Protein AF-J4IAQ5-F1 (afdb_monomer)

Structure (mmCIF, N/CA/C/O backbone):
data_AF-J4IAQ5-F1
#
_entry.id   AF-J4IAQ5-F1
#
loop_
_atom_site.group_PDB
_atom_site.id
_atom_site.type_symbol
_atom_site.label_atom_id
_atom_site.label_alt_id
_atom_site.label_comp_id
_atom_site.label_asym_id
_atom_site.label_entity_id
_atom_site.label_seq_id
_atom_site.pdbx_PDB_ins_code
_atom_site.Cartn_x
_atom_site.Cartn_y
_atom_site.Cartn_z
_atom_site.occupancy
_atom_site.B_iso_or_equiv
_atom_site.auth_seq_id
_atom_site.auth_comp_id
_atom_site.auth_asym_id
_atom_site.auth_atom_id
_atom_site.pdbx_PDB_model_num
ATOM 1 N N . MET A 1 1 ? 0.663 2.701 -11.125 1.00 73.19 1 MET A N 1
ATOM 2 C CA . MET A 1 1 ? -0.626 3.398 -11.286 1.00 73.19 1 MET A CA 1
ATOM 3 C C . MET A 1 1 ? -0.712 4.268 -10.051 1.00 73.19 1 MET A C 1
ATOM 5 O O . MET A 1 1 ? -0.703 3.686 -8.983 1.00 73.19 1 MET A O 1
ATOM 9 N N . ASP A 1 2 ? -0.659 5.598 -10.200 1.00 82.81 2 ASP A N 1
ATOM 10 C CA . ASP A 1 2 ? -0.418 6.531 -9.083 1.00 82.81 2 ASP A CA 1
ATOM 11 C C . ASP A 1 2 ? -1.433 7.689 -8.932 1.00 82.81 2 ASP A C 1
ATOM 13 O O . ASP A 1 2 ? -1.245 8.591 -8.118 1.00 82.81 2 ASP A O 1
ATOM 17 N N . GLY A 1 3 ? -2.467 7.718 -9.778 1.00 85.81 3 GLY A N 1
ATOM 18 C CA . GLY A 1 3 ? -3.284 8.907 -10.040 1.00 85.81 3 GLY A CA 1
ATOM 19 C C . GLY A 1 3 ? -4.760 8.793 -9.668 1.00 85.81 3 GLY A C 1
ATOM 20 O O . GLY A 1 3 ? -5.540 9.601 -10.162 1.00 85.81 3 GLY A O 1
ATOM 21 N N . GLY A 1 4 ? -5.165 7.816 -8.849 1.00 91.44 4 GLY A N 1
ATOM 22 C CA . GLY A 1 4 ? -6.577 7.627 -8.482 1.00 91.44 4 GLY A CA 1
ATOM 23 C C . GLY A 1 4 ? -7.179 8.868 -7.816 1.00 91.44 4 GLY A C 1
ATOM 24 O O . GLY A 1 4 ? -8.271 9.304 -8.178 1.00 91.44 4 GLY A O 1
ATOM 25 N N . ARG A 1 5 ? -6.389 9.512 -6.953 1.00 91.44 5 ARG A N 1
ATOM 26 C CA . ARG A 1 5 ? -6.748 10.749 -6.245 1.00 91.44 5 ARG A CA 1
ATOM 27 C C . ARG A 1 5 ? -6.710 12.016 -7.093 1.00 91.44 5 ARG A C 1
ATOM 29 O O . ARG A 1 5 ? -7.110 13.072 -6.619 1.00 91.44 5 ARG A O 1
ATOM 36 N N . ALA A 1 6 ? -6.125 11.969 -8.289 1.00 91.00 6 ALA A N 1
ATOM 37 C CA . ALA A 1 6 ? -5.757 13.177 -9.018 1.00 91.00 6 ALA A CA 1
ATOM 38 C C . ALA A 1 6 ? -6.990 13.974 -9.471 1.00 91.00 6 ALA A C 1
ATOM 40 O O . ALA A 1 6 ? -8.026 13.408 -9.828 1.00 91.00 6 ALA A O 1
ATOM 41 N N . ASN A 1 7 ? -6.858 15.301 -9.514 1.00 90.25 7 ASN A N 1
ATOM 42 C CA . ASN A 1 7 ? -7.865 16.191 -10.088 1.00 90.25 7 ASN A CA 1
ATOM 43 C C . ASN A 1 7 ? -7.869 16.117 -11.629 1.00 90.25 7 ASN A C 1
ATOM 45 O O . ASN A 1 7 ? -7.373 16.999 -12.329 1.00 90.25 7 ASN A O 1
ATOM 49 N N . ILE A 1 8 ? -8.391 15.005 -12.141 1.00 91.44 8 ILE A N 1
ATOM 50 C CA . ILE A 1 8 ? -8.530 14.686 -13.565 1.00 91.44 8 ILE A CA 1
ATOM 51 C C . ILE A 1 8 ? -10.003 14.526 -13.945 1.00 91.44 8 ILE A C 1
ATOM 53 O O . ILE A 1 8 ? -10.876 14.362 -13.089 1.00 91.44 8 ILE A O 1
ATOM 57 N N . SER A 1 9 ? -10.291 14.545 -15.248 1.00 94.25 9 SER A N 1
ATOM 58 C CA . SER A 1 9 ? -11.648 14.296 -15.752 1.00 94.25 9 SER A CA 1
ATOM 59 C C . SER A 1 9 ? -12.106 12.856 -15.479 1.00 94.25 9 SER A C 1
ATOM 61 O O . SER A 1 9 ? -11.291 11.934 -15.488 1.00 94.25 9 SER A O 1
ATOM 63 N N . ASP A 1 10 ? -13.417 12.631 -15.334 1.00 95.00 10 ASP A N 1
ATOM 64 C CA . ASP A 1 10 ? -13.975 11.276 -15.151 1.00 95.00 10 ASP A CA 1
ATOM 65 C C . ASP A 1 10 ? -13.585 10.324 -16.288 1.00 95.00 10 ASP A C 1
ATOM 67 O O . ASP A 1 10 ? -13.324 9.147 -16.066 1.00 95.00 10 ASP A O 1
ATOM 71 N N . LYS A 1 11 ? -13.494 10.839 -17.520 1.00 96.75 11 LYS A N 1
ATOM 72 C CA . LYS A 1 11 ? -13.068 10.058 -18.687 1.00 96.75 11 LYS A CA 1
ATOM 73 C C . LYS A 1 11 ? -11.626 9.563 -18.550 1.00 96.75 11 LYS A C 1
ATOM 75 O O . LYS A 1 11 ? -11.302 8.450 -18.970 1.00 96.75 11 LYS A O 1
ATOM 80 N N . GLU A 1 12 ? -10.750 10.404 -18.012 1.00 95.38 12 GLU A N 1
ATOM 81 C CA . GLU A 1 12 ? -9.352 10.053 -17.779 1.00 95.38 12 GLU A CA 1
ATOM 82 C C . GLU A 1 12 ? -9.223 9.054 -16.626 1.00 95.38 12 GLU A C 1
ATOM 84 O O . GLU A 1 12 ? -8.525 8.051 -16.776 1.00 95.38 12 GLU A O 1
ATOM 89 N N . TYR A 1 13 ? -9.975 9.261 -15.540 1.00 95.81 13 TYR A N 1
ATOM 90 C CA . TYR A 1 13 ? -10.070 8.295 -14.445 1.00 95.81 13 TYR A CA 1
ATOM 91 C C . TYR A 1 13 ? -10.553 6.927 -14.943 1.00 95.81 13 TYR A C 1
ATOM 93 O O . TYR A 1 13 ? -9.937 5.908 -14.646 1.00 95.81 13 TYR A O 1
ATOM 101 N N . GLU A 1 14 ? -11.592 6.889 -15.777 1.00 96.94 14 GLU A N 1
ATOM 102 C CA . GLU A 1 14 ? -12.115 5.632 -16.313 1.00 96.94 14 GLU A CA 1
ATOM 103 C C . GLU A 1 14 ? -11.102 4.932 -17.232 1.00 96.94 14 GLU A C 1
ATOM 105 O O . GLU A 1 14 ? -10.940 3.715 -17.183 1.00 96.94 14 GLU A O 1
ATOM 110 N N . THR A 1 15 ? -10.324 5.687 -18.013 1.00 95.81 15 THR A N 1
ATOM 111 C CA . THR A 1 15 ? -9.214 5.116 -18.801 1.00 95.81 15 THR A CA 1
ATOM 112 C C . THR A 1 15 ? -8.158 4.479 -17.891 1.00 95.81 15 THR A C 1
ATOM 114 O O . THR A 1 15 ? -7.623 3.405 -18.183 1.00 95.81 15 THR A O 1
ATOM 117 N N . TYR A 1 16 ? -7.861 5.133 -16.771 1.00 94.50 16 TYR A N 1
ATOM 118 C CA . TYR A 1 16 ? -6.921 4.650 -15.772 1.00 94.50 16 TYR A CA 1
ATOM 119 C C . TYR A 1 16 ? -7.439 3.392 -15.047 1.00 94.50 16 TYR A C 1
ATOM 121 O O . TYR A 1 16 ? -6.709 2.404 -14.937 1.00 94.50 16 TYR A O 1
ATOM 129 N N . HIS A 1 17 ? -8.714 3.367 -14.656 1.00 95.31 17 HIS A N 1
ATOM 130 C CA . HIS A 1 17 ? -9.378 2.195 -14.084 1.00 95.31 17 HIS A CA 1
ATOM 131 C C . HIS A 1 17 ? -9.429 1.017 -15.077 1.00 95.31 17 HIS A C 1
ATOM 133 O O . HIS A 1 17 ? -9.081 -0.114 -14.729 1.00 95.31 17 HIS A O 1
ATOM 139 N N . GLN A 1 18 ? -9.751 1.256 -16.350 1.00 95.31 18 GLN A N 1
ATOM 140 C CA . GLN A 1 18 ? -9.720 0.213 -17.383 1.00 95.31 18 GLN A CA 1
ATOM 141 C C . GLN A 1 18 ? -8.324 -0.386 -17.565 1.00 95.31 18 GLN A C 1
ATOM 143 O O . GLN A 1 18 ? -8.184 -1.595 -17.777 1.00 95.31 18 GLN A O 1
ATOM 148 N N . ARG A 1 19 ? -7.273 0.436 -17.454 1.00 94.12 19 ARG A N 1
ATOM 149 C CA . ARG A 1 19 ? -5.891 -0.052 -17.457 1.00 94.12 19 ARG A CA 1
ATOM 150 C C . ARG A 1 19 ? -5.624 -0.959 -16.256 1.00 94.12 19 ARG A C 1
ATOM 152 O O . ARG A 1 19 ? -5.050 -2.029 -16.449 1.00 94.12 19 ARG A O 1
ATOM 159 N N . PHE A 1 20 ? -6.077 -0.581 -15.059 1.00 93.81 20 PHE A N 1
ATOM 160 C CA . PHE A 1 20 ? -5.983 -1.427 -13.865 1.00 93.81 20 PHE A CA 1
ATOM 161 C C . PHE A 1 20 ? -6.636 -2.795 -14.096 1.00 93.81 20 PHE A C 1
ATOM 163 O O . PHE A 1 20 ? -5.988 -3.831 -13.937 1.00 93.81 20 PHE A O 1
ATOM 170 N N . ARG A 1 21 ? -7.886 -2.807 -14.572 1.00 92.44 21 ARG A N 1
ATOM 171 C CA . ARG A 1 21 ? -8.637 -4.041 -14.852 1.00 92.44 21 ARG A CA 1
ATOM 172 C C . ARG A 1 21 ? -7.987 -4.910 -15.927 1.00 92.44 21 ARG A C 1
ATOM 174 O O . ARG A 1 21 ? -8.096 -6.130 -15.871 1.00 92.44 21 ARG A O 1
ATOM 181 N N . ARG A 1 22 ? -7.294 -4.307 -16.898 1.00 92.12 22 ARG A N 1
ATOM 182 C CA . ARG A 1 22 ? -6.544 -5.044 -17.925 1.00 92.12 22 ARG A CA 1
ATOM 183 C C . ARG A 1 22 ? -5.302 -5.729 -17.357 1.00 92.12 22 ARG A C 1
ATOM 185 O O . ARG A 1 22 ? -5.024 -6.860 -17.749 1.00 92.12 22 ARG A O 1
ATOM 192 N N . ILE A 1 23 ? -4.567 -5.048 -16.475 1.00 89.94 23 ILE A N 1
ATOM 193 C CA . ILE A 1 23 ? -3.355 -5.581 -15.834 1.00 89.94 23 ILE A CA 1
ATOM 194 C C . ILE A 1 23 ? -3.723 -6.760 -14.931 1.00 89.94 23 ILE A C 1
ATOM 196 O O . ILE A 1 23 ? -3.149 -7.837 -15.066 1.00 89.94 23 ILE A O 1
ATOM 200 N N . PHE A 1 24 ? -4.731 -6.582 -14.078 1.00 89.44 24 PHE A N 1
ATOM 201 C CA . PHE A 1 24 ? -5.198 -7.596 -13.129 1.00 89.44 24 PHE A CA 1
ATOM 202 C C . PHE A 1 24 ? -6.374 -8.414 -13.676 1.00 89.44 24 PHE A C 1
ATOM 204 O O . PHE A 1 24 ? -7.301 -8.766 -12.950 1.00 89.44 24 PHE A O 1
ATOM 211 N N . ARG A 1 25 ? -6.359 -8.699 -14.983 1.00 88.38 25 ARG A N 1
ATOM 212 C CA . ARG A 1 25 ? -7.393 -9.521 -15.613 1.00 88.38 25 ARG A CA 1
ATOM 213 C C . ARG A 1 25 ? -7.301 -10.961 -15.117 1.00 88.38 25 ARG A C 1
ATOM 215 O O . ARG A 1 25 ? -6.223 -11.556 -15.088 1.00 88.38 25 ARG A O 1
ATOM 222 N N . TYR A 1 26 ? -8.449 -11.542 -14.817 1.00 83.06 26 TYR A N 1
ATOM 223 C CA . TYR A 1 26 ? -8.551 -12.968 -14.545 1.00 83.06 26 TYR A CA 1
ATOM 224 C C . TYR A 1 26 ? -8.526 -13.757 -15.862 1.00 83.06 26 TYR A C 1
ATOM 226 O O . TYR A 1 26 ? -8.788 -13.214 -16.940 1.00 83.06 26 TYR A O 1
ATOM 234 N N . GLY A 1 27 ? -8.144 -15.034 -15.786 1.00 80.12 27 GLY A N 1
ATOM 235 C CA . GLY A 1 27 ? -8.176 -15.947 -16.931 1.00 80.12 27 GLY A CA 1
ATOM 236 C C . GLY A 1 27 ? -9.603 -16.249 -17.405 1.00 80.12 27 GLY A C 1
ATOM 237 O O . GLY A 1 27 ? -10.558 -15.576 -17.039 1.00 80.12 27 GLY A O 1
ATOM 238 N N . SER A 1 28 ? -9.779 -17.301 -18.206 1.00 74.75 28 SER A N 1
ATOM 239 C CA . SER A 1 28 ? -11.084 -17.700 -18.764 1.00 74.75 28 SER A CA 1
ATOM 240 C C . SER A 1 28 ? -12.060 -18.334 -17.752 1.00 74.75 28 SER A C 1
ATOM 242 O O . SER A 1 28 ? -12.928 -19.103 -18.154 1.00 74.75 28 SER A O 1
ATOM 244 N N . GLY A 1 29 ? -11.896 -18.066 -16.456 1.00 79.50 29 GLY A N 1
ATOM 245 C CA . GLY A 1 29 ? -12.747 -18.562 -15.373 1.00 79.50 29 GLY A CA 1
ATOM 246 C C . GLY A 1 29 ? -13.465 -17.424 -14.652 1.00 79.50 29 GLY A C 1
ATOM 247 O O . GLY A 1 29 ? -13.232 -16.250 -14.942 1.00 79.50 29 GLY A O 1
ATOM 248 N N . GLU A 1 30 ? -14.332 -17.774 -13.704 1.00 82.56 30 GLU A N 1
ATOM 249 C CA . GLU A 1 30 ? -14.927 -16.777 -12.817 1.00 82.56 30 GLU A CA 1
ATOM 250 C C . GLU A 1 30 ? -13.832 -16.106 -11.971 1.00 82.56 30 GLU A C 1
ATOM 252 O O . GLU A 1 30 ? -12.930 -16.790 -11.474 1.00 82.56 30 GLU A O 1
ATOM 257 N N . PRO A 1 31 ? -13.864 -14.770 -11.837 1.00 84.38 31 PRO A N 1
ATOM 258 C CA . PRO A 1 31 ? -12.907 -14.062 -11.006 1.00 84.38 31 PRO A CA 1
ATOM 259 C C . PRO A 1 31 ? -13.098 -14.472 -9.537 1.00 84.38 31 PRO A C 1
ATOM 261 O O . PRO A 1 31 ? -14.235 -14.475 -9.060 1.00 84.38 31 PRO A O 1
ATOM 264 N N . PRO A 1 32 ? -12.024 -14.804 -8.796 1.00 88.62 32 PRO A N 1
ATOM 265 C CA . PRO A 1 32 ? -12.132 -15.031 -7.364 1.00 88.62 32 PRO A CA 1
ATOM 266 C C . PRO A 1 32 ? -12.642 -13.763 -6.660 1.00 88.62 32 PRO A C 1
ATOM 268 O O . PRO A 1 32 ? -12.371 -12.648 -7.133 1.00 88.62 32 PRO A O 1
ATOM 271 N N . PRO A 1 33 ? -13.329 -13.908 -5.510 1.00 91.19 33 PRO A N 1
ATOM 272 C CA . PRO A 1 33 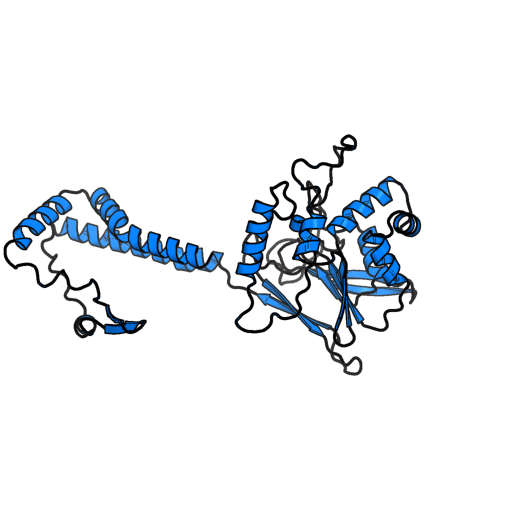? -13.658 -12.779 -4.650 1.00 91.19 33 PRO A CA 1
ATOM 273 C C . PRO A 1 33 ? -12.415 -11.925 -4.411 1.00 91.19 33 PRO A C 1
ATOM 275 O O . PRO A 1 33 ? -11.359 -12.433 -4.038 1.00 91.19 33 PRO A O 1
ATOM 278 N N . THR A 1 34 ? -12.522 -10.636 -4.709 1.00 93.44 34 THR A N 1
ATOM 279 C CA . THR A 1 34 ? -11.402 -9.703 -4.621 1.00 93.44 34 THR A CA 1
ATOM 280 C C . THR A 1 34 ? -11.866 -8.475 -3.870 1.00 93.44 34 THR A C 1
ATOM 282 O O . THR A 1 34 ? -12.838 -7.831 -4.264 1.00 93.44 34 THR A O 1
ATOM 285 N N . HIS A 1 35 ? -11.149 -8.171 -2.798 1.00 95.69 35 HIS A N 1
ATOM 286 C CA . HIS A 1 35 ? -11.402 -7.034 -1.932 1.00 95.69 35 HIS A CA 1
ATOM 287 C C . HIS A 1 35 ? -10.266 -6.037 -2.101 1.00 95.69 35 HIS A C 1
ATOM 289 O O . HIS A 1 35 ? -9.097 -6.420 -2.176 1.00 95.69 35 HIS A O 1
ATOM 295 N N . TYR A 1 36 ? -10.625 -4.766 -2.200 1.00 96.75 36 TYR A N 1
ATOM 296 C CA . TYR A 1 36 ? -9.685 -3.672 -2.368 1.00 96.75 36 TYR A CA 1
ATOM 297 C C . TYR A 1 36 ? -9.693 -2.813 -1.111 1.00 96.75 36 TYR A C 1
ATOM 299 O O . TYR A 1 36 ? -10.740 -2.614 -0.502 1.00 96.75 36 TYR A O 1
ATOM 307 N N . LEU A 1 37 ? -8.518 -2.310 -0.751 1.00 96.94 37 LEU A N 1
ATOM 308 C CA . LEU A 1 37 ? -8.332 -1.348 0.323 1.00 96.94 37 LEU A CA 1
ATOM 309 C C . LEU A 1 37 ? -7.691 -0.089 -0.272 1.00 96.94 37 LEU A C 1
ATOM 311 O O . LEU A 1 37 ? -6.737 -0.241 -1.042 1.00 96.94 37 LEU A O 1
ATOM 315 N N . PRO A 1 38 ? -8.218 1.122 -0.015 1.00 96.31 38 PRO A N 1
ATOM 316 C CA . PRO A 1 38 ? -7.676 2.326 -0.622 1.00 96.31 38 PRO A CA 1
ATOM 317 C C . PRO A 1 38 ? -6.322 2.672 -0.013 1.00 96.31 38 PRO A C 1
ATOM 319 O O . PRO A 1 38 ? -6.132 2.630 1.205 1.00 96.31 38 PRO A O 1
ATOM 322 N N . GLY A 1 39 ? -5.390 3.065 -0.876 1.00 95.25 39 GLY A N 1
ATOM 323 C CA . GLY A 1 39 ? -4.164 3.721 -0.465 1.00 95.25 39 GLY A CA 1
ATOM 324 C C . GLY A 1 39 ? -4.229 5.232 -0.607 1.00 95.25 39 GLY A C 1
ATOM 325 O O . GLY A 1 39 ? -5.158 5.820 -1.170 1.00 95.25 39 GLY A O 1
ATOM 326 N N . ASN A 1 40 ? -3.163 5.883 -0.156 1.00 93.12 40 ASN A N 1
ATOM 327 C CA . ASN A 1 40 ? -3.001 7.323 -0.297 1.00 93.12 40 ASN A CA 1
ATOM 328 C C . ASN A 1 40 ? -3.069 7.769 -1.766 1.00 93.12 40 ASN A C 1
ATOM 330 O O . ASN A 1 40 ? -3.527 8.874 -2.016 1.00 93.12 40 ASN A O 1
ATOM 334 N N . HIS A 1 41 ? -2.657 6.950 -2.737 1.00 93.38 41 HIS A N 1
ATOM 335 C CA . HIS A 1 41 ? -2.721 7.263 -4.174 1.00 93.38 41 HIS A CA 1
ATOM 336 C C . HIS A 1 41 ? -4.106 7.087 -4.816 1.00 93.38 41 HIS A C 1
ATOM 338 O O . HIS A 1 41 ? -4.319 7.554 -5.942 1.00 93.38 41 HIS A O 1
ATOM 344 N N . ASP A 1 42 ? -5.048 6.467 -4.106 1.00 94.88 42 ASP A N 1
ATOM 345 C CA . ASP A 1 42 ? -6.401 6.213 -4.596 1.00 94.88 42 ASP A CA 1
ATOM 346 C C . ASP A 1 42 ? -7.367 7.327 -4.209 1.00 94.88 42 ASP A C 1
ATOM 348 O O . ASP A 1 42 ? -8.044 7.870 -5.079 1.00 94.88 42 ASP A O 1
ATOM 352 N N . ILE A 1 43 ? -7.384 7.691 -2.925 1.00 91.75 43 ILE A N 1
ATOM 353 C CA . ILE A 1 43 ? -8.326 8.678 -2.372 1.00 91.75 43 ILE A CA 1
ATOM 354 C C . ILE A 1 43 ? -7.649 9.962 -1.883 1.00 91.75 43 ILE A C 1
ATOM 356 O O . ILE A 1 43 ? -8.285 11.005 -1.794 1.00 91.75 43 ILE A O 1
ATOM 360 N N . GLY A 1 44 ? -6.322 9.946 -1.723 1.00 84.75 44 GLY A N 1
ATOM 361 C CA . GLY A 1 44 ? -5.568 11.108 -1.258 1.00 84.75 44 GLY A CA 1
ATOM 362 C C . GLY A 1 44 ? -5.548 11.239 0.260 1.00 84.75 44 GLY A C 1
ATOM 363 O O . GLY A 1 44 ? -6.159 10.461 0.976 1.00 84.75 44 GLY A O 1
ATOM 364 N N . MET A 1 45 ? -4.767 12.215 0.721 1.00 81.88 45 MET A N 1
ATOM 365 C CA . MET A 1 45 ? -4.841 12.765 2.075 1.00 81.88 45 MET A CA 1
ATOM 366 C C . MET A 1 45 ? -4.618 14.271 1.963 1.00 81.88 45 MET A C 1
ATOM 368 O O . MET A 1 45 ? -3.575 14.716 1.472 1.00 81.88 45 MET A O 1
ATOM 372 N N . ILE A 1 46 ? -5.576 15.078 2.383 1.00 67.38 46 ILE A N 1
ATOM 373 C CA . ILE A 1 46 ? -5.500 16.534 2.382 1.00 67.38 46 ILE A CA 1
ATOM 374 C C . ILE A 1 46 ? -4.775 16.975 3.657 1.00 67.38 46 ILE A C 1
ATOM 376 O O . ILE A 1 46 ? -5.339 17.613 4.537 1.00 67.38 46 ILE A O 1
ATOM 380 N N . TYR A 1 47 ? -3.479 16.668 3.742 1.00 59.78 47 TYR A N 1
ATOM 381 C CA . TYR A 1 47 ? -2.619 17.276 4.752 1.00 59.78 47 TYR A CA 1
ATOM 382 C C . TYR A 1 47 ? -2.069 18.601 4.230 1.00 59.78 47 TYR A C 1
ATOM 384 O O . TYR A 1 47 ? -1.385 18.641 3.199 1.00 59.78 47 TYR A O 1
ATOM 392 N N . ASN A 1 48 ? -2.308 19.694 4.955 1.00 49.03 48 ASN A N 1
ATOM 393 C CA . ASN A 1 48 ? -1.500 20.891 4.776 1.00 49.03 48 ASN A CA 1
ATOM 394 C C . ASN A 1 48 ? -1.403 21.719 6.063 1.00 49.03 48 ASN A C 1
ATOM 396 O O . ASN A 1 48 ? -2.271 22.537 6.370 1.00 49.03 48 ASN A O 1
ATOM 400 N N . GLU A 1 49 ? -0.258 21.592 6.736 1.00 44.59 49 GLU A N 1
ATOM 401 C CA . GLU A 1 49 ? 0.195 22.446 7.848 1.00 44.59 49 GLU A CA 1
ATOM 402 C C . GLU A 1 49 ? 0.251 23.945 7.466 1.00 44.59 49 GLU A C 1
ATOM 404 O O . GLU A 1 49 ? 0.393 24.807 8.330 1.00 44.59 49 GLU A O 1
ATOM 409 N N . PHE A 1 50 ? 0.099 24.283 6.176 1.00 44.59 50 PHE A N 1
ATOM 410 C CA . PHE A 1 50 ? 0.103 25.653 5.658 1.00 44.59 50 PHE A CA 1
ATOM 411 C C . PHE A 1 50 ? -1.268 26.177 5.174 1.00 44.59 50 PHE A C 1
ATOM 413 O O . PHE A 1 50 ? -1.354 27.327 4.747 1.00 44.59 50 PHE A O 1
ATOM 420 N N . PHE A 1 51 ? -2.360 25.399 5.246 1.00 45.09 51 PHE A N 1
ATOM 421 C CA . PHE A 1 51 ? -3.683 25.822 4.741 1.00 45.09 51 PHE A CA 1
ATOM 422 C C . PHE A 1 51 ? -4.833 25.628 5.739 1.00 45.09 51 PHE A C 1
ATOM 424 O O . PHE A 1 51 ? -5.915 25.155 5.406 1.00 45.09 51 PHE A O 1
ATOM 431 N N . VAL A 1 52 ? -4.679 26.217 6.926 1.00 43.12 52 VAL A N 1
ATOM 432 C CA . VAL A 1 52 ? -5.824 26.640 7.764 1.00 43.12 52 VAL A CA 1
ATOM 433 C C . VAL A 1 52 ? -6.718 27.685 7.035 1.00 43.12 52 VAL A C 1
ATOM 435 O O . VAL A 1 52 ? -7.772 28.083 7.529 1.00 43.12 52 VAL A O 1
ATOM 438 N N . THR A 1 53 ? -6.369 28.111 5.813 1.00 36.12 53 THR A N 1
ATOM 439 C CA . THR A 1 53 ? -7.083 29.123 5.014 1.00 36.12 53 THR A CA 1
ATOM 440 C C . THR A 1 53 ? -7.508 28.668 3.608 1.00 36.12 53 THR A C 1
ATOM 442 O O . THR A 1 53 ? -7.513 29.470 2.678 1.00 36.12 53 THR A O 1
ATOM 445 N N . GLN A 1 54 ? -7.976 27.428 3.429 1.00 40.06 54 GLN A N 1
ATOM 446 C CA . GLN A 1 54 ? -8.931 27.120 2.346 1.00 40.06 54 GLN A CA 1
ATOM 447 C C . GLN A 1 54 ? -10.140 26.333 2.866 1.00 40.06 54 GLN A C 1
ATOM 449 O O . GLN A 1 54 ? -10.333 25.154 2.594 1.00 40.06 54 GLN A O 1
ATOM 454 N N . ARG A 1 55 ? -11.031 27.054 3.562 1.00 42.22 55 ARG A N 1
ATOM 455 C CA . ARG A 1 55 ? -12.435 26.674 3.818 1.00 42.22 55 ARG A CA 1
ATOM 456 C C . ARG A 1 55 ? -13.279 26.643 2.528 1.00 42.22 55 ARG A C 1
ATOM 458 O O . ARG A 1 55 ? -14.342 27.256 2.469 1.00 42.22 55 ARG A O 1
ATOM 465 N N . LEU A 1 56 ? -12.786 25.994 1.478 1.00 43.69 56 LEU A N 1
ATOM 466 C CA . LEU A 1 56 ? -13.516 25.794 0.222 1.00 43.69 56 LEU A CA 1
ATOM 467 C C . LEU A 1 56 ? -13.495 24.340 -0.264 1.00 43.69 56 LEU A C 1
ATOM 469 O O . LEU A 1 56 ? -14.118 24.060 -1.277 1.00 43.69 56 LEU A O 1
ATOM 473 N N . GLY A 1 57 ? -12.856 23.412 0.459 1.00 48.03 57 GLY A N 1
ATOM 474 C CA . GLY A 1 57 ? -13.025 21.973 0.214 1.00 48.03 57 GLY A CA 1
ATOM 475 C C . GLY A 1 57 ? -12.510 21.474 -1.140 1.00 48.03 57 GLY A C 1
ATOM 476 O O . GLY A 1 57 ? -12.853 20.372 -1.545 1.00 48.03 57 GLY A O 1
ATOM 477 N N . THR A 1 58 ? -11.699 22.260 -1.851 1.00 52.66 58 THR A N 1
ATOM 478 C CA . THR A 1 58 ? -11.179 21.895 -3.173 1.00 52.66 58 THR A CA 1
ATOM 479 C C . THR A 1 58 ? -9.658 21.908 -3.157 1.00 52.66 58 THR A C 1
ATOM 481 O O . THR A 1 58 ? -9.041 22.975 -3.131 1.00 52.66 58 THR A O 1
ATOM 484 N N . SER A 1 59 ? -9.038 20.730 -3.202 1.00 65.06 59 SER A N 1
ATOM 485 C CA . SER A 1 59 ? -7.622 20.619 -3.550 1.00 65.06 59 SER A CA 1
ATOM 486 C C . SER A 1 59 ? -7.468 20.843 -5.056 1.00 65.06 59 SER A C 1
ATOM 488 O O . SER A 1 59 ? -8.223 20.306 -5.859 1.00 65.06 59 SER A O 1
ATOM 490 N N . VAL A 1 60 ? -6.476 21.634 -5.476 1.00 69.50 60 VAL A N 1
ATOM 491 C CA . VAL A 1 60 ? -6.159 21.767 -6.914 1.00 69.50 60 VAL A CA 1
ATOM 492 C C . VAL A 1 60 ? -5.601 20.450 -7.464 1.00 69.50 60 VAL A C 1
ATOM 494 O O . VAL A 1 60 ? -5.761 20.156 -8.646 1.00 69.50 60 VAL A O 1
ATOM 497 N N . TRP A 1 61 ? -4.973 19.651 -6.600 1.00 72.94 61 TRP A N 1
ATOM 498 C CA . TRP A 1 61 ? -4.249 18.435 -6.963 1.00 72.94 61 TRP A CA 1
ATOM 499 C C . TRP A 1 61 ? -5.060 17.163 -6.736 1.00 72.94 61 TRP A C 1
ATOM 501 O O . TRP A 1 61 ? -4.887 16.199 -7.484 1.00 72.94 61 TRP A O 1
ATOM 511 N N . PHE A 1 62 ? -5.932 17.160 -5.727 1.00 85.94 62 PHE A N 1
ATOM 512 C CA . PHE A 1 62 ? -6.769 16.016 -5.377 1.00 85.94 62 PHE A CA 1
ATOM 513 C C . PHE A 1 62 ? -8.223 16.285 -5.746 1.00 85.94 62 PHE A C 1
ATOM 515 O O . PHE A 1 62 ? -8.735 17.374 -5.507 1.00 85.94 62 PHE A O 1
ATOM 522 N N . SER A 1 63 ? -8.869 15.304 -6.367 1.00 88.19 63 SER A N 1
ATOM 523 C CA . SER A 1 63 ? -10.270 15.409 -6.758 1.00 88.19 63 SER A CA 1
ATOM 524 C C . SER A 1 63 ? -11.172 15.297 -5.534 1.00 88.19 63 SER A C 1
ATOM 526 O O . SER A 1 63 ? -11.045 14.362 -4.753 1.00 88.19 63 SER A O 1
ATOM 528 N N . ASP A 1 64 ? -12.156 16.184 -5.445 1.00 86.56 64 ASP A N 1
ATOM 529 C CA . ASP A 1 64 ? -13.312 16.090 -4.542 1.00 86.56 64 ASP A CA 1
ATOM 530 C C . ASP A 1 64 ? -14.186 14.843 -4.785 1.00 86.56 64 ASP A C 1
ATOM 532 O O . ASP A 1 64 ? -15.045 14.510 -3.974 1.00 86.56 64 ASP A O 1
ATOM 536 N N . ARG A 1 65 ? -13.965 14.137 -5.900 1.00 90.81 65 ARG A N 1
ATOM 537 C CA . ARG A 1 65 ? -14.663 12.903 -6.275 1.00 90.81 65 ARG A CA 1
ATOM 538 C C . ARG A 1 65 ? -13.821 11.646 -6.083 1.00 90.81 65 ARG A C 1
ATOM 540 O O . ARG A 1 65 ? -14.231 10.588 -6.555 1.00 90.81 65 ARG A O 1
ATOM 547 N N . ALA A 1 66 ? -12.645 11.731 -5.458 1.00 92.19 66 ALA A N 1
ATOM 548 C CA . ALA A 1 66 ? -11.761 10.576 -5.303 1.00 92.19 66 ALA A CA 1
ATOM 549 C C . ALA A 1 66 ? -12.443 9.425 -4.537 1.00 92.19 66 ALA A C 1
ATOM 551 O O . ALA A 1 66 ? -12.434 8.296 -5.026 1.00 92.19 66 ALA A O 1
ATOM 552 N N . ASP A 1 67 ? -13.140 9.718 -3.434 1.00 92.12 67 ASP A N 1
ATOM 553 C CA . ASP A 1 67 ? -13.885 8.720 -2.647 1.00 92.12 67 ASP A CA 1
ATOM 554 C C . ASP A 1 67 ? -15.041 8.083 -3.429 1.00 92.12 67 ASP A C 1
ATOM 556 O O . ASP A 1 67 ? -15.213 6.861 -3.435 1.00 92.12 67 ASP A O 1
ATOM 560 N N . GLU A 1 68 ? -15.832 8.902 -4.133 1.00 94.88 68 GLU A N 1
ATOM 561 C CA . GLU A 1 68 ? -16.955 8.441 -4.962 1.00 94.88 68 GLU A CA 1
ATOM 562 C C . GLU A 1 68 ? -16.455 7.530 -6.090 1.00 94.88 68 GLU A C 1
ATOM 564 O O . GLU A 1 68 ? -17.006 6.453 -6.346 1.00 94.88 68 GLU A O 1
ATOM 569 N N . ARG A 1 69 ? -15.376 7.945 -6.758 1.00 95.88 69 ARG A N 1
ATOM 570 C CA . ARG A 1 69 ? -14.734 7.185 -7.828 1.00 95.88 69 ARG A CA 1
ATOM 571 C C . ARG A 1 69 ? -14.148 5.883 -7.301 1.00 95.88 69 ARG A C 1
ATOM 573 O O . ARG A 1 69 ? -14.389 4.844 -7.905 1.00 95.88 69 ARG A O 1
ATOM 580 N N . TYR A 1 70 ? -13.449 5.905 -6.169 1.00 96.50 70 TYR A N 1
ATOM 581 C CA . TYR A 1 70 ? -12.940 4.685 -5.556 1.00 96.50 70 TYR A CA 1
ATOM 582 C C . TYR A 1 70 ? -14.087 3.723 -5.230 1.00 96.50 70 TYR A C 1
ATOM 584 O O . TYR A 1 70 ? -14.124 2.596 -5.725 1.00 96.50 70 TYR A O 1
ATOM 592 N N . THR A 1 71 ? -15.082 4.203 -4.484 1.00 96.56 71 THR A N 1
ATOM 593 C CA . THR A 1 71 ? -16.179 3.372 -3.979 1.00 96.56 71 THR A CA 1
ATOM 594 C C . THR A 1 71 ? -17.002 2.749 -5.105 1.00 96.56 71 THR A C 1
ATOM 596 O O . THR A 1 71 ? -17.375 1.578 -5.031 1.00 96.56 71 THR A O 1
ATOM 599 N N . SER A 1 72 ? -17.246 3.498 -6.185 1.00 96.75 72 SER A N 1
ATOM 600 C CA . SER A 1 72 ? -18.001 3.010 -7.349 1.00 96.75 72 SER A CA 1
ATOM 601 C C . SER A 1 72 ? -17.285 1.919 -8.157 1.00 96.75 72 SER A C 1
ATOM 603 O O . SER A 1 72 ? -17.959 1.155 -8.847 1.00 96.75 72 SER A O 1
ATOM 605 N N . HIS A 1 73 ? -15.955 1.802 -8.062 1.00 96.25 73 HIS A N 1
ATOM 606 C CA . HIS A 1 73 ? -15.168 0.849 -8.860 1.00 96.25 73 HIS A CA 1
ATOM 607 C C . HIS A 1 73 ? -14.543 -0.286 -8.041 1.00 96.25 73 HIS A C 1
ATOM 609 O O . HIS A 1 73 ? -14.358 -1.388 -8.569 1.00 96.25 73 HIS A O 1
ATOM 615 N N . PHE A 1 74 ? -14.211 -0.021 -6.778 1.00 96.38 74 PHE A N 1
ATOM 616 C CA . PHE A 1 74 ? -13.448 -0.914 -5.903 1.00 96.38 74 PHE A CA 1
ATOM 617 C C . PHE A 1 74 ? -14.238 -1.372 -4.669 1.00 96.38 74 PHE A C 1
ATOM 619 O O . PHE A 1 74 ? -13.849 -2.353 -4.037 1.00 96.38 74 PHE A O 1
ATOM 626 N N . GLY A 1 75 ? -15.384 -0.747 -4.383 1.00 96.19 75 GLY A N 1
ATOM 627 C CA . GLY A 1 75 ? -16.243 -1.096 -3.254 1.00 96.19 75 GLY A CA 1
ATOM 628 C C . GLY A 1 75 ? -15.971 -0.254 -2.001 1.00 96.19 75 GLY A C 1
ATOM 629 O O . GLY A 1 75 ? -15.298 0.771 -2.076 1.00 96.19 75 GLY A O 1
ATOM 630 N N . PRO A 1 76 ? -16.544 -0.638 -0.848 1.00 96.81 76 PRO A N 1
ATOM 631 C CA . PRO A 1 76 ? -16.441 0.147 0.380 1.00 96.81 76 PRO A CA 1
ATOM 632 C C . PRO A 1 76 ? -14.991 0.288 0.862 1.00 96.81 76 PRO A C 1
ATOM 634 O O . PRO A 1 76 ? -14.202 -0.647 0.771 1.00 96.81 76 PRO A O 1
ATOM 637 N N . GLN A 1 77 ? -14.652 1.454 1.410 1.00 96.25 77 GLN A N 1
ATOM 638 C CA . GLN A 1 77 ? -13.296 1.754 1.882 1.00 96.25 77 GLN A CA 1
ATOM 639 C C . GLN A 1 77 ? -12.931 0.989 3.166 1.00 96.25 77 GLN A C 1
ATOM 641 O O . GLN A 1 77 ? -11.819 0.485 3.296 1.00 96.25 77 GLN A O 1
ATOM 646 N N . ASN A 1 78 ? -13.898 0.852 4.079 1.00 97.56 78 ASN A N 1
ATOM 647 C CA . ASN A 1 78 ? -13.803 0.033 5.286 1.00 97.56 78 ASN A CA 1
ATOM 648 C C . ASN A 1 78 ? -14.631 -1.248 5.113 1.00 97.56 78 ASN A C 1
ATOM 650 O O . ASN A 1 78 ? -15.790 -1.172 4.692 1.00 97.56 78 ASN A O 1
ATOM 654 N N . GLN A 1 79 ? -14.070 -2.419 5.431 1.00 97.12 79 GLN A N 1
ATOM 655 C CA . GLN A 1 79 ? -14.736 -3.713 5.216 1.00 97.12 79 GLN A CA 1
ATOM 656 C C . GLN A 1 79 ? -14.509 -4.690 6.373 1.00 97.12 79 GLN A C 1
ATOM 658 O O . GLN A 1 79 ? -13.461 -4.684 7.016 1.00 97.12 79 GLN A O 1
ATOM 663 N N . ILE A 1 80 ? -15.493 -5.567 6.585 1.00 95.44 80 ILE A N 1
ATOM 664 C CA . ILE A 1 80 ? -15.410 -6.743 7.458 1.00 95.44 80 ILE A CA 1
ATOM 665 C C . ILE A 1 80 ? -15.754 -7.950 6.596 1.00 95.44 80 ILE A C 1
ATOM 667 O O . ILE A 1 80 ? -16.798 -7.955 5.940 1.00 95.44 80 ILE A O 1
ATOM 671 N N . ILE A 1 81 ? -14.877 -8.947 6.569 1.00 94.12 81 ILE A N 1
ATOM 672 C CA . ILE A 1 81 ? -15.048 -10.135 5.736 1.00 94.12 81 ILE A CA 1
ATOM 673 C C . ILE A 1 81 ? -14.771 -11.363 6.593 1.00 94.12 81 ILE A C 1
ATOM 675 O O . ILE A 1 81 ? -13.659 -11.526 7.087 1.00 94.12 81 ILE A O 1
ATOM 679 N N . ASP A 1 82 ? -15.753 -12.246 6.736 1.00 92.19 82 ASP A N 1
ATOM 680 C CA . ASP A 1 82 ? -15.567 -13.504 7.457 1.00 92.19 82 ASP A CA 1
ATOM 681 C C . ASP A 1 82 ? -15.147 -14.622 6.495 1.00 92.19 82 ASP A C 1
ATOM 683 O O . ASP A 1 82 ? -15.808 -14.877 5.485 1.00 92.19 82 ASP A O 1
ATOM 687 N N . VAL A 1 83 ? -14.039 -15.294 6.812 1.00 89.62 83 VAL A N 1
ATOM 688 C CA . VAL A 1 83 ? -13.466 -16.394 6.023 1.00 89.62 83 VAL A CA 1
ATOM 689 C C . VAL A 1 83 ? -12.959 -17.479 6.970 1.00 89.62 83 VAL A C 1
ATOM 691 O O . VAL A 1 83 ? -12.072 -17.220 7.773 1.00 89.62 83 VAL A O 1
ATOM 694 N N . GLU A 1 84 ? -13.493 -18.701 6.870 1.00 83.38 84 GLU A N 1
ATOM 695 C CA . GLU A 1 84 ? -12.977 -19.898 7.570 1.00 83.38 84 GLU A CA 1
ATOM 696 C C . GLU A 1 84 ? -12.639 -19.667 9.063 1.00 83.38 84 GLU A C 1
ATOM 698 O O . GLU A 1 84 ? -11.506 -19.879 9.491 1.00 83.38 84 GLU A O 1
ATOM 703 N N . ASN A 1 85 ? -13.608 -19.210 9.869 1.00 86.19 85 ASN A N 1
ATOM 704 C CA . ASN A 1 85 ? -13.438 -18.860 11.295 1.00 86.19 85 ASN A CA 1
ATOM 705 C C . ASN A 1 85 ? -12.448 -17.714 11.595 1.00 86.19 85 ASN A C 1
ATOM 707 O O . ASN A 1 85 ? -11.982 -17.571 12.729 1.00 86.19 85 ASN A O 1
ATOM 711 N N . HIS A 1 86 ? -12.165 -16.870 10.609 1.00 90.81 86 HIS A N 1
ATOM 712 C CA . HIS A 1 86 ? -11.403 -15.638 10.769 1.00 90.81 86 HIS A CA 1
ATOM 713 C C . HIS A 1 86 ? -12.233 -14.447 10.316 1.00 90.81 86 HIS A C 1
ATOM 715 O O . HIS A 1 86 ? -13.070 -14.572 9.422 1.00 90.81 86 HIS A O 1
ATOM 721 N N . THR A 1 87 ? -11.946 -13.288 10.895 1.00 93.06 87 THR A N 1
ATOM 722 C CA . THR A 1 87 ? -12.503 -12.012 10.449 1.00 93.06 87 THR A CA 1
ATOM 723 C C . THR A 1 87 ? -11.374 -11.159 9.885 1.00 93.06 87 THR A C 1
ATOM 725 O O . THR A 1 87 ? -10.407 -10.839 10.573 1.00 93.06 87 THR A O 1
ATOM 728 N N . LEU A 1 88 ? -11.482 -10.785 8.616 1.00 95.75 88 LEU A N 1
ATOM 729 C CA . LEU A 1 88 ? -10.579 -9.851 7.958 1.00 95.75 88 LEU A CA 1
ATOM 730 C C . LEU A 1 88 ? -11.163 -8.447 8.100 1.00 95.75 88 LEU A C 1
ATOM 732 O O . LEU A 1 88 ? -12.284 -8.188 7.657 1.00 95.75 88 LEU A O 1
ATOM 736 N N . VAL A 1 89 ? -10.408 -7.547 8.719 1.00 97.06 89 VAL A N 1
ATOM 737 C CA . VAL A 1 89 ? -10.806 -6.152 8.930 1.00 97.06 89 VAL A CA 1
ATOM 738 C C . VAL A 1 89 ? -9.934 -5.271 8.049 1.00 97.06 89 VAL A C 1
ATOM 740 O O . VAL A 1 89 ? -8.733 -5.172 8.275 1.00 97.06 89 VAL A O 1
ATOM 743 N N . LEU A 1 90 ? -10.531 -4.646 7.036 1.00 98.25 90 LEU A N 1
ATOM 744 C CA . LEU A 1 90 ? -9.847 -3.754 6.098 1.00 98.25 90 LEU A CA 1
ATOM 745 C C . LEU A 1 90 ? -10.188 -2.312 6.468 1.00 98.25 90 LEU A C 1
ATOM 747 O O . LEU A 1 90 ? -11.365 -1.949 6.468 1.00 98.25 90 LEU A O 1
ATOM 751 N N . ILE A 1 91 ? -9.167 -1.512 6.785 1.00 97.88 91 ILE A N 1
ATOM 752 C CA . ILE A 1 91 ? -9.317 -0.136 7.270 1.00 97.88 91 ILE A CA 1
ATOM 753 C C . ILE A 1 91 ? -8.782 0.888 6.279 1.00 97.88 91 ILE A C 1
ATOM 755 O O . ILE A 1 91 ? -7.620 0.832 5.869 1.00 97.88 91 ILE A O 1
ATOM 759 N N . ASP A 1 92 ? -9.623 1.877 5.984 1.00 97.50 92 ASP A N 1
ATOM 760 C CA . ASP A 1 92 ? -9.262 3.093 5.266 1.00 97.50 92 ASP A CA 1
ATOM 761 C C . ASP A 1 92 ? -8.312 3.950 6.112 1.00 97.50 92 ASP A C 1
ATOM 763 O O . ASP A 1 92 ? -8.716 4.797 6.918 1.00 97.50 92 ASP A O 1
ATOM 767 N N . ALA A 1 93 ? -7.021 3.680 5.948 1.00 96.81 93 ALA A N 1
ATOM 768 C CA . ALA A 1 93 ? -5.966 4.376 6.658 1.00 96.81 93 ALA A CA 1
ATOM 769 C C . ALA A 1 93 ? -5.816 5.853 6.238 1.00 96.81 93 ALA A C 1
ATOM 771 O O . ALA A 1 93 ? -5.646 6.676 7.138 1.00 96.81 93 ALA A O 1
ATOM 772 N N . PRO A 1 94 ? -5.896 6.230 4.941 1.00 94.62 94 PRO A N 1
ATOM 773 C CA . PRO A 1 94 ? -5.886 7.638 4.544 1.00 94.62 94 PRO A CA 1
ATOM 774 C C . PRO A 1 94 ? -6.955 8.486 5.247 1.00 94.62 94 PRO A C 1
ATOM 776 O O . PRO A 1 94 ? -6.612 9.493 5.867 1.00 94.62 94 PRO A O 1
ATOM 779 N N . SER A 1 95 ? -8.223 8.060 5.240 1.00 93.88 95 SER A N 1
ATOM 780 C CA . SER A 1 95 ? -9.283 8.806 5.931 1.00 93.88 95 SER A CA 1
ATOM 781 C C . SER A 1 95 ? -9.128 8.764 7.452 1.00 93.88 95 SER A C 1
ATOM 783 O O . SER A 1 95 ? -9.427 9.748 8.125 1.00 93.88 95 SER A O 1
ATOM 785 N N . LEU A 1 96 ? -8.603 7.669 8.021 1.00 95.62 96 LEU A N 1
ATOM 786 C CA . LEU A 1 96 ? -8.296 7.605 9.455 1.00 95.62 96 LEU A CA 1
ATOM 787 C C . LEU A 1 96 ? -7.247 8.646 9.875 1.00 95.62 96 LEU A C 1
ATOM 789 O O . LEU A 1 96 ? -7.365 9.214 10.959 1.00 95.62 96 LEU A O 1
ATOM 793 N N . VAL A 1 97 ? -6.236 8.903 9.039 1.00 94.00 97 VAL A N 1
ATOM 794 C CA . VAL A 1 97 ? -5.222 9.938 9.299 1.00 94.00 97 VAL A CA 1
ATOM 795 C C . VAL A 1 97 ? -5.859 11.329 9.345 1.00 94.00 97 VAL A C 1
ATOM 797 O O . VAL A 1 97 ? -5.594 12.081 10.283 1.00 94.00 97 VAL A O 1
ATOM 800 N N . GLU A 1 98 ? -6.722 11.659 8.381 1.00 90.88 98 GLU A N 1
ATOM 801 C CA . GLU A 1 98 ? -7.422 12.952 8.346 1.00 90.88 98 GLU A CA 1
ATOM 802 C C . GLU A 1 98 ? -8.364 13.131 9.543 1.00 90.88 98 GLU A C 1
ATOM 804 O O . GLU A 1 98 ? -8.339 14.162 10.222 1.00 90.88 98 GLU A O 1
ATOM 809 N N . GLU A 1 99 ? -9.165 12.105 9.846 1.00 93.19 99 GLU A N 1
ATOM 810 C CA . GLU A 1 99 ? -10.063 12.120 10.999 1.00 93.19 99 GLU A CA 1
ATOM 811 C C . GLU A 1 99 ? -9.299 12.296 12.310 1.00 93.19 99 GLU A C 1
ATOM 813 O O . GLU A 1 99 ? -9.728 13.057 13.178 1.00 93.19 99 GLU A O 1
ATOM 818 N N . GLU A 1 100 ? -8.161 11.616 12.465 1.00 92.81 100 GLU A N 1
ATOM 819 C CA . GLU A 1 100 ? -7.347 11.717 13.670 1.00 92.81 100 GLU A CA 1
ATOM 820 C C . GLU A 1 100 ? -6.774 13.121 13.867 1.00 92.81 100 GLU A C 1
ATOM 822 O O . GLU A 1 100 ? -6.750 13.635 14.993 1.00 92.81 100 GLU A O 1
ATOM 827 N N . GLU A 1 101 ? -6.312 13.747 12.789 1.00 89.38 101 GLU A N 1
ATOM 828 C CA . GLU A 1 101 ? -5.789 15.104 12.837 1.00 89.38 101 GLU A CA 1
ATOM 829 C C . GLU A 1 101 ? -6.877 16.092 13.261 1.00 89.38 101 GLU A C 1
ATOM 831 O O . GLU A 1 101 ? -6.687 16.849 14.219 1.00 89.38 101 GLU A O 1
ATOM 836 N N . GLU A 1 102 ? -8.043 16.053 12.612 1.00 90.50 102 GLU A N 1
ATOM 837 C CA . GLU A 1 102 ? -9.157 16.930 12.961 1.00 90.50 102 GLU A CA 1
ATOM 838 C C . GLU A 1 102 ? -9.660 16.689 14.386 1.00 90.50 102 GLU A C 1
ATOM 840 O O . GLU A 1 102 ? -9.911 17.641 15.139 1.00 90.50 102 GLU A O 1
ATOM 845 N N . ARG A 1 103 ? -9.796 15.420 14.779 1.00 93.81 103 ARG A N 1
ATOM 846 C CA . ARG A 1 103 ? -10.213 15.030 16.125 1.00 93.81 103 ARG A CA 1
ATOM 847 C C . ARG A 1 103 ? -9.257 15.593 17.170 1.00 93.81 103 ARG A C 1
ATOM 849 O O . ARG A 1 103 ? -9.707 16.186 18.156 1.00 93.81 103 ARG A O 1
ATOM 856 N N . THR A 1 104 ? -7.954 15.429 16.949 1.00 91.56 104 THR A N 1
ATOM 857 C CA . THR A 1 104 ? -6.899 15.903 17.853 1.00 91.56 104 THR A CA 1
ATOM 858 C C . THR A 1 104 ? -6.858 17.426 17.901 1.00 91.56 104 THR A C 1
ATOM 860 O O . THR A 1 104 ? -6.819 17.997 18.990 1.00 91.56 104 THR A O 1
ATOM 863 N N . TYR A 1 105 ? -6.961 18.098 16.751 1.00 90.38 105 TYR A N 1
ATOM 864 C CA . TYR A 1 105 ? -7.026 19.558 16.663 1.00 90.38 105 TYR A CA 1
ATOM 865 C C . TYR A 1 105 ? -8.201 20.135 17.465 1.00 90.38 105 TY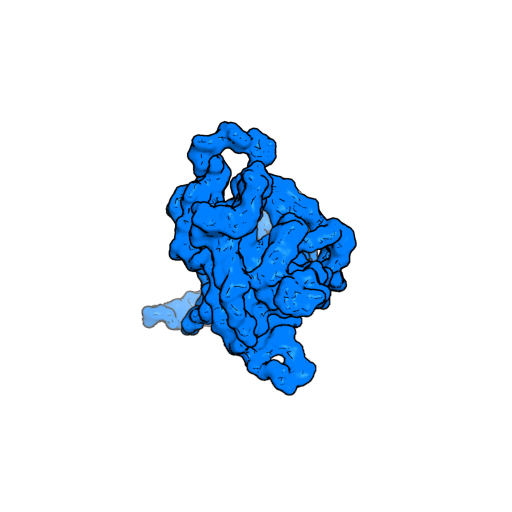R A C 1
ATOM 867 O O . TYR A 1 105 ? -8.067 21.159 18.137 1.00 90.38 105 TYR A O 1
ATOM 875 N N . ARG A 1 106 ? -9.354 19.459 17.441 1.00 92.50 106 ARG A N 1
ATOM 876 C CA . ARG A 1 106 ? -10.550 19.854 18.201 1.00 92.50 106 ARG A CA 1
ATOM 877 C C . ARG A 1 106 ? -10.547 19.372 19.654 1.00 92.50 106 ARG A C 1
ATOM 879 O O . ARG A 1 106 ? -11.493 19.682 20.378 1.00 92.50 106 ARG A O 1
ATOM 886 N N . GLY A 1 107 ? -9.541 18.606 20.079 1.00 94.44 107 GLY A N 1
ATOM 887 C CA . GLY A 1 107 ? -9.463 18.028 21.422 1.00 94.44 107 GLY A CA 1
ATOM 888 C C . GLY A 1 107 ? -10.622 17.080 21.752 1.00 94.44 107 GLY A C 1
ATOM 889 O O . GLY A 1 107 ? -11.040 17.008 22.906 1.00 94.44 107 GLY A O 1
ATOM 890 N N . GLN A 1 108 ? -11.187 16.394 20.753 1.00 95.44 108 GLN A N 1
ATOM 891 C CA . GLN A 1 108 ? -12.326 15.490 20.946 1.00 95.44 108 GLN A CA 1
ATOM 892 C C . GLN A 1 108 ? -11.870 14.068 21.280 1.00 95.44 108 GLN A C 1
ATOM 894 O O . GLN A 1 108 ? -10.840 13.605 20.793 1.00 95.44 108 GLN A O 1
ATOM 899 N N . THR A 1 109 ? -12.654 13.340 22.078 1.00 95.50 109 THR A N 1
ATOM 900 C CA . THR A 1 109 ? -12.440 11.896 22.267 1.00 95.50 109 THR A CA 1
ATOM 901 C C . THR A 1 109 ? -12.917 11.115 21.039 1.00 95.50 109 THR A C 1
ATOM 903 O O . THR A 1 109 ? -13.690 11.636 20.230 1.00 95.50 109 THR A O 1
ATOM 906 N N . TYR A 1 110 ? -12.481 9.859 20.895 1.00 94.75 110 TYR A N 1
ATOM 907 C CA . TYR A 1 110 ? -12.945 8.989 19.808 1.00 94.75 110 TYR A CA 1
ATOM 908 C C . TYR A 1 110 ? -14.466 8.774 19.847 1.00 94.75 110 TYR A C 1
ATOM 910 O O . TYR A 1 110 ? -15.103 8.728 18.799 1.00 94.75 110 TYR A O 1
ATOM 918 N N . GLU A 1 111 ? -15.072 8.702 21.034 1.00 94.06 111 GLU A N 1
ATOM 919 C CA . GLU A 1 111 ? -16.521 8.538 21.204 1.00 94.06 111 GLU A CA 1
ATOM 920 C C . GLU A 1 111 ? -17.288 9.750 20.681 1.00 94.06 111 GLU A C 1
ATOM 922 O O . GLU A 1 111 ? -18.255 9.601 19.934 1.00 94.06 111 GLU A O 1
ATOM 927 N N . LEU A 1 112 ? -16.845 10.952 21.058 1.00 96.06 112 LEU A N 1
ATOM 928 C CA . LEU A 1 112 ? -17.486 12.186 20.625 1.00 96.06 112 LEU A CA 1
ATOM 929 C C . LEU A 1 112 ? -17.313 12.397 19.117 1.00 96.06 112 LEU A C 1
ATOM 931 O O . LEU A 1 112 ? -18.253 12.812 18.442 1.00 96.06 112 LEU A O 1
ATOM 935 N N . TRP A 1 113 ? -16.131 12.083 18.585 1.00 96.50 113 TRP A N 1
ATOM 936 C CA . TRP A 1 113 ? -15.860 12.169 17.154 1.00 96.50 113 TRP A CA 1
ATOM 937 C C . TRP A 1 113 ? -16.724 11.196 16.347 1.00 96.50 113 TRP A C 1
ATOM 939 O O . TRP A 1 113 ? -17.369 11.612 15.388 1.00 96.50 113 TRP A O 1
ATOM 949 N N . ALA A 1 114 ? -16.807 9.931 16.771 1.00 95.88 114 ALA A N 1
ATOM 950 C CA . ALA A 1 114 ? -17.644 8.917 16.131 1.00 95.88 114 ALA A CA 1
ATOM 951 C C . ALA A 1 114 ? -19.132 9.300 16.126 1.00 95.88 114 ALA A C 1
ATOM 953 O O . ALA A 1 114 ? -19.827 9.069 15.139 1.00 95.88 114 ALA A O 1
ATOM 954 N N . ALA A 1 115 ? -19.624 9.911 17.210 1.00 95.69 115 ALA A N 1
ATOM 955 C CA . ALA A 1 115 ? -21.007 10.372 17.297 1.00 95.69 115 ALA A CA 1
ATOM 956 C C . ALA A 1 115 ? -21.316 11.504 16.299 1.00 95.69 115 ALA A C 1
ATOM 958 O O . ALA A 1 115 ? -22.410 11.546 15.737 1.00 95.69 115 ALA A O 1
ATOM 959 N N . HIS A 1 116 ? -20.360 12.408 16.061 1.00 96.19 116 HIS A N 1
ATOM 960 C CA . HIS A 1 116 ? -20.508 13.486 15.079 1.00 96.19 116 HIS A CA 1
ATOM 961 C C . HIS A 1 116 ? -20.260 13.032 13.635 1.00 96.19 116 HIS A C 1
ATOM 963 O O . HIS A 1 116 ? -20.851 13.598 12.717 1.00 96.19 116 HIS A O 1
ATOM 969 N N . ASN A 1 117 ? -19.436 12.000 13.437 1.00 95.88 117 ASN A N 1
ATOM 970 C CA . ASN A 1 117 ? -19.038 11.482 12.130 1.00 95.88 117 ASN A CA 1
ATOM 971 C C . ASN A 1 117 ? -19.425 9.998 11.978 1.00 95.88 117 ASN A C 1
ATOM 973 O O . ASN A 1 117 ? -18.554 9.144 11.819 1.00 95.88 117 ASN A O 1
ATOM 977 N N . PRO A 1 118 ? -20.727 9.650 11.983 1.00 95.62 118 PRO A N 1
ATOM 978 C CA . PRO A 1 118 ? -21.187 8.257 12.049 1.00 95.62 118 PRO A CA 1
ATOM 979 C C . PRO A 1 118 ? -20.854 7.411 10.810 1.00 95.62 118 PRO A C 1
ATOM 981 O O . PRO A 1 118 ? -21.059 6.201 10.827 1.00 95.62 118 PRO A O 1
ATOM 984 N N . LYS A 1 119 ? -20.383 8.035 9.724 1.00 93.75 119 LYS A N 1
ATOM 985 C CA . LYS A 1 119 ? -19.947 7.362 8.490 1.00 93.75 119 LYS A CA 1
ATOM 986 C C . LYS A 1 119 ? -18.423 7.263 8.360 1.00 93.75 119 LYS A C 1
ATOM 988 O O . LYS A 1 119 ? -17.957 6.699 7.379 1.00 93.75 119 LYS A O 1
ATOM 993 N N . GLY A 1 120 ? -17.684 7.846 9.302 1.00 94.62 120 GLY A N 1
ATOM 994 C CA . GLY A 1 120 ? -16.228 7.898 9.278 1.00 94.62 120 GLY A CA 1
ATOM 995 C C . GLY A 1 120 ? -15.565 6.592 9.709 1.00 94.62 120 GLY A C 1
ATOM 996 O O . GLY A 1 120 ? -16.194 5.717 10.317 1.00 94.62 120 GLY A O 1
ATOM 997 N N . THR A 1 121 ? -14.267 6.485 9.445 1.00 96.12 121 THR A N 1
ATOM 998 C CA . THR A 1 121 ? -13.439 5.331 9.804 1.00 96.12 121 THR A CA 1
ATOM 999 C C . THR A 1 121 ? -13.352 5.154 11.319 1.00 96.12 121 THR A C 1
ATOM 1001 O O . THR A 1 121 ? -13.423 4.025 11.808 1.00 96.12 121 THR A O 1
ATOM 1004 N N . VAL A 1 122 ? -13.295 6.237 12.104 1.00 96.56 122 VAL A N 1
ATOM 1005 C CA . VAL A 1 122 ? -13.320 6.128 13.574 1.00 96.56 122 VAL A CA 1
ATOM 1006 C C . VAL A 1 122 ? -14.643 5.533 14.066 1.00 96.56 122 VAL A C 1
ATOM 1008 O O . VAL A 1 122 ? -14.642 4.680 14.957 1.00 96.56 122 VAL A O 1
ATOM 1011 N N . ALA A 1 123 ? -15.779 5.941 13.490 1.00 96.25 123 ALA A N 1
ATOM 1012 C CA . ALA A 1 123 ? -17.084 5.388 13.855 1.00 96.25 123 ALA A CA 1
ATOM 1013 C C . ALA A 1 123 ? -17.205 3.909 13.461 1.00 96.25 123 ALA A C 1
ATOM 1015 O O . ALA A 1 123 ? -17.694 3.102 14.256 1.00 96.25 123 ALA A O 1
ATOM 1016 N N . PHE A 1 124 ? -16.695 3.542 12.281 1.00 96.25 124 PHE A N 1
ATOM 1017 C CA . PHE A 1 124 ? -16.587 2.152 11.847 1.00 96.25 124 PHE A CA 1
ATOM 1018 C C . PHE A 1 124 ? -15.780 1.312 12.848 1.00 96.25 124 PHE A C 1
ATOM 1020 O O . PHE A 1 124 ? -16.292 0.314 13.354 1.00 96.25 124 PHE A O 1
ATOM 1027 N N . LEU A 1 125 ? -14.577 1.752 13.227 1.00 95.06 125 LEU A N 1
ATOM 1028 C CA . LEU A 1 125 ? -13.734 1.061 14.209 1.00 95.06 125 LEU A CA 1
ATOM 1029 C C . LEU A 1 125 ? -14.443 0.892 15.557 1.00 95.06 125 LEU A C 1
ATOM 1031 O O . LEU A 1 125 ? -14.455 -0.194 16.132 1.00 95.06 125 LEU A O 1
ATOM 1035 N N . ARG A 1 126 ? -15.116 1.938 16.045 1.00 91.81 126 ARG A N 1
ATOM 1036 C CA . ARG A 1 126 ? -15.893 1.867 17.293 1.00 91.81 126 ARG A CA 1
ATOM 1037 C C . ARG A 1 126 ? -17.022 0.839 17.237 1.00 91.81 126 ARG A C 1
ATOM 1039 O O . ARG A 1 126 ? -17.331 0.240 18.267 1.00 91.81 126 ARG A O 1
ATOM 1046 N N . SER A 1 127 ? -17.615 0.623 16.064 1.00 91.06 127 SER A N 1
ATOM 1047 C CA . SER A 1 127 ? -18.633 -0.413 15.871 1.00 91.06 127 SER A CA 1
ATOM 1048 C C . SER A 1 127 ? -18.072 -1.839 15.950 1.00 91.06 127 SER A C 1
ATOM 1050 O O . SER A 1 127 ? -18.819 -2.744 16.303 1.00 91.06 127 SER A O 1
ATOM 1052 N N . LEU A 1 128 ? -16.769 -2.031 15.704 1.00 88.06 128 LEU A N 1
ATOM 1053 C CA . LEU A 1 128 ? -16.080 -3.315 15.895 1.00 88.06 128 LEU A CA 1
ATOM 1054 C C . LEU A 1 128 ? -15.819 -3.589 17.373 1.00 88.06 128 LEU A C 1
ATOM 1056 O O . LEU A 1 128 ? -16.089 -4.676 17.864 1.00 88.06 128 LEU A O 1
ATOM 1060 N N . GLY A 1 129 ? -15.343 -2.580 18.111 1.00 74.19 129 GLY A N 1
ATOM 1061 C CA . GLY A 1 129 ? -15.032 -2.733 19.536 1.00 74.19 129 GLY A CA 1
ATOM 1062 C C . GLY A 1 129 ? -16.252 -3.061 20.408 1.00 74.19 129 GLY A C 1
ATOM 1063 O O . GLY A 1 129 ? -16.097 -3.600 21.500 1.00 74.19 129 GLY A O 1
ATOM 1064 N N . SER A 1 130 ? -17.467 -2.749 19.944 1.00 66.19 130 SER A N 1
ATOM 1065 C CA . SER A 1 130 ? -18.714 -3.138 20.615 1.00 66.19 130 SER A CA 1
ATOM 1066 C C . SER A 1 130 ? -19.204 -4.539 20.234 1.00 66.19 130 SER A C 1
ATOM 1068 O O . SER A 1 130 ? -20.063 -5.087 20.927 1.00 66.19 130 SER A O 1
ATOM 1070 N N . GLN A 1 131 ? -18.664 -5.132 19.167 1.00 65.88 131 GLN A N 1
ATOM 1071 C CA . GLN A 1 131 ? -18.966 -6.494 18.755 1.00 65.88 131 GLN A CA 1
ATOM 1072 C C . GLN A 1 131 ? -17.934 -7.455 19.341 1.00 65.88 131 GLN A C 1
ATOM 1074 O O . GLN A 1 131 ? -16.725 -7.331 19.149 1.00 65.88 131 GLN A O 1
ATOM 1079 N N . GLN A 1 132 ? -18.410 -8.459 20.076 1.00 57.06 132 GLN A N 1
ATOM 1080 C CA . GLN A 1 132 ? -17.540 -9.525 20.549 1.00 57.06 132 GLN A CA 1
ATOM 1081 C C . GLN A 1 132 ? -17.221 -10.454 19.375 1.00 57.06 132 GLN A C 1
ATOM 1083 O O . GLN A 1 132 ? -17.948 -11.409 19.112 1.00 57.06 132 GLN A O 1
ATOM 1088 N N . HIS A 1 133 ? -16.141 -10.157 18.651 1.00 63.44 133 HIS A N 1
ATOM 1089 C CA . HIS A 1 133 ? -15.624 -11.047 17.617 1.00 63.44 133 HIS A CA 1
ATOM 1090 C C . HIS A 1 133 ? -15.144 -12.343 18.285 1.00 63.44 133 HIS A C 1
ATOM 1092 O O . HIS A 1 133 ? -14.173 -12.343 19.042 1.00 63.44 133 HIS A O 1
ATOM 1098 N N . SER A 1 134 ? -15.870 -13.441 18.054 1.00 63.59 134 SER A N 1
ATOM 1099 C CA . SER A 1 134 ? -15.500 -14.788 18.513 1.00 63.59 134 SER A CA 1
ATOM 1100 C C . SER A 1 134 ? -14.410 -15.430 17.648 1.00 63.59 134 SER A C 1
ATOM 1102 O O . SER A 1 134 ? -13.917 -16.502 17.988 1.00 63.59 134 SER A O 1
ATOM 1104 N N . LEU A 1 135 ? -14.092 -14.804 16.512 1.00 75.19 135 LEU A N 1
ATOM 1105 C CA . LEU A 1 135 ? -13.161 -15.277 15.491 1.00 75.19 135 LEU A CA 1
ATOM 1106 C C . LEU A 1 135 ? -11.805 -14.568 15.604 1.00 75.19 135 LEU A C 1
ATOM 1108 O O . LEU A 1 135 ? -11.724 -13.455 16.124 1.00 75.19 135 LEU A O 1
ATOM 1112 N N . SER A 1 136 ? -10.744 -15.208 15.105 1.00 88.06 136 SER A N 1
ATOM 1113 C CA . SER A 1 136 ? -9.407 -14.601 15.058 1.00 88.06 136 SER A CA 1
ATOM 1114 C C . SER A 1 136 ? -9.377 -13.499 13.998 1.00 88.06 136 SER A C 1
ATOM 1116 O O . SER A 1 136 ? -9.719 -13.744 12.839 1.00 88.06 136 SER A O 1
ATOM 1118 N N . THR A 1 137 ? -8.978 -12.288 14.386 1.00 92.31 137 THR A N 1
ATOM 1119 C CA . THR A 1 137 ? -8.988 -11.116 13.501 1.00 92.31 137 THR A CA 1
ATOM 1120 C C . THR A 1 137 ? -7.648 -10.935 12.787 1.00 92.31 137 THR A C 1
ATOM 1122 O O . THR A 1 137 ? -6.604 -10.907 13.434 1.00 92.31 137 THR A O 1
ATOM 1125 N N . VAL A 1 138 ? -7.671 -10.720 11.470 1.00 96.31 138 VAL A N 1
ATOM 1126 C CA . VAL A 1 138 ? -6.517 -10.236 10.692 1.00 96.31 138 VAL A CA 1
ATOM 1127 C C . VAL A 1 138 ? -6.809 -8.813 10.230 1.00 96.31 138 VAL A C 1
ATOM 1129 O O . VAL A 1 138 ? -7.814 -8.562 9.562 1.00 96.31 138 VAL A O 1
ATOM 1132 N N . LEU A 1 139 ? -5.942 -7.875 10.599 1.00 97.81 139 LEU A N 1
ATOM 1133 C CA . LEU A 1 139 ? -6.092 -6.460 10.275 1.00 97.81 139 LEU A CA 1
ATOM 1134 C C . LEU A 1 139 ? -5.318 -6.117 9.001 1.00 97.81 139 LEU A C 1
ATOM 1136 O O . LEU A 1 139 ? -4.140 -6.439 8.883 1.00 97.81 139 LEU A O 1
ATOM 1140 N N . PHE A 1 140 ? -5.961 -5.397 8.090 1.00 98.69 140 PHE A N 1
ATOM 1141 C CA . PHE A 1 140 ? -5.368 -4.860 6.873 1.00 98.69 140 PHE A CA 1
ATOM 1142 C C . PHE A 1 140 ? -5.447 -3.334 6.896 1.00 98.69 140 PHE A C 1
ATOM 1144 O O . PHE A 1 140 ? -6.520 -2.760 7.093 1.00 98.69 140 PHE A O 1
ATOM 1151 N N . THR A 1 141 ? -4.317 -2.675 6.662 1.00 98.56 141 THR A N 1
ATOM 1152 C CA . THR A 1 141 ? -4.205 -1.210 6.601 1.00 98.56 141 THR A CA 1
ATOM 1153 C C . THR A 1 141 ? -3.259 -0.825 5.472 1.00 98.56 141 THR A C 1
ATOM 1155 O O . THR A 1 141 ? -2.227 -1.457 5.305 1.00 98.56 141 THR A O 1
ATOM 1158 N N . HIS A 1 142 ? -3.550 0.205 4.675 1.00 97.94 142 HIS A N 1
ATOM 1159 C CA . HIS A 1 142 ? -2.562 0.638 3.675 1.00 97.94 142 HIS A CA 1
ATOM 1160 C C . HIS A 1 142 ? -1.331 1.256 4.351 1.00 97.94 142 HIS A C 1
ATOM 1162 O O . HIS A 1 142 ? -0.213 0.886 4.017 1.00 97.94 142 HIS A O 1
ATOM 1168 N N . ILE A 1 143 ? -1.530 2.133 5.342 1.00 98.31 143 ILE A N 1
ATOM 1169 C CA . ILE A 1 143 ? -0.442 2.818 6.056 1.00 98.31 143 ILE A CA 1
ATOM 1170 C C . ILE A 1 143 ? 0.045 1.941 7.226 1.00 98.31 143 ILE A C 1
ATOM 1172 O O . ILE A 1 143 ? -0.788 1.531 8.046 1.00 98.31 143 ILE A O 1
ATOM 1176 N N . PRO A 1 144 ? 1.359 1.676 7.345 1.00 98.56 144 PRO A N 1
ATOM 1177 C CA . PRO A 1 144 ? 1.933 0.916 8.449 1.00 98.56 144 PRO A CA 1
ATOM 1178 C C . PRO A 1 144 ? 1.651 1.500 9.837 1.00 98.56 144 PRO A C 1
ATOM 1180 O O . PRO A 1 144 ? 1.512 2.715 10.007 1.00 98.56 144 PRO A O 1
ATOM 1183 N N . LEU A 1 145 ? 1.624 0.646 10.862 1.00 98.69 145 LEU A N 1
ATOM 1184 C CA . LEU A 1 145 ? 1.479 1.103 12.246 1.00 98.69 145 LEU A CA 1
ATOM 1185 C C . LEU A 1 145 ? 2.747 1.814 12.747 1.00 98.69 145 LEU A C 1
ATOM 1187 O O . LEU A 1 145 ? 3.866 1.596 12.266 1.00 98.69 145 LEU A O 1
ATOM 1191 N N . ALA A 1 146 ? 2.559 2.668 13.752 1.00 98.38 146 ALA A N 1
ATOM 1192 C CA . ALA A 1 146 ? 3.624 3.420 14.399 1.00 98.38 146 ALA A CA 1
ATOM 1193 C C . ALA A 1 146 ? 4.692 2.496 14.990 1.00 98.38 146 ALA A C 1
ATOM 1195 O O . ALA A 1 146 ? 4.384 1.564 15.728 1.00 98.38 146 ALA A O 1
ATOM 1196 N N . ARG A 1 147 ? 5.957 2.820 14.736 1.00 97.88 147 ARG A N 1
ATOM 1197 C CA . ARG A 1 147 ? 7.124 2.108 15.263 1.00 97.88 147 ARG A CA 1
ATOM 1198 C C . ARG A 1 147 ? 8.307 3.070 15.428 1.00 97.88 147 ARG A C 1
ATOM 1200 O O . ARG A 1 147 ? 8.276 4.149 14.829 1.00 97.88 147 ARG A O 1
ATOM 1207 N N . PRO A 1 148 ? 9.333 2.723 16.226 1.00 97.88 148 PRO A N 1
ATOM 1208 C CA . PRO A 1 148 ? 10.581 3.479 16.265 1.00 97.88 148 PRO A CA 1
ATOM 1209 C C . PRO A 1 148 ? 11.219 3.592 14.874 1.00 97.88 148 PRO A C 1
ATOM 1211 O O . PRO A 1 148 ? 11.224 2.630 14.111 1.00 97.88 148 PRO A O 1
ATOM 1214 N N . ASP A 1 149 ? 11.787 4.756 14.561 1.00 96.88 149 ASP A N 1
ATOM 1215 C CA . ASP A 1 149 ? 12.398 5.057 13.256 1.00 96.88 149 ASP A CA 1
ATOM 1216 C C . ASP A 1 149 ? 13.534 4.087 12.866 1.00 96.88 149 ASP A C 1
ATOM 1218 O O . ASP A 1 149 ? 13.810 3.878 11.684 1.00 96.88 149 ASP A O 1
ATOM 1222 N N . ASP A 1 150 ? 14.229 3.527 13.851 1.00 96.31 150 ASP A N 1
ATOM 1223 C CA . ASP A 1 150 ? 15.353 2.602 13.703 1.00 96.31 150 ASP A CA 1
ATOM 1224 C C . ASP A 1 150 ? 14.958 1.132 13.913 1.00 96.31 150 ASP A C 1
ATOM 1226 O O . ASP A 1 150 ? 15.825 0.255 13.927 1.00 96.31 150 ASP A O 1
ATOM 1230 N N . ALA A 1 151 ? 13.658 0.849 14.046 1.00 97.31 151 ALA A N 1
ATOM 1231 C CA . ALA A 1 151 ? 13.158 -0.503 14.224 1.00 97.31 151 ALA A CA 1
ATOM 1232 C C . ALA A 1 151 ? 13.562 -1.404 13.039 1.00 97.31 151 ALA A C 1
ATOM 1234 O O . ALA A 1 151 ? 13.334 -1.042 11.878 1.00 97.31 151 ALA A O 1
ATOM 1235 N N . PRO A 1 152 ? 14.153 -2.585 13.301 1.00 96.75 152 PRO A N 1
ATOM 1236 C CA . PRO A 1 152 ? 14.558 -3.495 12.241 1.00 96.75 152 PRO A CA 1
ATOM 1237 C C . PRO A 1 152 ? 13.333 -4.102 11.547 1.00 96.75 152 PRO A C 1
ATOM 1239 O O . PRO A 1 152 ? 12.358 -4.454 12.198 1.00 96.75 152 PRO A O 1
ATOM 1242 N N . CYS A 1 153 ? 13.429 -4.277 10.228 1.00 96.44 153 CYS A N 1
ATOM 1243 C CA . CYS A 1 153 ? 12.374 -4.827 9.366 1.00 96.44 153 CYS A CA 1
ATOM 1244 C C . CYS A 1 153 ? 12.503 -6.336 9.084 1.00 96.44 153 CYS A C 1
ATOM 1246 O O . CYS A 1 153 ? 11.863 -6.864 8.174 1.00 96.44 153 CYS A O 1
ATOM 1248 N N . GLY A 1 154 ? 13.380 -7.026 9.812 1.00 94.81 154 GLY A N 1
ATOM 1249 C CA . GLY A 1 154 ? 13.741 -8.410 9.522 1.00 94.81 154 GLY A CA 1
ATOM 1250 C C . GLY A 1 154 ? 14.667 -8.571 8.301 1.00 94.81 154 GLY A C 1
ATOM 1251 O O . GLY A 1 154 ? 15.042 -7.596 7.644 1.00 94.81 154 GLY A O 1
ATOM 1252 N N . PRO A 1 155 ? 15.086 -9.812 7.997 1.00 95.50 155 PRO A N 1
ATOM 1253 C CA . PRO A 1 155 ? 16.128 -10.100 7.006 1.00 95.50 155 PRO A CA 1
ATOM 1254 C C . PRO A 1 155 ? 15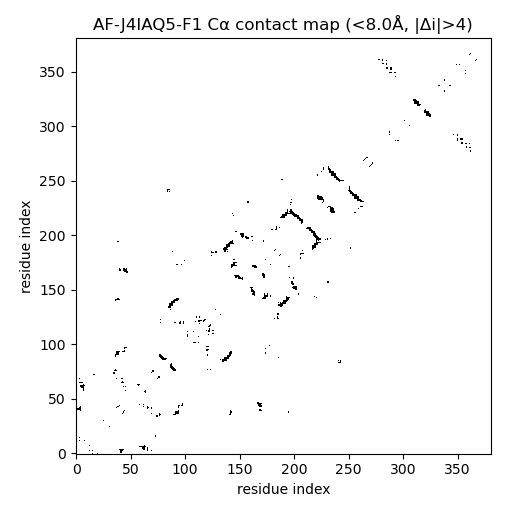.668 -9.992 5.544 1.00 95.50 155 PRO A C 1
ATOM 1256 O O . PRO A 1 155 ? 16.503 -10.047 4.644 1.00 95.50 155 PRO A O 1
ATOM 1259 N N . LEU A 1 156 ? 14.360 -9.883 5.298 1.00 95.75 156 LEU A N 1
ATOM 1260 C CA . LEU A 1 156 ? 13.783 -9.852 3.950 1.00 95.75 156 LEU A CA 1
ATOM 1261 C C . LEU A 1 156 ? 13.595 -8.429 3.396 1.00 95.75 156 LEU A C 1
ATOM 1263 O O . LEU A 1 156 ? 13.306 -8.279 2.206 1.00 95.75 156 LEU A O 1
ATOM 1267 N N . ARG A 1 157 ? 13.804 -7.391 4.221 1.00 95.56 157 ARG A N 1
ATOM 1268 C CA . ARG A 1 157 ? 13.899 -5.995 3.767 1.00 95.56 157 ARG A CA 1
ATOM 1269 C C . ARG A 1 157 ? 15.145 -5.833 2.910 1.00 95.56 157 ARG A C 1
ATOM 1271 O O . ARG A 1 157 ? 16.236 -6.249 3.296 1.00 95.56 157 ARG A O 1
ATOM 1278 N N . GLU A 1 158 ? 15.025 -5.161 1.772 1.00 93.50 158 GLU A N 1
ATOM 1279 C CA . GLU A 1 158 ? 16.184 -4.918 0.918 1.00 93.50 158 GLU A CA 1
ATOM 1280 C C . GLU A 1 158 ? 17.086 -3.820 1.483 1.00 93.50 158 GLU A C 1
ATOM 1282 O O . GLU A 1 158 ? 18.311 -3.907 1.346 1.00 93.50 158 GLU A O 1
ATOM 1287 N N . ARG A 1 159 ? 16.506 -2.751 2.057 1.00 89.56 159 ARG A N 1
ATOM 1288 C CA . ARG A 1 159 ? 17.247 -1.562 2.519 1.00 89.56 159 ARG A CA 1
ATOM 1289 C C . ARG A 1 159 ? 16.536 -0.789 3.630 1.00 89.56 159 ARG A C 1
ATOM 1291 O O . ARG A 1 159 ? 15.382 -0.427 3.480 1.00 89.56 159 ARG A O 1
ATOM 1298 N N . GLY A 1 160 ? 17.286 -0.367 4.644 1.00 92.88 160 GLY A N 1
ATOM 1299 C CA . GLY A 1 160 ? 16.825 0.639 5.607 1.00 92.88 160 GLY A CA 1
ATOM 1300 C C . GLY A 1 160 ? 15.696 0.167 6.528 1.00 92.88 160 GLY A C 1
ATOM 1301 O O . GLY A 1 160 ? 15.534 -1.028 6.765 1.00 92.88 160 GLY A O 1
ATOM 1302 N N . THR A 1 161 ? 14.965 1.137 7.070 1.00 95.94 161 THR A N 1
ATOM 1303 C CA . THR A 1 161 ? 13.862 0.979 8.028 1.00 95.94 161 THR A CA 1
ATOM 1304 C C . THR A 1 161 ? 12.684 1.860 7.602 1.00 95.94 161 THR A C 1
ATOM 1306 O O . THR A 1 161 ? 12.859 2.774 6.789 1.00 95.94 161 THR A O 1
ATOM 1309 N N . ILE A 1 162 ? 11.494 1.613 8.159 1.00 96.06 162 ILE A N 1
ATOM 1310 C CA . ILE A 1 162 ? 10.336 2.494 7.961 1.00 96.06 162 ILE A CA 1
ATOM 1311 C C . ILE A 1 162 ? 10.423 3.626 8.976 1.00 96.06 162 ILE A C 1
ATOM 1313 O O . ILE A 1 162 ? 10.329 3.404 10.182 1.00 96.06 162 ILE A O 1
ATOM 1317 N N . ARG A 1 163 ? 10.606 4.847 8.480 1.00 95.75 163 ARG A N 1
ATOM 1318 C CA . ARG A 1 163 ? 10.710 6.042 9.316 1.00 95.75 163 ARG A CA 1
ATOM 1319 C C . ARG A 1 163 ? 9.415 6.821 9.295 1.00 95.75 163 ARG A C 1
ATOM 1321 O O . ARG A 1 163 ? 8.828 7.028 8.226 1.00 95.75 163 ARG A O 1
ATOM 1328 N N . SER A 1 164 ? 9.027 7.311 10.465 1.00 94.62 164 SER A N 1
ATOM 1329 C CA . SER A 1 164 ? 7.925 8.252 10.586 1.00 94.62 164 SER A CA 1
ATOM 1330 C C . SER A 1 164 ? 8.189 9.482 9.713 1.00 94.62 164 SER A C 1
ATOM 1332 O O . SER A 1 164 ? 9.305 9.996 9.602 1.00 94.62 164 SER A O 1
ATOM 1334 N N . GLY A 1 165 ? 7.155 9.926 9.012 1.00 91.19 165 GLY A N 1
ATOM 1335 C CA . GLY A 1 165 ? 7.277 10.999 8.041 1.00 91.19 165 GLY A CA 1
ATOM 1336 C C . GLY A 1 165 ? 5.937 11.286 7.400 1.00 91.19 165 GLY A C 1
ATOM 1337 O O . GLY A 1 165 ? 5.124 10.385 7.215 1.00 91.19 165 GLY A O 1
ATOM 1338 N N . ARG A 1 166 ? 5.704 12.554 7.078 1.00 89.44 166 ARG A N 1
ATOM 1339 C CA . ARG A 1 166 ? 4.489 13.014 6.410 1.00 89.44 166 ARG A CA 1
ATOM 1340 C C . ARG A 1 166 ? 4.812 14.142 5.449 1.00 89.44 166 ARG A C 1
ATOM 1342 O O . ARG A 1 166 ? 5.825 14.827 5.603 1.00 89.44 166 ARG A O 1
ATOM 1349 N N . GLY A 1 167 ? 3.935 14.344 4.483 1.00 84.94 167 GLY A N 1
ATOM 1350 C CA . GLY A 1 167 ? 4.030 15.432 3.528 1.00 84.94 167 GLY A CA 1
ATOM 1351 C C . GLY A 1 167 ? 2.751 15.560 2.719 1.00 84.94 167 GLY A C 1
ATOM 1352 O O . GLY A 1 167 ? 1.684 15.107 3.125 1.00 84.94 167 GLY A O 1
ATOM 1353 N N . PHE A 1 168 ? 2.854 16.199 1.559 1.00 82.56 168 PHE A N 1
ATOM 1354 C CA . PHE A 1 168 ? 1.695 16.442 0.710 1.00 82.56 168 PHE A CA 1
ATOM 1355 C C . PHE A 1 168 ? 1.109 15.123 0.175 1.00 82.56 168 PHE A C 1
ATOM 1357 O O . PHE A 1 168 ? 1.681 14.504 -0.723 1.00 82.56 168 PHE A O 1
ATOM 1364 N N . GLY A 1 169 ? -0.032 14.694 0.723 1.00 83.19 1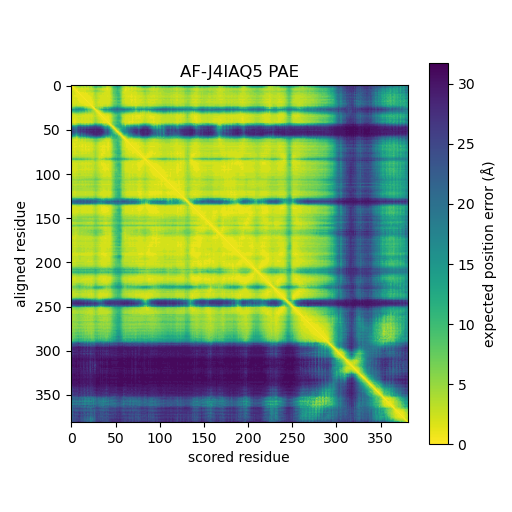69 GLY A N 1
ATOM 1365 C CA . GLY A 1 169 ? -0.731 13.479 0.296 1.00 83.19 169 GLY A CA 1
ATOM 1366 C C . GLY A 1 169 ? -0.101 12.161 0.744 1.00 83.19 169 GLY A C 1
ATOM 1367 O O . GLY A 1 169 ? -0.371 11.131 0.122 1.00 83.19 169 GLY A O 1
ATOM 1368 N N . TYR A 1 170 ? 0.763 12.155 1.761 1.00 89.00 170 TYR A N 1
ATOM 1369 C CA . TYR A 1 170 ? 1.332 10.912 2.286 1.00 89.00 170 TYR A CA 1
ATOM 1370 C C . TYR A 1 170 ? 1.692 11.008 3.773 1.00 89.00 170 TYR A C 1
ATOM 1372 O O . TYR A 1 170 ? 2.048 12.076 4.278 1.00 89.00 170 TYR A O 1
ATOM 1380 N N . GLN A 1 171 ? 1.650 9.854 4.436 1.00 93.38 171 GLN A N 1
ATOM 1381 C CA . GLN A 1 171 ? 2.130 9.629 5.790 1.00 93.38 171 GLN A CA 1
ATOM 1382 C C . GLN A 1 171 ? 2.645 8.188 5.870 1.00 93.38 171 GLN A C 1
ATOM 1384 O O . GLN A 1 171 ? 1.889 7.263 5.607 1.00 93.38 171 GLN A O 1
ATOM 1389 N N . ASN A 1 172 ? 3.921 8.019 6.221 1.00 95.25 172 ASN A N 1
ATOM 1390 C CA . ASN A 1 172 ? 4.628 6.735 6.141 1.00 95.25 172 ASN A CA 1
ATOM 1391 C C . ASN A 1 172 ? 4.216 5.742 7.239 1.00 95.25 172 ASN A C 1
ATOM 1393 O O . ASN A 1 172 ? 4.384 4.538 7.082 1.00 95.25 172 ASN A O 1
ATOM 1397 N N . THR A 1 173 ? 3.754 6.244 8.386 1.00 97.94 173 THR A N 1
ATOM 1398 C CA . THR A 1 173 ? 3.271 5.435 9.513 1.00 97.94 173 THR A CA 1
ATOM 1399 C C . THR A 1 173 ? 2.126 6.154 10.214 1.00 97.94 173 THR A C 1
ATOM 1401 O O . THR A 1 173 ? 2.128 7.383 10.308 1.00 9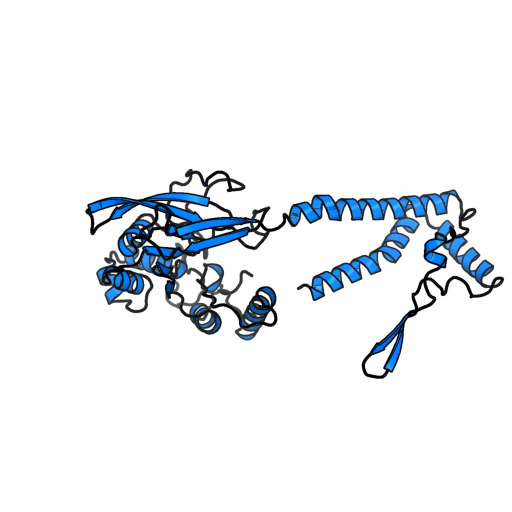7.94 173 THR A O 1
ATOM 1404 N N . LEU A 1 174 ? 1.147 5.418 10.740 1.00 97.62 174 LEU A N 1
ATOM 1405 C CA . LEU A 1 174 ? 0.099 5.984 11.592 1.00 97.62 174 LEU A CA 1
ATOM 1406 C C . LEU A 1 174 ? 0.702 6.623 12.853 1.00 97.62 174 LEU A C 1
ATOM 1408 O O . LEU A 1 174 ? 1.812 6.291 13.271 1.00 97.62 174 LEU A O 1
ATOM 1412 N N . ALA A 1 175 ? -0.033 7.539 13.491 1.00 95.88 175 ALA A N 1
ATOM 1413 C CA . ALA A 1 175 ? 0.409 8.102 14.765 1.00 95.88 175 ALA A CA 1
ATOM 1414 C C . ALA A 1 175 ? 0.411 7.018 15.869 1.00 95.88 175 ALA A C 1
ATOM 1416 O O . ALA A 1 175 ? -0.400 6.082 15.815 1.00 95.88 175 ALA A O 1
ATOM 1417 N N . PRO A 1 176 ? 1.283 7.121 16.894 1.00 96.88 176 PRO A N 1
ATOM 1418 C CA . PRO A 1 176 ? 1.354 6.132 17.973 1.00 96.88 176 PRO A CA 1
ATOM 1419 C C . PRO A 1 176 ? 0.012 5.880 18.666 1.00 96.88 176 PRO A C 1
ATOM 1421 O O . PRO A 1 176 ? -0.369 4.734 18.892 1.00 96.88 176 PRO A O 1
ATOM 1424 N N . GLN A 1 177 ? -0.739 6.942 18.951 1.00 95.56 177 GLN A N 1
ATOM 1425 C CA . GLN A 1 177 ? -2.039 6.869 19.614 1.00 95.56 177 GLN A CA 1
ATOM 1426 C C . GLN A 1 177 ? -3.092 6.205 18.722 1.00 95.56 177 GLN A C 1
ATOM 1428 O O . GLN A 1 177 ? -3.884 5.402 19.209 1.00 95.56 177 GLN A O 1
ATOM 1433 N N . THR A 1 178 ? -3.076 6.492 17.420 1.00 96.75 178 THR A N 1
ATOM 1434 C CA . THR A 1 178 ? -3.958 5.859 16.427 1.00 96.75 178 THR A CA 1
ATOM 1435 C C . THR A 1 178 ? -3.652 4.377 16.276 1.00 96.75 178 THR A C 1
ATOM 1437 O O . THR A 1 178 ? -4.568 3.566 16.217 1.00 96.75 178 THR A O 1
ATOM 1440 N N . SER A 1 179 ? -2.369 4.009 16.271 1.00 98.12 179 SER A N 1
ATOM 1441 C CA . SER A 1 179 ? -1.942 2.609 16.186 1.00 98.12 179 SER A CA 1
ATOM 1442 C C . SER A 1 179 ? -2.399 1.825 17.415 1.00 98.12 179 SER A C 1
ATOM 1444 O O . SER A 1 179 ? -2.982 0.756 17.278 1.00 98.12 179 SER A O 1
ATOM 1446 N N . GLN A 1 180 ? -2.225 2.388 18.615 1.00 96.75 180 GLN A N 1
ATOM 1447 C CA . GLN A 1 180 ? -2.721 1.783 19.855 1.00 96.75 180 GLN A CA 1
ATOM 1448 C C . GLN A 1 180 ? -4.249 1.672 19.867 1.00 96.75 180 GLN A C 1
ATOM 1450 O O . GLN A 1 180 ? -4.772 0.606 20.178 1.00 96.75 180 GLN A O 1
ATOM 1455 N N . PHE A 1 181 ? -4.967 2.723 19.456 1.00 95.12 181 PHE A N 1
ATOM 1456 C CA . PHE A 1 181 ? -6.424 2.682 19.306 1.00 95.12 181 PHE A CA 1
ATOM 1457 C C . PHE A 1 181 ? -6.865 1.561 18.356 1.00 95.12 181 PHE A C 1
ATOM 1459 O O . PHE A 1 181 ? -7.790 0.813 18.674 1.00 95.12 181 PHE A O 1
ATOM 1466 N N . LEU A 1 182 ? -6.181 1.408 17.221 1.00 96.06 182 LEU A N 1
ATOM 1467 C CA . LEU A 1 182 ? -6.495 0.394 16.224 1.00 96.06 182 LEU A CA 1
ATOM 1468 C C . LEU A 1 182 ? -6.266 -1.023 16.764 1.00 96.06 182 LEU A C 1
ATOM 1470 O O . LEU A 1 182 ? -7.160 -1.865 16.664 1.00 96.06 182 LEU A O 1
ATOM 1474 N N . LEU A 1 183 ? -5.115 -1.268 17.396 1.00 96.06 183 LEU A N 1
ATOM 1475 C CA . LEU A 1 183 ? -4.770 -2.557 18.003 1.00 96.06 183 LEU A CA 1
ATOM 1476 C C . LEU A 1 183 ? -5.725 -2.931 19.142 1.00 96.06 183 LEU A C 1
ATOM 1478 O O . LEU A 1 183 ? -6.257 -4.036 19.160 1.00 96.06 183 LEU A O 1
ATOM 1482 N N . GLN A 1 184 ? -6.017 -1.994 20.044 1.00 93.50 184 GLN A N 1
ATOM 1483 C CA . GLN A 1 184 ? -6.931 -2.213 21.169 1.00 93.50 184 GLN A CA 1
ATOM 1484 C C . GLN A 1 184 ? -8.373 -2.460 20.724 1.00 93.50 184 GLN A C 1
ATOM 1486 O O . GLN A 1 184 ? -9.098 -3.218 21.363 1.00 93.50 184 GLN A O 1
ATOM 1491 N N . THR A 1 185 ? -8.796 -1.821 19.633 1.00 92.56 185 THR A N 1
ATOM 1492 C CA . THR A 1 185 ? -10.162 -1.952 19.118 1.00 92.56 185 THR A CA 1
ATOM 1493 C C . THR A 1 185 ? -10.350 -3.248 18.337 1.00 92.56 185 THR A C 1
ATOM 1495 O O . THR A 1 185 ? -11.365 -3.921 18.500 1.00 92.56 185 THR A O 1
ATOM 1498 N N . THR A 1 186 ? -9.383 -3.605 17.490 1.00 92.81 186 THR A N 1
ATOM 1499 C CA . THR A 1 186 ? -9.504 -4.749 16.569 1.00 92.81 186 THR A CA 1
ATOM 1500 C C . THR A 1 186 ? -8.970 -6.057 17.150 1.00 92.81 186 THR A C 1
ATOM 1502 O O . THR A 1 186 ? -9.379 -7.123 16.692 1.00 92.81 186 THR A O 1
ATOM 1505 N N . ARG A 1 187 ? -8.099 -5.977 18.167 1.00 92.81 187 ARG A N 1
ATOM 1506 C CA . ARG A 1 187 ? -7.421 -7.100 18.838 1.00 92.81 187 ARG A CA 1
ATOM 1507 C C . ARG A 1 187 ? -6.925 -8.169 17.847 1.00 92.81 187 ARG A C 1
ATOM 1509 O O . ARG A 1 187 ? -7.360 -9.320 17.920 1.00 92.81 187 ARG A O 1
ATOM 1516 N N . PRO A 1 188 ? -6.077 -7.795 16.869 1.00 94.19 188 PRO A N 1
ATOM 1517 C CA . PRO A 1 188 ? -5.723 -8.678 15.767 1.00 94.19 188 PRO A CA 1
ATOM 1518 C C . PRO A 1 188 ? -4.694 -9.734 16.186 1.00 94.19 188 PRO A C 1
ATOM 1520 O O . PRO A 1 188 ? -3.850 -9.483 17.045 1.00 94.19 188 PRO A O 1
ATOM 1523 N N . SER A 1 189 ? -4.726 -10.895 15.529 1.00 93.50 189 SER A N 1
ATOM 1524 C CA . SER A 1 189 ? -3.671 -11.915 15.609 1.00 93.50 189 SER A CA 1
ATOM 1525 C C . SER A 1 189 ? -2.536 -11.673 14.607 1.00 93.50 189 SER A C 1
ATOM 1527 O O . SER A 1 189 ? -1.454 -12.226 14.764 1.00 93.50 189 SER A O 1
ATOM 1529 N N . LEU A 1 190 ? -2.785 -10.867 13.570 1.00 96.81 190 LEU A N 1
ATOM 1530 C CA . LEU A 1 190 ? -1.827 -10.481 12.533 1.00 96.81 190 LEU A CA 1
ATOM 1531 C C . LEU A 1 190 ? -2.237 -9.130 11.935 1.00 96.81 190 LEU A C 1
ATOM 1533 O O . LEU A 1 190 ? -3.428 -8.887 11.718 1.00 96.81 190 LEU A O 1
ATOM 1537 N N . VAL A 1 191 ? -1.256 -8.286 11.616 1.00 98.56 191 VAL A N 1
ATOM 1538 C CA . VAL A 1 191 ? -1.453 -7.054 10.843 1.00 98.56 191 VAL A CA 1
ATOM 1539 C C . VAL A 1 191 ? -0.723 -7.165 9.505 1.00 98.56 191 VAL A C 1
ATOM 1541 O O . VAL A 1 191 ? 0.458 -7.497 9.465 1.00 98.56 191 VAL A O 1
ATOM 1544 N N . LEU A 1 192 ? -1.411 -6.866 8.406 1.00 98.69 192 LEU A N 1
ATOM 1545 C CA . LEU A 1 192 ? -0.833 -6.748 7.071 1.00 98.69 192 LEU A CA 1
ATOM 1546 C C . LEU A 1 192 ? -0.932 -5.294 6.611 1.00 98.69 192 LEU A C 1
ATOM 1548 O O . LEU A 1 192 ? -2.031 -4.734 6.555 1.00 98.69 192 LEU A O 1
ATOM 1552 N N . SER A 1 193 ? 0.210 -4.685 6.289 1.00 98.62 193 SER A N 1
ATOM 1553 C CA . SER A 1 193 ? 0.270 -3.292 5.838 1.00 98.62 193 SER A CA 1
ATOM 1554 C C . SER A 1 193 ? 0.934 -3.092 4.483 1.00 98.62 193 SER A C 1
ATOM 1556 O O . SER A 1 193 ? 1.553 -4.011 3.961 1.00 98.62 193 SER A O 1
ATOM 1558 N N . GLY A 1 194 ? 0.769 -1.913 3.878 1.00 96.75 194 GLY A N 1
ATOM 1559 C CA . GLY A 1 194 ? 1.345 -1.551 2.581 1.00 96.75 194 GLY A CA 1
ATOM 1560 C C . GLY A 1 194 ? 2.231 -0.301 2.648 1.00 96.75 194 GLY A C 1
ATOM 1561 O O . GLY A 1 194 ? 3.053 -0.159 3.546 1.00 96.75 194 GLY A O 1
ATOM 1562 N N . ASP A 1 195 ? 2.060 0.596 1.675 1.00 95.38 195 ASP A N 1
ATOM 1563 C CA . ASP A 1 195 ? 2.701 1.923 1.541 1.00 95.38 195 ASP A CA 1
ATOM 1564 C C . ASP A 1 195 ? 4.242 1.968 1.396 1.00 95.38 195 ASP A C 1
ATOM 1566 O O . ASP A 1 195 ? 4.730 2.544 0.428 1.00 95.38 195 ASP A O 1
ATOM 1570 N N . ASP A 1 196 ? 5.030 1.317 2.266 1.00 95.19 196 ASP A N 1
ATOM 1571 C CA . ASP A 1 196 ? 6.514 1.382 2.258 1.00 95.19 196 ASP A CA 1
ATOM 1572 C C . ASP A 1 196 ? 7.156 0.733 1.015 1.00 95.19 196 ASP A C 1
ATOM 1574 O O . ASP A 1 196 ? 8.331 0.945 0.711 1.00 95.19 196 ASP A O 1
ATOM 1578 N N . HIS A 1 197 ? 6.368 -0.048 0.272 1.00 94.75 197 HIS A N 1
ATOM 1579 C CA . HIS A 1 197 ? 6.729 -0.801 -0.930 1.00 94.75 197 HIS A CA 1
ATOM 1580 C C . HIS A 1 197 ? 7.669 -1.997 -0.719 1.00 94.75 197 HIS A C 1
ATOM 1582 O O . HIS A 1 197 ? 7.735 -2.851 -1.606 1.00 94.75 197 HIS A O 1
ATOM 1588 N N . ASP A 1 198 ? 8.367 -2.112 0.408 1.00 95.25 198 ASP A N 1
ATOM 1589 C CA . ASP A 1 198 ? 9.252 -3.240 0.703 1.00 95.25 198 ASP A CA 1
ATOM 1590 C C . ASP A 1 198 ? 8.785 -4.051 1.924 1.00 95.25 198 ASP A C 1
ATOM 1592 O O . ASP A 1 198 ? 7.952 -3.603 2.705 1.00 95.25 198 ASP A O 1
ATOM 1596 N N . TYR A 1 199 ? 9.331 -5.258 2.086 1.00 97.06 199 TYR A N 1
ATOM 1597 C CA . TYR A 1 199 ? 8.989 -6.159 3.177 1.00 97.06 199 TYR A CA 1
ATOM 1598 C C . TYR A 1 199 ? 9.501 -5.606 4.498 1.00 97.06 199 TYR A C 1
ATOM 1600 O O . TYR A 1 199 ? 10.704 -5.381 4.630 1.00 97.06 199 TYR A O 1
ATOM 1608 N N . CYS A 1 200 ? 8.631 -5.470 5.491 1.00 97.75 200 CYS A N 1
ATOM 1609 C CA . CYS A 1 200 ? 9.051 -5.149 6.847 1.00 97.75 200 CYS A CA 1
ATOM 1610 C C . CYS A 1 200 ? 8.238 -5.932 7.867 1.00 97.75 200 CYS A C 1
ATOM 1612 O O . CYS A 1 200 ? 7.023 -5.790 7.929 1.00 97.75 200 CYS A O 1
ATOM 1614 N N . GLU A 1 201 ? 8.920 -6.709 8.697 1.00 97.88 201 GLU A N 1
ATOM 1615 C CA . GLU A 1 201 ? 8.309 -7.420 9.814 1.00 97.88 201 GLU A CA 1
ATOM 1616 C C . GLU A 1 201 ? 8.653 -6.719 11.125 1.00 97.88 201 GLU A C 1
ATOM 1618 O O . GLU A 1 201 ? 9.823 -6.424 11.386 1.00 97.88 201 GLU A O 1
ATOM 1623 N N . TYR A 1 202 ? 7.635 -6.416 11.926 1.00 98.25 202 TYR A N 1
ATOM 1624 C CA . TYR A 1 202 ? 7.797 -5.741 13.208 1.00 98.25 202 TYR A CA 1
ATOM 1625 C C . TYR A 1 202 ? 6.759 -6.220 14.225 1.00 98.25 202 TYR A C 1
ATOM 1627 O O . TYR A 1 202 ? 5.598 -6.431 13.888 1.00 98.25 202 TYR A O 1
ATOM 1635 N N . GLU A 1 203 ? 7.175 -6.368 15.480 1.00 98.25 203 GLU A N 1
ATOM 1636 C CA . GLU A 1 203 ? 6.315 -6.820 16.573 1.00 98.25 203 GLU A CA 1
ATOM 1637 C C . GLU A 1 203 ? 5.831 -5.620 17.393 1.00 98.25 203 GLU A C 1
ATOM 1639 O O . GLU A 1 203 ? 6.622 -4.880 17.983 1.00 98.25 203 GLU A O 1
ATOM 1644 N N . HIS A 1 204 ? 4.515 -5.431 17.434 1.00 98.06 204 HIS A N 1
ATOM 1645 C CA . HIS A 1 204 ? 3.865 -4.407 18.246 1.00 98.06 204 HIS A CA 1
ATOM 1646 C C . HIS A 1 204 ? 3.454 -4.966 19.588 1.00 98.06 204 HIS A C 1
ATOM 1648 O O . HIS A 1 204 ? 3.028 -6.114 19.683 1.00 98.06 204 HIS A O 1
ATOM 1654 N N . THR A 1 205 ? 3.481 -4.112 20.606 1.00 96.81 205 THR A N 1
ATOM 1655 C CA . THR A 1 205 ? 2.922 -4.425 21.918 1.00 96.81 205 THR A CA 1
ATOM 1656 C C . THR A 1 205 ? 1.806 -3.445 22.256 1.00 96.81 205 THR A C 1
ATOM 1658 O O . THR A 1 205 ? 1.915 -2.234 22.030 1.00 96.81 205 THR A O 1
ATOM 1661 N N . TYR A 1 206 ? 0.699 -3.968 22.773 1.00 95.25 206 TYR A N 1
ATOM 1662 C CA . TYR A 1 206 ? -0.416 -3.162 23.259 1.00 95.25 206 TYR A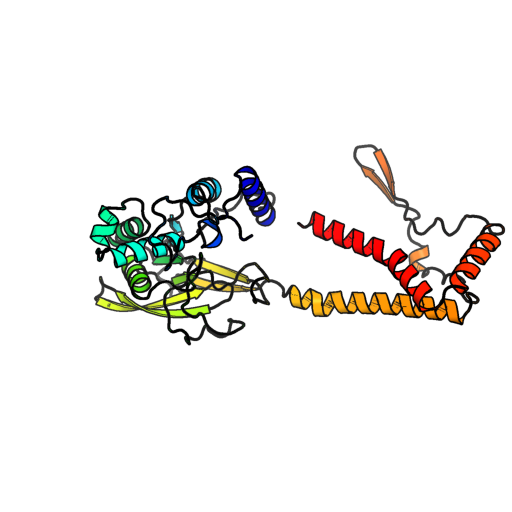 CA 1
ATOM 1663 C C . TYR A 1 206 ? -1.043 -3.810 24.489 1.00 95.25 206 TYR A C 1
ATOM 1665 O O . TYR A 1 206 ? -0.912 -5.011 24.720 1.00 95.25 206 TYR A O 1
ATOM 1673 N N . ASN A 1 207 ? -1.706 -2.997 25.307 1.00 93.38 207 ASN A N 1
ATOM 1674 C CA . ASN A 1 207 ? -2.468 -3.498 26.444 1.00 93.38 207 ASN A CA 1
ATOM 1675 C C . ASN A 1 207 ? -3.888 -3.836 25.982 1.00 93.38 207 ASN A C 1
ATOM 1677 O O . ASN A 1 207 ? -4.617 -2.924 25.577 1.00 93.38 207 ASN A O 1
ATOM 1681 N N . ASP A 1 208 ? -4.267 -5.111 26.033 1.00 87.88 208 ASP A N 1
ATOM 1682 C CA . ASP A 1 208 ? -5.635 -5.539 25.750 1.00 87.88 208 ASP A CA 1
ATOM 1683 C C . ASP A 1 208 ? -6.538 -5.095 26.907 1.00 87.88 208 ASP A C 1
ATOM 1685 O O . ASP A 1 208 ? -6.348 -5.473 28.060 1.00 87.88 208 ASP A O 1
ATOM 1689 N N . ILE A 1 209 ? -7.522 -4.254 26.594 1.00 83.25 209 ILE A N 1
ATOM 1690 C CA . ILE A 1 209 ? -8.429 -3.647 27.576 1.00 83.25 209 ILE A CA 1
ATOM 1691 C C . ILE A 1 209 ? -9.369 -4.700 28.190 1.00 83.25 209 ILE A C 1
ATOM 1693 O O . ILE A 1 209 ? -9.880 -4.500 29.288 1.00 83.25 209 ILE A O 1
ATOM 1697 N N . VAL A 1 210 ? -9.611 -5.816 27.496 1.00 82.50 210 VAL A N 1
ATOM 1698 C CA . VAL A 1 210 ? -10.518 -6.882 27.940 1.00 82.50 210 VAL A CA 1
ATOM 1699 C C . VAL A 1 210 ? -9.816 -7.843 28.890 1.00 82.50 210 VAL A C 1
ATOM 1701 O O . VAL A 1 210 ? -10.393 -8.232 29.904 1.00 82.50 210 VAL A O 1
ATOM 1704 N N . THR A 1 211 ? -8.592 -8.256 28.558 1.00 84.75 211 THR A N 1
ATOM 1705 C CA . THR A 1 211 ? -7.825 -9.203 29.381 1.00 84.75 211 THR A CA 1
ATOM 1706 C C . THR A 1 211 ? -6.902 -8.513 30.382 1.00 84.75 211 THR A C 1
ATOM 1708 O O . THR A 1 211 ? -6.385 -9.184 31.272 1.00 84.75 211 THR A O 1
ATOM 1711 N N . GLU A 1 212 ? -6.697 -7.198 30.249 1.00 87.00 212 GLU A N 1
ATOM 1712 C CA . GLU A 1 212 ? -5.744 -6.389 31.022 1.00 87.00 212 GLU A CA 1
ATOM 1713 C C . GLU A 1 212 ? -4.301 -6.920 30.937 1.00 87.00 212 GLU A C 1
ATOM 1715 O O . GLU A 1 212 ? -3.506 -6.797 31.873 1.00 87.00 212 GLU A O 1
ATOM 1720 N N . THR A 1 213 ? -3.951 -7.536 29.804 1.00 91.50 213 THR A N 1
ATOM 1721 C CA . THR A 1 213 ? -2.623 -8.109 29.558 1.00 91.50 213 THR A CA 1
ATOM 1722 C C . THR A 1 213 ? -1.922 -7.430 28.396 1.00 91.50 213 THR A C 1
ATOM 1724 O O . THR A 1 213 ? -2.546 -7.031 27.413 1.00 91.50 213 THR A O 1
ATOM 1727 N N . LEU A 1 214 ? -0.592 -7.401 28.461 1.00 94.50 214 LEU A N 1
ATOM 1728 C CA . LEU A 1 214 ? 0.230 -7.068 27.304 1.00 94.50 214 LEU A CA 1
ATOM 1729 C C . LEU A 1 214 ? 0.131 -8.181 26.259 1.00 94.50 214 LEU A C 1
ATOM 1731 O O . LEU A 1 214 ? 0.388 -9.347 26.561 1.00 94.50 214 LEU A O 1
ATOM 1735 N N . VAL A 1 215 ? -0.240 -7.794 25.044 1.00 93.88 215 VAL A N 1
ATOM 1736 C CA . VAL A 1 215 ? -0.349 -8.665 23.877 1.00 93.88 215 VAL A CA 1
ATOM 1737 C C . VAL A 1 215 ? 0.648 -8.195 22.833 1.00 93.88 215 VAL A C 1
ATOM 1739 O O . VAL A 1 215 ? 0.783 -6.993 22.583 1.00 93.88 215 VAL A O 1
ATOM 1742 N N . ASN A 1 216 ? 1.319 -9.161 22.216 1.00 96.62 216 ASN A N 1
ATOM 1743 C CA . ASN A 1 216 ? 2.213 -8.921 21.100 1.00 96.62 216 ASN A CA 1
ATOM 1744 C C . ASN A 1 216 ? 1.522 -9.319 19.798 1.00 96.62 216 ASN A C 1
ATOM 1746 O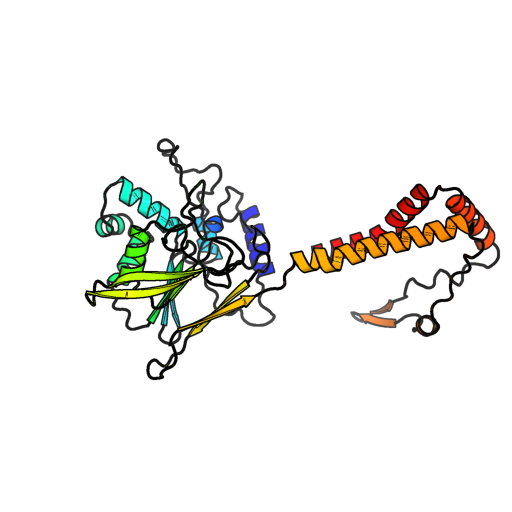 O . ASN A 1 216 ? 0.841 -10.345 19.746 1.00 96.62 216 ASN A O 1
ATOM 1750 N N . VAL A 1 217 ? 1.703 -8.521 18.752 1.00 96.88 217 VAL A N 1
ATOM 1751 C CA . VAL A 1 217 ? 1.176 -8.820 17.421 1.00 96.88 217 VAL A CA 1
ATOM 1752 C C . VAL A 1 217 ? 2.191 -8.465 16.349 1.00 96.88 217 VAL A C 1
ATOM 1754 O O . VAL A 1 217 ? 2.771 -7.378 16.349 1.00 96.88 217 VAL A O 1
ATOM 1757 N N . THR A 1 218 ? 2.384 -9.386 15.415 1.00 97.81 218 THR A N 1
ATOM 1758 C CA . THR A 1 218 ? 3.256 -9.175 14.265 1.00 97.81 218 THR A CA 1
ATOM 1759 C C . THR A 1 218 ? 2.540 -8.341 13.209 1.00 97.81 218 THR A C 1
ATOM 1761 O O . THR A 1 218 ? 1.407 -8.634 12.820 1.00 97.81 218 THR A O 1
ATOM 1764 N N . GLU A 1 219 ? 3.221 -7.311 12.724 1.00 98.56 219 GLU A N 1
ATOM 1765 C CA . GLU A 1 219 ? 2.888 -6.602 11.498 1.00 98.56 219 GLU A CA 1
ATOM 1766 C C . GLU A 1 219 ? 3.856 -7.009 10.388 1.00 98.56 219 GLU A C 1
ATOM 1768 O O . GLU A 1 219 ? 5.072 -6.895 10.550 1.00 98.56 219 GLU A O 1
ATOM 1773 N N . VAL A 1 220 ? 3.305 -7.419 9.246 1.00 98.56 220 VAL A N 1
ATOM 1774 C CA . VAL A 1 220 ? 4.045 -7.606 7.997 1.00 98.56 220 VAL A CA 1
ATOM 1775 C C . VAL A 1 220 ? 3.610 -6.528 7.011 1.00 98.56 220 VAL A C 1
ATOM 1777 O O . VAL A 1 220 ? 2.492 -6.534 6.495 1.00 98.56 220 VAL A O 1
ATOM 1780 N N . THR A 1 221 ? 4.512 -5.596 6.733 1.00 98.12 221 THR A N 1
ATOM 1781 C CA . THR A 1 221 ? 4.383 -4.654 5.624 1.00 98.12 221 THR A CA 1
ATOM 1782 C C . THR A 1 221 ? 4.767 -5.373 4.336 1.00 98.12 221 THR A C 1
ATOM 1784 O O . THR A 1 221 ? 5.884 -5.873 4.213 1.00 98.12 221 THR A O 1
ATOM 1787 N N . VAL A 1 222 ? 3.830 -5.478 3.398 1.00 97.25 222 VAL A N 1
ATOM 1788 C CA . VAL A 1 222 ? 3.960 -6.293 2.189 1.00 97.25 222 VAL A CA 1
ATOM 1789 C C . VAL A 1 222 ? 4.690 -5.540 1.079 1.00 97.25 222 VAL A C 1
ATOM 1791 O O . VAL A 1 222 ? 4.571 -4.323 0.918 1.00 97.25 222 VAL A O 1
ATOM 1794 N N . LYS A 1 223 ? 5.416 -6.289 0.247 1.00 95.56 223 LYS A N 1
ATOM 1795 C CA . LYS A 1 223 ? 6.099 -5.726 -0.922 1.00 95.56 223 LYS A CA 1
ATOM 1796 C C . LYS A 1 223 ? 5.093 -5.256 -1.967 1.00 95.56 223 LYS A C 1
ATOM 1798 O O . LYS A 1 223 ? 4.026 -5.837 -2.150 1.00 95.56 223 LYS A O 1
ATOM 1803 N N . THR A 1 224 ? 5.476 -4.228 -2.714 1.00 92.75 224 THR A N 1
ATOM 1804 C CA . THR A 1 224 ? 4.736 -3.815 -3.904 1.00 92.75 224 THR A CA 1
ATOM 1805 C C . THR A 1 224 ? 4.925 -4.825 -5.043 1.00 92.75 224 THR A C 1
ATOM 1807 O O . THR A 1 224 ? 5.989 -5.427 -5.208 1.00 92.75 224 THR A O 1
ATOM 1810 N N . PHE A 1 225 ? 3.923 -4.928 -5.916 1.00 90.69 225 PHE A N 1
ATOM 1811 C CA . PHE A 1 225 ? 4.016 -5.627 -7.206 1.00 90.69 225 PHE A CA 1
ATOM 1812 C C . PHE A 1 225 ? 4.856 -4.863 -8.255 1.00 90.69 225 PHE A C 1
ATOM 1814 O O . PHE A 1 225 ? 4.948 -5.281 -9.410 1.00 90.69 225 PHE A O 1
ATOM 1821 N N . SER A 1 226 ? 5.447 -3.722 -7.890 1.00 87.69 226 SER A N 1
ATOM 1822 C CA . SER A 1 226 ? 6.166 -2.819 -8.789 1.00 87.69 226 SER A CA 1
ATOM 1823 C C . SER A 1 226 ? 7.669 -2.774 -8.508 1.00 87.69 226 SER A C 1
ATOM 1825 O O . SER A 1 226 ? 8.107 -2.663 -7.377 1.00 87.69 226 SER A O 1
ATOM 1827 N N . MET A 1 227 ? 8.490 -2.742 -9.556 1.00 83.69 227 MET A N 1
ATOM 1828 C CA . MET A 1 227 ? 9.934 -2.447 -9.444 1.00 83.69 227 MET A CA 1
ATOM 1829 C C . MET A 1 227 ? 10.239 -0.943 -9.278 1.00 83.69 227 MET A C 1
ATOM 1831 O O . MET A 1 227 ? 11.391 -0.517 -9.363 1.00 83.69 227 MET A O 1
ATOM 1835 N N . ALA A 1 228 ? 9.206 -0.104 -9.166 1.00 78.19 228 ALA A N 1
ATOM 1836 C CA . ALA A 1 228 ? 9.364 1.330 -8.951 1.00 78.19 228 ALA A CA 1
ATOM 1837 C C . ALA A 1 228 ? 9.686 1.637 -7.478 1.00 78.19 228 ALA A C 1
ATOM 1839 O O . ALA A 1 228 ? 9.550 0.786 -6.607 1.00 78.19 228 ALA A O 1
ATOM 1840 N N . MET A 1 229 ? 10.086 2.881 -7.200 1.00 76.69 229 MET A N 1
ATOM 1841 C CA . MET A 1 229 ? 10.237 3.401 -5.832 1.00 76.69 229 MET A CA 1
ATOM 1842 C C . MET A 1 229 ? 11.312 2.708 -4.973 1.00 76.69 229 MET A C 1
ATOM 1844 O O . MET A 1 229 ? 11.254 2.738 -3.751 1.00 76.69 229 MET A O 1
ATOM 1848 N N . GLY A 1 230 ? 12.353 2.157 -5.607 1.00 78.12 230 GLY A N 1
ATOM 1849 C CA . GLY A 1 230 ? 13.578 1.732 -4.915 1.00 78.12 230 GLY A CA 1
ATOM 1850 C C . GLY A 1 230 ? 13.625 0.266 -4.479 1.00 78.12 230 GLY A C 1
ATOM 1851 O O . GLY A 1 230 ? 14.640 -0.141 -3.915 1.00 78.12 230 GLY A O 1
ATOM 1852 N N . VAL A 1 231 ? 12.590 -0.518 -4.792 1.00 86.88 231 VAL A N 1
ATOM 1853 C CA . VAL A 1 231 ? 12.525 -1.967 -4.548 1.00 86.88 231 VAL A CA 1
ATOM 1854 C C . VAL A 1 231 ? 13.024 -2.718 -5.777 1.00 86.88 231 VAL A C 1
ATOM 1856 O O . VAL A 1 231 ? 12.541 -2.504 -6.891 1.00 86.88 231 VAL A O 1
ATOM 1859 N N . ARG A 1 232 ? 14.025 -3.583 -5.597 1.00 89.75 232 ARG A N 1
ATOM 1860 C CA . ARG A 1 232 ? 14.639 -4.341 -6.692 1.00 89.75 232 ARG A CA 1
ATOM 1861 C C . ARG A 1 232 ? 13.848 -5.596 -7.027 1.00 89.75 232 ARG A C 1
ATOM 1863 O O . ARG A 1 232 ? 13.724 -5.931 -8.203 1.00 89.75 232 ARG A O 1
ATOM 1870 N N . ILE A 1 233 ? 13.348 -6.289 -6.012 1.00 93.12 233 ILE A N 1
ATOM 1871 C CA . ILE A 1 233 ? 12.638 -7.556 -6.156 1.00 93.12 233 ILE A CA 1
ATOM 1872 C C . ILE A 1 233 ? 11.198 -7.303 -5.719 1.00 93.12 233 ILE A C 1
ATOM 1874 O O . ILE A 1 233 ? 10.948 -7.273 -4.525 1.00 93.12 233 ILE A O 1
ATOM 1878 N N . PRO A 1 234 ? 10.235 -7.085 -6.627 1.00 94.81 234 PRO A N 1
ATOM 1879 C CA . PRO A 1 234 ? 8.834 -6.920 -6.240 1.00 94.81 234 PRO A CA 1
ATOM 1880 C C . PRO A 1 234 ? 8.282 -8.204 -5.604 1.00 94.81 234 PRO A C 1
ATOM 1882 O O . PRO A 1 234 ? 8.891 -9.269 -5.715 1.00 94.81 234 PRO A O 1
ATOM 1885 N N . GLY A 1 235 ? 7.122 -8.148 -4.957 1.00 95.19 235 GLY A N 1
ATOM 1886 C CA . GLY A 1 235 ? 6.553 -9.332 -4.316 1.00 95.19 235 GLY A CA 1
ATOM 1887 C C . GLY A 1 235 ? 5.108 -9.168 -3.877 1.00 95.19 235 GLY A C 1
ATOM 1888 O O . GLY A 1 235 ? 4.485 -8.143 -4.133 1.00 95.19 235 GLY A O 1
ATOM 1889 N N . PHE A 1 236 ? 4.597 -10.212 -3.237 1.00 95.81 236 PHE A N 1
ATOM 1890 C CA . PHE A 1 236 ? 3.281 -10.262 -2.612 1.00 95.81 236 PHE A CA 1
ATOM 1891 C C . PHE A 1 236 ? 3.295 -11.215 -1.421 1.00 95.81 236 PHE A C 1
ATOM 1893 O O . PHE A 1 236 ? 4.179 -12.063 -1.326 1.00 95.81 236 PHE A O 1
ATOM 1900 N N . GLU A 1 237 ? 2.310 -11.097 -0.538 1.00 97.06 237 GLU A N 1
ATOM 1901 C CA . GLU A 1 237 ? 2.189 -11.950 0.644 1.00 97.06 237 GLU A CA 1
ATOM 1902 C C . GLU A 1 237 ? 1.110 -13.014 0.424 1.00 97.06 237 GLU A C 1
ATOM 1904 O O . GLU A 1 237 ? -0.002 -12.701 -0.012 1.00 97.06 237 GLU A O 1
ATOM 1909 N N . LEU A 1 238 ? 1.426 -14.277 0.712 1.00 96.56 238 LEU A N 1
ATOM 1910 C CA . LEU A 1 238 ? 0.452 -15.363 0.733 1.00 96.56 238 LEU A CA 1
ATOM 1911 C C . LEU A 1 238 ? -0.040 -15.572 2.166 1.00 96.56 238 LEU A C 1
ATOM 1913 O O . LEU A 1 238 ? 0.725 -16.008 3.020 1.00 96.56 238 LEU A O 1
ATOM 1917 N N . LEU A 1 239 ? -1.322 -15.310 2.408 1.00 95.31 239 LEU A N 1
ATOM 1918 C CA . LEU A 1 239 ? -1.989 -15.562 3.685 1.00 95.31 239 LEU A CA 1
ATOM 1919 C C . LEU A 1 239 ? -2.694 -16.923 3.652 1.00 95.31 239 LEU A C 1
ATOM 1921 O O . LEU A 1 239 ? -3.524 -17.177 2.780 1.00 95.31 239 LEU A O 1
ATOM 1925 N N . SER A 1 240 ? -2.380 -17.785 4.615 1.00 93.06 240 SER A N 1
ATOM 1926 C CA . SER A 1 240 ? -3.038 -19.075 4.830 1.00 93.06 240 SER A CA 1
ATOM 1927 C C . SER A 1 240 ? -3.823 -19.042 6.139 1.00 93.06 240 SER A C 1
ATOM 1929 O O . SER A 1 240 ? -3.268 -18.714 7.186 1.00 93.06 240 SER A O 1
ATOM 1931 N N . LEU A 1 241 ? -5.108 -19.394 6.073 1.00 91.06 241 LEU A N 1
ATOM 1932 C CA . LEU A 1 241 ? -6.026 -19.417 7.214 1.00 91.06 241 LEU A CA 1
ATOM 1933 C C . LEU A 1 241 ? -6.462 -20.859 7.478 1.00 91.06 241 LEU A C 1
ATOM 1935 O O . LEU A 1 241 ? -6.965 -21.532 6.577 1.00 91.06 241 LEU A O 1
ATOM 1939 N N . SER A 1 242 ? -6.246 -21.343 8.700 1.00 85.88 242 SER A N 1
ATOM 1940 C CA . SER A 1 242 ? -6.602 -22.700 9.116 1.00 85.88 242 SER A CA 1
ATOM 1941 C C . SER A 1 242 ? -7.877 -22.684 9.961 1.00 85.88 242 SER A C 1
ATOM 1943 O O . SER A 1 242 ? -7.877 -22.097 11.041 1.00 85.88 242 SER A O 1
ATOM 1945 N N . PRO A 1 243 ? -8.949 -23.390 9.565 1.00 76.19 243 PRO A N 1
ATOM 1946 C CA . PRO A 1 243 ? -10.219 -23.363 10.295 1.00 76.19 243 PRO A CA 1
ATOM 1947 C C . PRO A 1 243 ? -10.156 -24.032 11.682 1.00 76.19 243 PRO A C 1
ATOM 1949 O O . PRO A 1 243 ? -11.126 -23.959 12.441 1.00 76.19 243 PRO A O 1
ATOM 1952 N N . ASN A 1 244 ? -9.053 -24.718 12.016 1.00 65.25 244 ASN A N 1
ATOM 1953 C CA . ASN A 1 244 ? -8.970 -25.635 13.148 1.00 65.25 244 ASN A CA 1
ATOM 1954 C C . ASN A 1 244 ? -8.062 -25.098 14.271 1.00 65.25 244 ASN A C 1
ATOM 1956 O O . ASN A 1 244 ? -6.855 -25.323 14.273 1.00 65.25 244 ASN A O 1
ATOM 1960 N N . THR A 1 245 ? -8.661 -24.452 15.273 1.00 58.12 245 THR A N 1
ATOM 1961 C CA . THR A 1 245 ? -7.974 -23.897 16.459 1.00 58.12 245 THR A CA 1
ATOM 1962 C C . THR A 1 245 ? -7.530 -24.951 17.487 1.00 58.12 245 THR A C 1
ATOM 1964 O O . THR A 1 245 ? -6.926 -24.609 18.498 1.00 58.12 245 THR A O 1
ATOM 1967 N N . GLN A 1 246 ? -7.824 -26.239 17.255 1.00 54.34 246 GLN A N 1
ATOM 1968 C CA . GLN A 1 246 ? -7.506 -27.348 18.176 1.00 54.34 246 GLN A CA 1
ATOM 1969 C C . GLN A 1 246 ? -6.173 -28.056 17.880 1.00 54.34 246 GLN A C 1
ATOM 1971 O O . GLN A 1 246 ? -5.762 -28.937 18.633 1.00 54.34 246 GLN A O 1
ATOM 1976 N N . SER A 1 247 ? -5.500 -27.708 16.782 1.00 49.97 247 SER A N 1
ATOM 1977 C CA . SER A 1 247 ? -4.198 -28.283 16.422 1.00 49.97 247 SER A CA 1
ATOM 1978 C C . SER A 1 247 ? -3.085 -27.333 16.860 1.00 49.97 247 SER A C 1
ATOM 1980 O O . SER A 1 247 ? -3.269 -26.125 16.820 1.00 49.97 247 SER A O 1
ATOM 1982 N N . SER A 1 248 ? -1.906 -27.845 17.215 1.00 50.03 248 SER A N 1
ATOM 1983 C CA . SER A 1 248 ? -0.698 -27.056 17.531 1.00 50.03 248 SER A CA 1
ATOM 1984 C C . SER A 1 248 ? -0.113 -26.284 16.329 1.00 50.03 248 SER A C 1
ATOM 1986 O O . SER A 1 248 ? 1.083 -26.008 16.299 1.00 50.03 248 SER A O 1
ATOM 1988 N N . VAL A 1 249 ? -0.923 -26.032 15.300 1.00 54.44 249 VAL A N 1
ATOM 1989 C CA . VAL A 1 249 ? -0.578 -25.324 14.067 1.00 54.44 249 VAL A CA 1
ATOM 1990 C C . VAL A 1 249 ? -1.155 -23.921 14.194 1.00 54.44 249 VAL A C 1
ATOM 1992 O O . VAL A 1 249 ? -2.319 -23.773 14.560 1.00 54.44 249 VAL A O 1
ATOM 1995 N N . GLU A 1 250 ? -0.343 -22.907 13.910 1.00 62.56 250 GLU A N 1
ATOM 1996 C CA . GLU A 1 250 ? -0.773 -21.509 13.911 1.00 62.56 250 GLU A CA 1
ATOM 1997 C C . GLU A 1 250 ? -2.021 -21.339 13.027 1.00 62.56 250 GLU A C 1
ATOM 1999 O O . GLU A 1 250 ? -2.052 -21.787 11.878 1.00 62.56 250 GLU A O 1
ATOM 2004 N N . ALA A 1 251 ? -3.080 -20.734 13.578 1.00 79.31 251 ALA A N 1
ATOM 2005 C CA . ALA A 1 251 ? -4.353 -20.546 12.871 1.00 79.31 251 ALA A CA 1
ATOM 2006 C C . ALA A 1 251 ? -4.204 -19.632 11.640 1.00 79.31 251 ALA A C 1
ATOM 2008 O O . ALA A 1 251 ? -4.950 -19.758 10.670 1.00 79.31 251 ALA A O 1
ATOM 2009 N N . VAL A 1 252 ? -3.197 -18.759 11.669 1.00 89.00 252 VAL A N 1
ATOM 2010 C CA . VAL A 1 252 ? -2.847 -17.814 10.614 1.00 89.00 252 VAL A CA 1
ATOM 2011 C C . VAL A 1 252 ? -1.365 -17.980 10.302 1.00 89.00 252 VAL A C 1
ATOM 2013 O O . VAL A 1 252 ? -0.547 -17.933 11.214 1.00 89.00 252 VAL A O 1
ATOM 2016 N N . ALA A 1 253 ? -1.022 -18.146 9.026 1.00 91.31 253 ALA A N 1
ATOM 2017 C CA . ALA A 1 253 ? 0.361 -18.201 8.561 1.00 91.31 253 ALA A CA 1
ATOM 2018 C C . ALA A 1 253 ? 0.545 -17.320 7.323 1.00 91.31 253 ALA A C 1
ATOM 2020 O O . ALA A 1 253 ? -0.348 -17.240 6.474 1.00 91.31 253 ALA A O 1
ATOM 2021 N N . THR A 1 254 ? 1.710 -16.689 7.194 1.00 94.50 254 THR A N 1
ATOM 2022 C CA . THR A 1 254 ? 2.055 -15.858 6.035 1.00 94.50 254 THR A CA 1
ATOM 2023 C C . THR A 1 254 ? 3.338 -16.337 5.367 1.00 94.50 254 THR A C 1
ATOM 2025 O O . THR A 1 254 ? 4.192 -16.969 5.993 1.00 94.50 254 THR A O 1
ATOM 2028 N N . SER A 1 255 ? 3.460 -16.091 4.064 1.00 95.81 255 SER A N 1
ATOM 2029 C CA . SER A 1 255 ? 4.677 -16.378 3.315 1.00 95.81 255 SER A CA 1
ATOM 2030 C C . SER A 1 255 ? 4.920 -15.335 2.219 1.00 95.81 255 SER A C 1
ATOM 2032 O O . SER A 1 255 ? 4.087 -15.204 1.309 1.00 95.81 255 SER A O 1
ATOM 2034 N N . PRO A 1 256 ? 6.074 -14.643 2.231 1.00 96.44 256 PRO A N 1
ATOM 2035 C CA . PRO A 1 256 ? 6.415 -13.691 1.188 1.00 96.44 256 PRO A CA 1
ATOM 2036 C C . PRO A 1 256 ? 6.795 -14.417 -0.103 1.00 96.44 256 PRO A C 1
ATOM 2038 O O . PRO A 1 256 ? 7.652 -15.303 -0.134 1.00 96.44 256 PRO A O 1
ATOM 2041 N N . CYS A 1 257 ? 6.176 -14.000 -1.201 1.00 96.56 257 CYS A N 1
ATOM 2042 C CA . CYS A 1 257 ? 6.396 -14.520 -2.542 1.00 96.56 257 CYS A CA 1
ATOM 2043 C C . CYS A 1 257 ? 7.046 -13.445 -3.420 1.00 96.56 257 CYS A C 1
ATOM 2045 O O . CYS A 1 257 ? 6.482 -12.374 -3.647 1.00 96.56 257 CYS A O 1
ATOM 2047 N N . PHE A 1 258 ? 8.236 -13.733 -3.949 1.00 95.56 258 PHE A N 1
ATOM 2048 C CA . PHE A 1 258 ? 9.007 -12.774 -4.741 1.00 95.56 258 PHE A CA 1
ATOM 2049 C C . PHE A 1 258 ? 8.755 -12.909 -6.245 1.00 95.56 258 PHE A C 1
ATOM 2051 O O . PHE A 1 258 ? 8.669 -14.008 -6.796 1.00 95.56 258 PHE A O 1
ATOM 2058 N N . LEU A 1 259 ? 8.695 -11.765 -6.919 1.00 93.94 259 LEU A N 1
ATOM 2059 C CA . LEU A 1 259 ? 8.642 -11.641 -8.369 1.00 93.94 259 LEU A CA 1
ATOM 2060 C C . LEU A 1 259 ? 10.060 -11.474 -8.945 1.00 93.94 259 LEU A C 1
ATOM 2062 O O . LEU A 1 259 ? 10.993 -11.125 -8.221 1.00 93.94 259 LEU A O 1
ATOM 2066 N N . PRO A 1 260 ? 10.259 -11.719 -10.253 1.00 92.56 260 PRO A N 1
ATOM 2067 C CA . PRO A 1 260 ? 11.577 -11.593 -10.868 1.00 92.56 260 PRO A CA 1
ATOM 2068 C C . PRO A 1 260 ? 12.203 -10.194 -10.719 1.00 92.56 260 PRO A C 1
ATOM 2070 O O . PRO A 1 260 ? 11.523 -9.178 -10.869 1.00 92.56 260 PRO A O 1
ATOM 2073 N N . ASP A 1 261 ? 13.527 -10.150 -10.520 1.00 90.81 261 ASP A N 1
ATOM 2074 C CA . ASP A 1 261 ? 14.342 -8.923 -10.546 1.00 90.81 261 ASP A CA 1
ATOM 2075 C C . ASP A 1 261 ? 14.415 -8.363 -11.974 1.00 90.81 261 ASP A C 1
ATOM 2077 O O . ASP A 1 261 ? 15.362 -8.606 -12.729 1.00 90.81 261 ASP A O 1
ATOM 2081 N N . GLN A 1 262 ? 13.379 -7.625 -12.367 1.00 88.25 262 GLN A N 1
ATOM 2082 C CA . GLN A 1 262 ? 13.249 -7.082 -13.714 1.00 88.25 262 GLN A CA 1
ATOM 2083 C C . GLN A 1 262 ? 14.402 -6.128 -14.061 1.00 88.25 262 GLN A C 1
ATOM 2085 O O . GLN A 1 262 ? 14.894 -6.134 -15.194 1.00 88.25 262 GLN A O 1
ATOM 2090 N N . LEU A 1 263 ? 14.879 -5.340 -13.090 1.00 86.38 263 LEU A N 1
ATOM 2091 C CA . LEU A 1 263 ? 16.015 -4.443 -13.290 1.00 86.38 263 LEU A CA 1
ATOM 2092 C C . LEU A 1 263 ? 17.306 -5.236 -13.529 1.00 86.38 263 LEU A C 1
ATOM 2094 O O . LEU A 1 263 ? 18.052 -4.930 -14.460 1.00 86.38 263 LEU A O 1
ATOM 2098 N N . GLY A 1 264 ? 17.549 -6.283 -12.742 1.00 88.25 264 GLY A N 1
ATOM 2099 C CA . GLY A 1 264 ? 18.658 -7.210 -12.949 1.00 88.25 264 GLY A CA 1
ATOM 2100 C C . GLY A 1 264 ? 18.583 -7.911 -14.301 1.00 88.25 264 GLY A C 1
ATOM 2101 O O . GLY A 1 264 ? 19.585 -7.990 -15.004 1.00 88.25 264 GLY A O 1
ATOM 2102 N N . ILE A 1 265 ? 17.396 -8.336 -14.735 1.00 88.94 265 ILE A N 1
ATOM 2103 C CA . ILE A 1 265 ? 17.196 -8.912 -16.070 1.00 88.94 265 ILE A CA 1
ATOM 2104 C C . ILE A 1 265 ? 17.588 -7.897 -17.158 1.00 88.94 265 ILE A C 1
ATOM 2106 O O . ILE A 1 265 ? 18.336 -8.238 -18.080 1.00 88.94 265 ILE A O 1
ATOM 2110 N N . TYR A 1 266 ? 17.155 -6.638 -17.054 1.00 87.00 266 TYR A N 1
ATOM 2111 C CA . TYR A 1 266 ? 17.545 -5.590 -18.004 1.00 87.00 266 TYR A CA 1
ATOM 2112 C C . TYR A 1 266 ? 19.056 -5.355 -18.035 1.00 87.00 266 TYR A C 1
ATOM 2114 O O . TYR A 1 266 ? 19.655 -5.353 -19.113 1.00 87.00 266 TYR A O 1
ATOM 2122 N N . LEU A 1 267 ? 19.680 -5.197 -16.869 1.00 88.06 267 LEU A N 1
ATOM 2123 C CA . LEU A 1 267 ? 21.090 -4.828 -16.768 1.00 88.06 267 LEU A CA 1
ATOM 2124 C C . LEU A 1 267 ? 22.042 -5.992 -17.059 1.00 88.06 267 LEU A C 1
ATOM 2126 O O . LEU A 1 267 ? 23.070 -5.791 -17.698 1.00 88.06 267 LEU A O 1
ATOM 2130 N N . SER A 1 268 ? 21.717 -7.203 -16.615 1.00 90.81 268 SER A N 1
ATOM 2131 C CA . SER A 1 268 ? 22.601 -8.370 -16.717 1.00 90.81 268 SER A CA 1
ATOM 2132 C C . SER A 1 268 ? 22.324 -9.243 -17.937 1.00 90.81 268 SER A C 1
ATOM 2134 O O . SER A 1 268 ? 23.202 -10.003 -18.333 1.00 90.81 268 SER A O 1
ATOM 2136 N N . THR A 1 269 ? 21.142 -9.137 -18.554 1.00 87.50 269 THR A N 1
ATOM 2137 C CA . THR A 1 269 ? 20.792 -9.924 -19.750 1.00 87.50 269 THR A CA 1
ATOM 2138 C C . THR A 1 269 ? 20.683 -9.028 -20.977 1.00 87.50 269 THR A C 1
ATOM 2140 O O . THR A 1 269 ? 21.473 -9.153 -21.913 1.00 87.50 269 THR A O 1
ATOM 2143 N N . TYR A 1 270 ? 19.737 -8.085 -20.982 1.00 86.06 270 TYR A N 1
ATOM 2144 C CA . TYR A 1 270 ? 19.426 -7.317 -22.190 1.00 86.06 270 TYR A CA 1
ATOM 2145 C C . TYR A 1 270 ? 20.549 -6.359 -22.602 1.00 86.06 270 TYR A C 1
ATOM 2147 O O . TYR A 1 270 ? 20.916 -6.331 -23.777 1.00 86.06 270 TYR A O 1
ATOM 2155 N N . VAL A 1 271 ? 21.136 -5.609 -21.664 1.00 85.06 271 VAL A N 1
ATOM 2156 C CA . VAL A 1 271 ? 22.227 -4.666 -21.970 1.00 85.06 271 VAL A CA 1
ATOM 2157 C C . VAL A 1 271 ? 23.445 -5.376 -22.592 1.00 85.06 271 VAL A C 1
ATOM 2159 O O . VAL A 1 271 ? 23.885 -4.937 -23.659 1.00 85.06 271 VAL A O 1
ATOM 2162 N N . PRO A 1 272 ? 23.963 -6.495 -22.042 1.00 90.69 272 PRO A N 1
ATOM 2163 C CA . PRO A 1 272 ? 25.030 -7.259 -22.685 1.00 90.69 272 PRO A CA 1
ATOM 2164 C C . PRO A 1 272 ? 24.686 -7.743 -24.095 1.00 90.69 272 PRO A C 1
ATOM 2166 O O . PRO A 1 272 ? 25.521 -7.615 -24.989 1.00 90.69 272 PRO A O 1
ATOM 2169 N N . PHE A 1 273 ? 23.465 -8.237 -24.339 1.00 86.44 273 PHE A N 1
ATOM 2170 C CA . PHE A 1 273 ? 23.052 -8.655 -25.685 1.00 86.44 273 PHE A CA 1
ATOM 2171 C C . PHE A 1 273 ? 22.977 -7.488 -26.673 1.00 86.44 273 PHE A C 1
ATOM 2173 O O . PHE A 1 273 ? 23.360 -7.648 -27.836 1.00 86.44 273 PHE A O 1
ATOM 2180 N N . VAL A 1 274 ? 22.539 -6.307 -26.228 1.00 84.75 274 VAL A N 1
ATOM 2181 C CA . VAL A 1 274 ? 22.562 -5.087 -27.048 1.00 84.75 274 VAL A CA 1
ATOM 2182 C C . VAL A 1 274 ? 24.003 -4.706 -27.388 1.00 84.75 274 VAL A C 1
ATOM 2184 O O . VAL A 1 274 ? 24.315 -4.506 -28.562 1.00 84.75 274 VAL A O 1
ATOM 2187 N N . ILE A 1 275 ? 24.904 -4.676 -26.402 1.00 86.25 275 ILE A N 1
ATOM 2188 C CA . ILE A 1 275 ? 26.327 -4.367 -26.618 1.00 86.25 275 ILE A CA 1
ATOM 2189 C C . ILE A 1 275 ? 26.957 -5.383 -27.576 1.00 86.25 275 ILE A C 1
ATOM 2191 O O . ILE A 1 275 ? 27.603 -4.994 -28.548 1.00 86.25 275 ILE A O 1
ATOM 2195 N N . PHE A 1 276 ? 26.727 -6.677 -27.356 1.00 85.88 276 PHE A N 1
ATOM 2196 C CA . PHE A 1 276 ? 27.227 -7.742 -28.219 1.00 85.88 276 PHE A CA 1
ATOM 2197 C C . PHE A 1 276 ? 26.719 -7.596 -29.659 1.00 85.88 276 PHE A C 1
ATOM 2199 O O . PHE A 1 276 ? 27.504 -7.686 -30.601 1.00 85.88 276 PHE A O 1
ATOM 2206 N N . SER A 1 277 ? 25.436 -7.280 -29.844 1.00 80.75 277 SER A N 1
ATOM 2207 C CA . SER A 1 277 ? 24.851 -7.042 -31.169 1.00 80.75 277 SER A CA 1
ATOM 2208 C C . SER A 1 277 ? 25.499 -5.845 -31.873 1.00 80.75 277 SER A C 1
ATOM 2210 O O . SER A 1 277 ? 25.845 -5.927 -33.052 1.00 80.75 277 SER A O 1
ATOM 2212 N N . LEU A 1 278 ? 25.730 -4.743 -31.150 1.00 81.62 278 LEU A N 1
ATOM 2213 C CA . LEU A 1 278 ? 26.411 -3.560 -31.684 1.00 81.62 278 LEU A CA 1
ATOM 2214 C C . LEU A 1 278 ? 27.872 -3.852 -32.057 1.00 81.62 278 LEU A C 1
ATOM 2216 O O . LEU A 1 278 ? 28.337 -3.380 -33.100 1.00 81.62 278 LEU A O 1
ATOM 2220 N N . LEU A 1 279 ? 28.573 -4.654 -31.248 1.00 85.81 279 LEU A N 1
ATOM 2221 C CA . LEU A 1 279 ? 29.938 -5.108 -31.522 1.00 85.81 279 LEU A CA 1
ATOM 2222 C C . LEU A 1 279 ? 29.996 -6.022 -32.749 1.00 85.81 279 LEU A C 1
ATOM 2224 O O . LEU A 1 279 ? 30.866 -5.837 -33.595 1.00 85.81 279 LEU A O 1
ATOM 2228 N N . LEU A 1 280 ? 29.057 -6.960 -32.899 1.00 82.00 280 LEU A N 1
ATOM 2229 C CA . LEU A 1 280 ? 28.970 -7.813 -34.086 1.00 82.00 280 LEU A CA 1
ATOM 2230 C C . LEU A 1 280 ? 28.756 -6.991 -35.361 1.00 82.00 280 LEU A C 1
ATOM 2232 O O . LEU A 1 280 ? 29.450 -7.214 -36.356 1.00 82.00 280 LEU A O 1
ATOM 2236 N N . LEU A 1 281 ? 27.849 -6.009 -35.331 1.00 79.00 281 LEU A N 1
ATOM 2237 C CA . LEU A 1 281 ? 27.644 -5.086 -36.452 1.00 79.00 281 LEU A CA 1
ATOM 2238 C C . LEU A 1 281 ? 28.911 -4.275 -36.747 1.00 79.00 281 LEU A C 1
ATOM 2240 O O . LEU A 1 281 ? 29.294 -4.113 -37.905 1.00 79.00 281 LEU A O 1
ATOM 2244 N N . PHE A 1 282 ? 29.607 -3.808 -35.709 1.00 80.25 282 PHE A N 1
ATOM 2245 C CA . PHE A 1 282 ? 30.867 -3.088 -35.868 1.00 80.25 282 PHE A CA 1
ATOM 2246 C C . PHE A 1 282 ? 31.949 -3.948 -36.525 1.00 80.25 282 PHE A C 1
ATOM 2248 O O . PHE A 1 282 ? 32.548 -3.524 -37.514 1.00 80.25 282 PHE A O 1
ATOM 2255 N N . VAL A 1 283 ? 32.172 -5.165 -36.025 1.00 81.00 283 VAL A N 1
ATOM 2256 C CA . VAL A 1 283 ? 33.167 -6.106 -36.560 1.00 81.00 283 VAL A CA 1
ATOM 2257 C C . VAL A 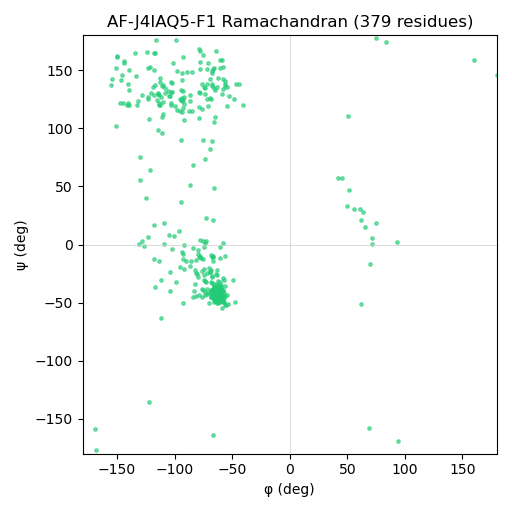1 283 ? 32.820 -6.508 -37.992 1.00 81.00 283 VAL A C 1
ATOM 2259 O O . VAL A 1 283 ? 33.702 -6.510 -38.850 1.00 81.00 283 VAL A O 1
ATOM 2262 N N . SER A 1 284 ? 31.545 -6.778 -38.281 1.00 76.38 284 SER A N 1
ATOM 2263 C CA . SER A 1 284 ? 31.055 -7.073 -39.633 1.00 76.38 284 SER A CA 1
ATOM 2264 C C . SER A 1 284 ? 31.362 -5.931 -40.609 1.00 76.38 284 SER A C 1
ATOM 2266 O O . SER A 1 284 ? 31.966 -6.152 -41.666 1.00 76.38 284 SER A O 1
ATOM 2268 N N . ASN A 1 285 ? 31.040 -4.688 -40.236 1.00 76.88 285 ASN A N 1
ATOM 2269 C CA . ASN A 1 285 ? 31.338 -3.520 -41.058 1.00 76.88 285 ASN A CA 1
ATOM 2270 C C . ASN A 1 285 ? 32.854 -3.284 -41.200 1.00 76.88 285 ASN A C 1
ATOM 2272 O O . ASN A 1 285 ? 33.338 -3.014 -42.299 1.00 76.88 285 ASN A O 1
ATOM 2276 N N . ALA A 1 286 ? 33.629 -3.442 -40.124 1.00 76.81 286 ALA A N 1
ATOM 2277 C CA . ALA A 1 286 ? 35.086 -3.322 -40.155 1.00 76.81 286 ALA A CA 1
ATOM 2278 C C . ALA A 1 286 ? 35.724 -4.358 -41.087 1.00 76.81 286 ALA A C 1
ATOM 2280 O O . ALA A 1 286 ? 36.576 -4.014 -41.911 1.00 76.81 286 ALA A O 1
ATOM 2281 N N . HIS A 1 287 ? 35.270 -5.611 -41.016 1.00 74.69 287 HIS A N 1
ATOM 2282 C CA . HIS A 1 287 ? 35.682 -6.676 -41.920 1.00 74.69 287 HIS A CA 1
ATOM 2283 C C . HIS A 1 287 ? 35.329 -6.335 -43.373 1.00 74.69 287 HIS A C 1
ATOM 2285 O O . HIS A 1 287 ? 36.189 -6.422 -44.252 1.00 74.69 287 HIS A O 1
ATOM 2291 N N . ARG A 1 288 ? 34.101 -5.868 -43.638 1.00 72.38 288 ARG A N 1
ATOM 2292 C CA . ARG A 1 288 ? 33.654 -5.435 -44.974 1.00 72.38 288 ARG A CA 1
ATOM 2293 C C . ARG A 1 288 ? 34.539 -4.318 -45.541 1.00 72.38 288 ARG A C 1
ATOM 2295 O O . ARG A 1 288 ? 34.988 -4.426 -46.684 1.00 72.38 288 ARG A O 1
ATOM 2302 N N . VAL A 1 289 ? 34.809 -3.270 -44.757 1.00 74.19 289 VAL A N 1
ATOM 2303 C CA . VAL A 1 289 ? 35.649 -2.127 -45.162 1.00 74.19 289 VAL A CA 1
ATOM 2304 C C . VAL A 1 289 ? 37.093 -2.573 -45.403 1.00 74.19 289 VAL A C 1
ATOM 2306 O O . VAL A 1 289 ? 37.652 -2.288 -46.464 1.00 74.19 289 VAL A O 1
ATOM 2309 N N . ARG A 1 290 ? 37.689 -3.334 -44.472 1.00 76.00 290 ARG A N 1
ATOM 2310 C CA . ARG A 1 290 ? 39.078 -3.821 -44.573 1.00 76.00 290 ARG A CA 1
ATOM 2311 C C . ARG A 1 290 ? 39.281 -4.727 -45.783 1.00 76.00 290 ARG A C 1
ATOM 2313 O O . ARG A 1 290 ? 40.272 -4.595 -46.497 1.00 76.00 290 ARG A O 1
ATOM 2320 N N . THR A 1 291 ? 38.337 -5.627 -46.039 1.00 73.00 291 THR A N 1
ATOM 2321 C CA . THR A 1 291 ? 38.399 -6.542 -47.187 1.00 73.00 291 THR A CA 1
ATOM 2322 C C . THR A 1 291 ? 37.977 -5.883 -48.498 1.00 73.00 291 THR A C 1
ATOM 2324 O O . THR A 1 291 ? 38.076 -6.517 -49.547 1.00 73.00 291 THR A O 1
ATOM 2327 N N . ARG A 1 292 ? 37.514 -4.621 -48.477 1.00 66.56 292 ARG A N 1
ATOM 2328 C CA . ARG A 1 292 ? 36.916 -3.918 -49.628 1.00 66.56 292 ARG A CA 1
ATOM 2329 C C . ARG A 1 292 ? 35.828 -4.747 -50.319 1.00 66.56 292 ARG A C 1
ATOM 2331 O O . ARG A 1 292 ? 35.707 -4.725 -51.542 1.00 66.56 292 ARG A O 1
ATOM 2338 N N . GLY A 1 293 ? 35.091 -5.542 -49.547 1.00 57.25 293 GLY A N 1
ATOM 2339 C CA . GLY A 1 293 ? 34.078 -6.449 -50.075 1.00 57.25 293 GLY A CA 1
ATOM 2340 C C . GLY A 1 293 ? 34.607 -7.677 -50.835 1.00 57.25 293 GLY A C 1
ATOM 2341 O O . GLY A 1 293 ? 33.797 -8.421 -51.375 1.00 57.25 293 GLY A O 1
ATOM 2342 N N . ARG A 1 294 ? 35.930 -7.925 -50.889 1.00 49.94 294 ARG A N 1
ATOM 2343 C CA . ARG A 1 294 ? 36.532 -9.035 -51.665 1.00 49.94 294 ARG A CA 1
ATOM 2344 C C . ARG A 1 294 ? 36.120 -10.429 -51.186 1.00 49.94 294 ARG A C 1
ATOM 2346 O O . ARG A 1 294 ? 36.121 -11.350 -51.988 1.00 49.94 294 ARG A O 1
ATOM 2353 N N . PHE A 1 295 ? 35.761 -10.567 -49.910 1.00 50.47 295 PHE A N 1
ATOM 2354 C CA . PHE A 1 295 ? 35.323 -11.828 -49.296 1.00 50.47 295 PHE A CA 1
ATOM 2355 C C . PHE A 1 295 ? 33.825 -11.835 -48.957 1.00 50.47 295 PHE A C 1
ATOM 2357 O O . PHE A 1 295 ? 33.373 -12.640 -48.153 1.00 50.47 295 PHE A O 1
ATOM 2364 N N . VAL A 1 296 ? 33.034 -10.940 -49.561 1.00 50.31 296 VAL A N 1
ATOM 2365 C CA . VAL A 1 296 ? 31.567 -10.929 -49.424 1.00 50.31 296 VAL A CA 1
ATOM 2366 C C . VAL A 1 296 ? 30.962 -11.865 -50.477 1.00 50.31 296 VAL A C 1
ATOM 2368 O O . VAL A 1 296 ? 30.091 -11.486 -51.249 1.00 50.31 296 VAL A O 1
ATOM 2371 N N . SER A 1 297 ? 31.444 -13.105 -50.549 1.00 46.78 297 SER A N 1
ATOM 2372 C CA . SER A 1 297 ? 30.548 -14.193 -50.929 1.00 46.78 297 SER A CA 1
ATOM 2373 C C . SER A 1 297 ? 29.724 -14.455 -49.679 1.00 46.78 297 SER A C 1
ATOM 2375 O O . SER A 1 297 ? 30.309 -14.763 -48.640 1.00 46.78 297 SER A O 1
ATOM 2377 N N . TRP A 1 298 ? 28.408 -14.247 -49.741 1.00 47.69 298 TRP A N 1
ATOM 2378 C CA . TRP A 1 298 ? 27.499 -14.629 -48.662 1.00 47.69 298 TRP A CA 1
ATOM 2379 C C . TRP A 1 298 ? 27.934 -15.992 -48.127 1.00 47.69 298 TRP A C 1
ATOM 2381 O O . TRP A 1 298 ? 28.031 -16.941 -48.907 1.00 47.69 298 TRP A O 1
ATOM 2391 N N . ALA A 1 299 ? 28.280 -16.074 -46.836 1.00 45.50 299 ALA A N 1
ATOM 2392 C CA . ALA A 1 299 ? 28.509 -17.370 -46.219 1.00 45.50 299 ALA A CA 1
ATOM 2393 C C . ALA A 1 299 ? 27.229 -18.174 -46.486 1.00 45.50 299 ALA A C 1
ATOM 2395 O O . ALA A 1 299 ? 26.150 -17.680 -46.137 1.00 45.50 299 ALA A O 1
ATOM 2396 N N . PRO A 1 300 ? 27.303 -19.317 -47.193 1.00 45.50 300 PRO A N 1
ATOM 2397 C CA . PRO A 1 300 ? 26.107 -20.087 -47.478 1.00 45.50 300 PRO A CA 1
ATOM 2398 C C . PRO A 1 300 ? 25.428 -20.372 -46.142 1.00 45.50 300 PRO A C 1
ATOM 2400 O O . PRO A 1 300 ? 26.105 -20.693 -45.161 1.00 45.50 300 PRO A O 1
ATOM 2403 N N . LEU A 1 301 ? 24.104 -20.195 -46.092 1.00 47.25 301 LEU A N 1
ATOM 2404 C CA . LEU A 1 301 ? 23.324 -20.544 -44.907 1.00 47.25 301 LEU A CA 1
ATOM 2405 C C . LEU A 1 301 ? 23.761 -21.943 -44.447 1.00 47.25 301 LEU A C 1
ATOM 2407 O O . LEU A 1 301 ? 23.963 -22.804 -45.310 1.00 47.25 301 LEU A O 1
ATOM 2411 N N . PRO A 1 302 ? 23.928 -22.189 -43.137 1.00 51.75 302 PRO A N 1
ATOM 2412 C CA . PRO A 1 302 ? 24.187 -23.528 -42.629 1.00 51.75 302 PRO A CA 1
ATOM 2413 C C . PRO A 1 302 ? 23.270 -24.552 -43.314 1.00 51.75 302 PRO A C 1
ATOM 2415 O O . PRO A 1 302 ? 22.093 -24.266 -43.517 1.00 51.75 302 PRO A O 1
ATOM 2418 N N . LEU A 1 303 ? 23.785 -25.730 -43.679 1.00 50.41 303 LEU A N 1
ATOM 2419 C CA . LEU A 1 303 ? 23.042 -26.747 -44.450 1.00 50.41 303 LEU A CA 1
ATOM 2420 C C . LEU A 1 303 ? 21.644 -27.062 -43.876 1.00 50.41 303 LEU A C 1
ATOM 2422 O O . LEU A 1 303 ? 20.716 -27.331 -44.631 1.00 50.41 303 LEU A O 1
ATOM 2426 N N . TRP A 1 304 ? 21.471 -26.954 -42.557 1.00 53.47 304 TRP A N 1
ATOM 2427 C CA . TRP A 1 304 ? 20.192 -27.157 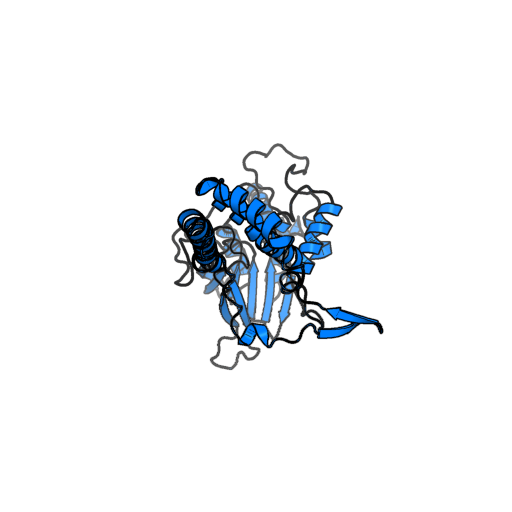-41.868 1.00 53.47 304 TRP A CA 1
ATOM 2428 C C . TRP A 1 304 ? 19.155 -26.036 -42.091 1.00 53.47 304 TRP A C 1
ATOM 2430 O O . TRP A 1 304 ? 17.958 -26.279 -41.985 1.00 53.47 304 TRP A O 1
ATOM 2440 N N . LEU A 1 305 ? 19.584 -24.813 -42.419 1.00 51.44 305 LEU A N 1
ATOM 2441 C CA . LEU A 1 305 ? 18.704 -23.709 -42.832 1.00 51.44 305 LEU A CA 1
ATOM 2442 C C . LEU A 1 305 ? 18.300 -23.831 -44.308 1.00 51.44 305 LEU A C 1
ATOM 2444 O O . LEU A 1 305 ? 17.246 -23.337 -44.695 1.00 51.44 305 LEU A O 1
ATOM 2448 N N . GLN A 1 306 ? 19.113 -24.510 -45.126 1.00 54.09 306 GLN A N 1
ATOM 2449 C CA . GLN A 1 306 ? 18.812 -24.768 -46.541 1.00 54.09 306 GLN A CA 1
ATOM 2450 C C . GLN A 1 306 ? 17.739 -25.853 -46.729 1.00 54.09 306 GLN A C 1
ATOM 2452 O O . GLN A 1 306 ? 17.104 -25.908 -47.781 1.00 54.09 306 GLN A O 1
ATOM 2457 N N . SER A 1 307 ? 17.526 -26.704 -45.720 1.00 54.31 307 SER A N 1
ATOM 2458 C CA . SER A 1 307 ? 16.546 -27.795 -45.738 1.00 54.31 307 SER A CA 1
ATOM 2459 C C . SER A 1 307 ? 15.167 -27.416 -45.182 1.00 54.31 307 SER A C 1
ATOM 2461 O O . SER A 1 307 ? 14.268 -28.259 -45.174 1.00 54.31 307 SER A O 1
ATOM 2463 N N . LEU A 1 308 ? 14.961 -26.169 -44.737 1.00 54.69 308 LEU A N 1
ATOM 2464 C CA . LEU A 1 308 ? 13.646 -25.708 -44.285 1.00 54.69 308 LEU A CA 1
ATOM 2465 C C . LEU A 1 308 ? 12.651 -25.644 -45.462 1.00 54.69 308 LEU A C 1
ATOM 2467 O O . LEU A 1 308 ? 13.011 -25.187 -46.552 1.00 54.69 308 LEU A O 1
ATOM 2471 N N . PRO A 1 309 ? 11.388 -26.075 -45.274 1.00 57.53 309 PRO A N 1
ATOM 2472 C CA . PRO A 1 309 ? 10.375 -26.015 -46.322 1.00 57.53 309 PRO A CA 1
ATOM 2473 C C . PRO A 1 309 ? 10.203 -24.584 -46.846 1.00 57.53 309 PRO A C 1
ATOM 2475 O O . PRO A 1 309 ? 10.109 -23.642 -46.062 1.00 57.53 309 PRO A O 1
ATOM 2478 N N . ARG A 1 310 ? 10.079 -24.431 -48.174 1.00 54.97 310 ARG A N 1
ATOM 2479 C CA . ARG A 1 310 ? 9.961 -23.155 -48.929 1.00 54.97 310 ARG A CA 1
ATOM 2480 C C . ARG A 1 310 ? 8.766 -22.259 -48.534 1.00 54.97 310 ARG A C 1
ATOM 2482 O O . ARG A 1 310 ? 8.537 -21.210 -49.127 1.00 54.97 310 ARG A O 1
ATOM 2489 N N . GLY A 1 311 ? 7.977 -22.691 -47.560 1.00 57.09 311 GLY A N 1
ATOM 2490 C CA . GLY A 1 311 ? 6.816 -22.022 -47.002 1.00 57.09 311 GLY A CA 1
ATOM 2491 C C . GLY A 1 311 ? 5.924 -23.031 -46.287 1.00 57.09 311 GLY A C 1
ATOM 2492 O O . GLY A 1 311 ? 5.974 -24.231 -46.563 1.00 57.09 311 GLY A O 1
ATOM 2493 N N . CYS A 1 312 ? 5.084 -22.541 -45.383 1.00 52.62 312 CYS A N 1
ATOM 2494 C CA . CYS A 1 312 ? 4.002 -23.326 -44.797 1.00 52.62 312 CYS A CA 1
ATOM 2495 C C . CYS A 1 312 ? 2.667 -22.785 -45.320 1.00 52.62 312 CYS A C 1
ATOM 2497 O O . CYS A 1 312 ? 2.477 -21.571 -45.434 1.00 52.62 312 CYS A O 1
ATOM 2499 N N . ALA A 1 313 ? 1.749 -23.679 -45.685 1.00 57.72 313 ALA A N 1
ATOM 2500 C CA . ALA A 1 313 ? 0.389 -23.297 -46.041 1.00 57.72 313 ALA A CA 1
ATOM 2501 C C . ALA A 1 313 ? -0.506 -23.508 -44.821 1.00 57.72 313 ALA A C 1
ATOM 2503 O O . ALA A 1 313 ? -0.703 -24.642 -44.394 1.00 57.72 313 ALA A O 1
ATOM 2504 N N . VAL A 1 314 ? -1.060 -22.422 -44.291 1.00 56.19 314 VAL A N 1
ATOM 2505 C CA . VAL A 1 314 ? -1.970 -22.449 -43.145 1.00 56.19 314 VAL A CA 1
ATOM 2506 C C . VAL A 1 314 ? -3.339 -21.980 -43.620 1.00 56.19 314 VAL A C 1
ATOM 2508 O O . VAL A 1 314 ? -3.458 -20.954 -44.288 1.00 56.19 314 VAL A O 1
ATOM 2511 N N . THR A 1 315 ? -4.391 -22.734 -43.317 1.00 56.59 315 THR A N 1
ATOM 2512 C CA . THR A 1 315 ? -5.759 -22.346 -43.679 1.00 56.59 315 THR A CA 1
ATOM 2513 C C . THR A 1 315 ? -6.377 -21.575 -42.521 1.00 56.59 315 THR A C 1
ATOM 2515 O O . THR A 1 315 ? -6.561 -22.130 -41.443 1.00 56.59 315 THR A O 1
ATOM 2518 N N . ALA A 1 316 ? -6.721 -20.307 -42.743 1.00 48.28 316 ALA A N 1
ATOM 2519 C CA . ALA A 1 316 ? -7.406 -19.468 -41.764 1.00 48.28 316 ALA A CA 1
ATOM 2520 C C . ALA A 1 316 ? -8.708 -18.935 -42.375 1.00 48.28 316 ALA A C 1
ATOM 2522 O O . ALA A 1 316 ? -8.705 -18.369 -43.468 1.00 48.28 316 ALA A O 1
ATOM 2523 N N . ARG A 1 317 ? -9.836 -19.141 -41.679 1.00 52.47 317 ARG A N 1
ATOM 2524 C CA . ARG A 1 317 ? -11.188 -18.727 -42.119 1.00 52.47 317 ARG A CA 1
ATOM 2525 C C . ARG A 1 317 ? -11.546 -19.190 -43.542 1.00 52.47 317 ARG A C 1
ATOM 2527 O O . ARG A 1 317 ? -12.000 -18.406 -44.369 1.00 52.47 317 ARG A O 1
ATOM 2534 N N . GLY A 1 318 ? -11.283 -20.462 -43.847 1.00 58.03 318 GLY A N 1
ATOM 2535 C CA . GLY A 1 318 ? -11.594 -21.063 -45.153 1.00 58.03 318 GLY A CA 1
ATOM 2536 C C . GLY A 1 318 ? -10.710 -20.589 -46.314 1.00 58.03 318 GLY A C 1
ATOM 2537 O O . GLY A 1 318 ? -10.884 -21.056 -47.436 1.00 58.03 318 GLY A O 1
ATOM 2538 N N . ARG A 1 319 ? -9.737 -19.700 -46.070 1.00 40.53 319 ARG A N 1
ATOM 2539 C CA . ARG A 1 319 ? -8.761 -19.253 -47.068 1.00 40.53 319 ARG A CA 1
ATOM 2540 C C . ARG A 1 319 ? -7.391 -19.839 -46.761 1.00 40.53 319 ARG A C 1
ATOM 2542 O O . ARG A 1 319 ? -6.904 -19.775 -45.633 1.00 40.53 319 ARG A O 1
ATOM 2549 N N . ARG A 1 320 ? -6.762 -20.421 -47.781 1.00 54.44 320 ARG A N 1
ATOM 2550 C CA . ARG A 1 320 ? -5.407 -20.968 -47.690 1.00 54.44 320 ARG A CA 1
ATOM 2551 C C . ARG A 1 320 ? -4.407 -19.817 -47.786 1.00 54.44 320 ARG A C 1
ATOM 2553 O O . ARG A 1 320 ? -4.242 -19.237 -48.855 1.00 54.44 320 ARG A O 1
ATOM 2560 N N . LEU A 1 321 ? -3.756 -19.487 -46.677 1.00 43.97 321 LEU A N 1
ATOM 2561 C CA . LEU A 1 321 ? -2.695 -18.488 -46.616 1.00 43.97 321 LEU A CA 1
ATOM 2562 C C . LEU A 1 321 ? -1.351 -19.197 -46.780 1.00 43.97 321 LEU A C 1
ATOM 2564 O O . LEU A 1 321 ? -1.022 -20.130 -46.048 1.00 43.97 321 LEU A O 1
ATOM 2568 N N . ARG A 1 322 ? -0.575 -18.777 -47.778 1.00 50.97 322 ARG A N 1
ATOM 2569 C CA . ARG A 1 322 ? 0.793 -19.255 -47.981 1.00 50.97 322 ARG A CA 1
ATOM 2570 C C . ARG A 1 322 ? 1.731 -18.278 -47.284 1.00 50.97 322 ARG A C 1
ATOM 2572 O O . ARG A 1 322 ? 1.819 -17.128 -47.698 1.00 50.97 322 ARG A O 1
ATOM 2579 N N . VAL A 1 323 ? 2.410 -18.735 -46.237 1.00 48.81 323 VAL A N 1
ATOM 2580 C CA . VAL A 1 323 ? 3.431 -17.947 -45.541 1.00 48.81 323 VAL A CA 1
ATOM 2581 C C . VAL A 1 323 ? 4.775 -18.259 -46.189 1.00 48.81 323 VAL A C 1
ATOM 2583 O O . VAL A 1 323 ? 5.299 -19.366 -46.054 1.00 48.81 323 VAL A O 1
ATOM 2586 N N . THR A 1 324 ? 5.296 -17.298 -46.946 1.00 47.94 324 THR A N 1
ATOM 2587 C CA . THR A 1 324 ? 6.639 -17.322 -47.539 1.00 47.94 324 THR A CA 1
ATOM 2588 C C . THR A 1 324 ? 7.617 -16.619 -46.607 1.00 47.94 324 THR A C 1
ATOM 2590 O O . THR A 1 324 ? 7.385 -15.478 -46.210 1.00 47.94 324 THR A O 1
ATOM 2593 N N . PHE A 1 325 ? 8.710 -17.289 -46.243 1.00 47.16 325 PHE A N 1
ATOM 2594 C CA . PHE A 1 325 ? 9.759 -16.684 -45.423 1.00 47.16 325 PHE A CA 1
ATOM 2595 C C . PHE A 1 325 ? 10.627 -15.733 -46.276 1.00 47.16 325 PHE A C 1
ATOM 2597 O O . PHE A 1 325 ? 10.981 -16.089 -47.399 1.00 47.16 325 PHE A O 1
ATOM 2604 N N . PRO A 1 326 ? 11.016 -14.546 -45.765 1.00 43.25 326 PRO A N 1
ATOM 2605 C CA . PRO A 1 326 ? 11.670 -13.484 -46.547 1.00 43.25 326 PRO A CA 1
ATOM 2606 C C . PRO A 1 326 ? 13.149 -13.751 -46.882 1.00 43.25 326 PRO A C 1
ATOM 2608 O O . PRO A 1 326 ? 13.815 -12.914 -47.481 1.00 43.25 326 PRO A O 1
ATOM 2611 N N . LEU A 1 327 ? 13.691 -14.912 -46.514 1.00 47.53 327 LEU A N 1
ATOM 2612 C CA . LEU A 1 327 ? 15.108 -15.249 -46.688 1.00 47.53 327 LEU A CA 1
ATOM 2613 C C . LEU A 1 327 ? 15.512 -15.553 -48.145 1.00 47.53 327 LEU A C 1
ATOM 2615 O O . LEU A 1 327 ? 16.675 -15.871 -48.383 1.00 47.53 327 LEU A O 1
ATOM 2619 N N . GLN A 1 328 ? 14.591 -15.472 -49.113 1.00 46.66 328 GLN A N 1
ATOM 2620 C CA . GLN A 1 328 ? 14.769 -16.121 -50.418 1.00 46.66 328 GLN A CA 1
ATOM 2621 C C . GLN A 1 328 ? 14.620 -15.235 -51.669 1.00 46.66 328 GLN A C 1
ATOM 2623 O O . GLN A 1 328 ? 14.913 -15.722 -52.756 1.00 46.66 328 GLN A O 1
ATOM 2628 N N . GLU A 1 329 ? 14.318 -13.934 -51.559 1.00 40.69 329 GLU A N 1
ATOM 2629 C CA . GLU A 1 329 ? 14.463 -13.001 -52.707 1.00 40.69 329 GLU A CA 1
ATOM 2630 C C . GLU A 1 329 ? 15.933 -12.791 -53.129 1.00 40.69 329 GLU A C 1
ATOM 2632 O O . GLU A 1 329 ? 16.218 -12.258 -54.196 1.00 40.69 329 GLU A O 1
ATOM 2637 N N . LEU A 1 330 ? 16.888 -13.257 -52.319 1.00 44.41 330 LEU A N 1
ATOM 2638 C CA . LEU A 1 330 ? 18.326 -13.134 -52.569 1.00 44.41 330 LEU A CA 1
ATOM 2639 C C . LEU A 1 330 ? 18.899 -14.160 -53.562 1.00 44.41 330 LEU A C 1
ATOM 2641 O O . LEU A 1 330 ? 20.075 -14.047 -53.905 1.00 44.41 330 LEU A O 1
ATOM 2645 N N . VAL A 1 331 ? 18.131 -15.171 -53.990 1.00 42.31 331 VAL A N 1
ATOM 2646 C CA . VAL A 1 331 ? 18.687 -16.316 -54.741 1.00 42.31 331 VAL A CA 1
ATOM 2647 C C . VAL A 1 331 ? 18.389 -16.276 -56.245 1.00 42.31 331 VAL A C 1
ATOM 2649 O O . VAL A 1 331 ? 19.174 -16.840 -57.001 1.00 42.31 331 VAL A O 1
ATOM 2652 N N . ASP A 1 332 ? 17.332 -15.590 -56.696 1.00 36.12 332 ASP A N 1
ATOM 2653 C CA . ASP A 1 332 ? 16.806 -15.788 -58.064 1.00 36.12 332 ASP A CA 1
ATOM 2654 C C . ASP A 1 332 ? 16.743 -14.530 -58.951 1.00 36.12 332 ASP A C 1
ATOM 2656 O O . ASP A 1 332 ? 16.248 -14.590 -60.073 1.00 36.12 332 ASP A O 1
ATOM 2660 N N . VAL A 1 333 ? 17.275 -13.388 -58.499 1.00 35.53 333 VAL A N 1
ATOM 2661 C CA . VAL A 1 333 ? 17.415 -12.199 -59.359 1.00 35.53 333 VAL A CA 1
ATOM 2662 C C . VAL A 1 333 ? 18.812 -12.177 -59.977 1.00 35.53 333 VAL A C 1
ATOM 2664 O O . VAL A 1 333 ? 19.764 -11.649 -59.413 1.00 35.53 333 VAL A O 1
ATOM 2667 N N . ASP A 1 334 ? 18.887 -12.812 -61.138 1.00 35.56 334 ASP A N 1
ATOM 2668 C CA . ASP A 1 334 ? 19.746 -12.508 -62.282 1.00 35.56 334 ASP A CA 1
ATOM 2669 C C . ASP A 1 334 ? 21.261 -12.322 -62.045 1.00 35.56 334 ASP A C 1
ATOM 2671 O O . ASP A 1 334 ? 21.744 -11.337 -61.475 1.00 35.56 334 ASP A O 1
ATOM 2675 N N . ARG A 1 335 ? 22.030 -13.291 -62.556 1.00 40.16 335 ARG A N 1
ATOM 2676 C CA . ARG A 1 335 ? 23.482 -13.450 -62.376 1.00 40.16 335 ARG A CA 1
ATOM 2677 C C . ARG A 1 335 ? 24.340 -12.368 -63.046 1.00 40.16 335 ARG A C 1
ATOM 2679 O O . ARG A 1 335 ? 25.521 -12.311 -62.712 1.00 40.16 335 ARG A O 1
ATOM 2686 N N . ASP A 1 336 ? 23.788 -11.503 -63.899 1.00 35.00 336 ASP A N 1
ATOM 2687 C CA . ASP A 1 336 ? 24.580 -10.499 -64.630 1.00 35.00 336 ASP A CA 1
ATOM 2688 C C . ASP A 1 336 ? 24.230 -9.030 -64.307 1.00 35.00 336 ASP A C 1
ATOM 2690 O O . ASP A 1 336 ? 25.144 -8.211 -64.157 1.00 35.00 336 ASP A O 1
ATOM 2694 N N . GLU A 1 337 ? 22.963 -8.665 -64.077 1.00 33.34 337 GLU A N 1
ATOM 2695 C CA . GLU A 1 337 ? 22.600 -7.268 -63.753 1.00 33.34 337 GLU A CA 1
ATOM 2696 C C . GLU A 1 337 ? 22.797 -6.910 -62.271 1.00 33.34 337 GLU A C 1
ATOM 2698 O O . GLU A 1 337 ? 23.249 -5.804 -61.934 1.00 33.34 337 GLU A O 1
ATOM 2703 N N . THR A 1 338 ? 22.576 -7.860 -61.355 1.00 36.06 338 THR A N 1
ATOM 2704 C CA . THR A 1 338 ? 22.839 -7.623 -59.929 1.00 36.06 338 THR A CA 1
ATOM 2705 C C . THR A 1 338 ? 24.326 -7.473 -59.646 1.00 36.06 338 THR A C 1
ATOM 2707 O O . THR A 1 338 ? 24.680 -6.719 -58.747 1.00 36.06 338 THR A O 1
ATOM 2710 N N . VAL A 1 339 ? 25.234 -8.072 -60.424 1.00 35.31 339 VAL A N 1
ATOM 2711 C CA . VAL A 1 339 ? 26.689 -7.925 -60.226 1.00 35.31 339 VAL A CA 1
ATOM 2712 C C . VAL A 1 339 ? 27.142 -6.476 -60.425 1.00 35.31 339 VAL A C 1
ATOM 2714 O O . VAL A 1 339 ? 28.034 -6.018 -59.709 1.00 35.31 339 VAL A O 1
ATOM 2717 N N . PHE A 1 340 ? 26.520 -5.718 -61.333 1.00 30.23 340 PHE A N 1
ATOM 2718 C CA . PHE A 1 340 ? 26.827 -4.299 -61.532 1.00 30.23 340 PHE A CA 1
ATOM 2719 C C . PHE A 1 340 ? 26.128 -3.401 -60.507 1.00 30.23 340 PHE A C 1
ATOM 2721 O O . PHE A 1 340 ? 26.799 -2.558 -59.903 1.00 30.23 340 PHE A O 1
ATOM 2728 N N . ALA A 1 341 ? 24.842 -3.608 -60.210 1.00 33.53 341 ALA A N 1
ATOM 2729 C CA . ALA A 1 341 ? 24.135 -2.830 -59.187 1.00 33.53 341 ALA A CA 1
ATOM 2730 C C . ALA A 1 341 ? 24.714 -3.065 -57.775 1.00 33.53 341 ALA A C 1
ATOM 2732 O O . ALA A 1 341 ? 25.009 -2.111 -57.053 1.00 33.53 341 ALA A O 1
ATOM 2733 N N . THR A 1 342 ? 25.023 -4.318 -57.420 1.00 41.00 342 THR A N 1
ATOM 2734 C CA . THR A 1 342 ? 25.668 -4.684 -56.148 1.00 41.00 342 THR A CA 1
ATOM 2735 C C . THR A 1 342 ? 27.143 -4.311 -56.105 1.00 41.00 342 THR A C 1
ATOM 2737 O O . THR A 1 342 ? 27.603 -3.932 -55.034 1.00 41.00 342 THR A O 1
ATOM 2740 N N . LYS A 1 343 ? 27.902 -4.307 -57.218 1.00 38.47 343 LYS A N 1
ATOM 2741 C CA . LYS A 1 343 ? 29.244 -3.685 -57.245 1.00 38.47 343 LYS A CA 1
ATOM 2742 C C . LYS A 1 343 ? 29.160 -2.188 -57.004 1.00 38.47 343 LYS A C 1
ATOM 2744 O O . LYS A 1 343 ? 30.047 -1.653 -56.347 1.00 38.47 343 LYS A O 1
ATOM 2749 N N . THR A 1 344 ? 28.132 -1.509 -57.506 1.00 40.06 344 THR A N 1
ATOM 2750 C CA . THR A 1 344 ? 27.960 -0.063 -57.312 1.00 40.06 344 THR A CA 1
ATOM 2751 C C . THR A 1 344 ? 27.516 0.254 -55.884 1.00 40.06 344 THR A C 1
ATOM 2753 O O . THR A 1 344 ? 28.126 1.111 -55.251 1.00 40.06 344 THR A O 1
ATOM 2756 N N . GLU A 1 345 ? 26.574 -0.498 -55.306 1.00 44.28 345 GLU A N 1
ATOM 2757 C CA . GLU A 1 345 ? 26.210 -0.399 -53.884 1.00 44.28 345 GLU A CA 1
ATOM 2758 C C . GLU A 1 345 ? 27.345 -0.827 -52.944 1.00 44.28 345 GLU A C 1
ATOM 2760 O O . GLU A 1 345 ? 27.570 -0.186 -51.921 1.00 44.28 345 GLU A O 1
ATOM 2765 N N . SER A 1 346 ? 28.089 -1.881 -53.283 1.00 46.56 346 SER A N 1
ATOM 2766 C CA . SER A 1 346 ? 29.282 -2.351 -52.570 1.00 46.56 346 SER A CA 1
ATOM 2767 C C . SER A 1 346 ? 30.401 -1.317 -52.631 1.00 46.56 346 SER A C 1
ATOM 2769 O O . SER A 1 346 ? 31.001 -1.021 -51.605 1.00 46.56 346 SER A O 1
ATOM 2771 N N . ARG A 1 347 ? 30.631 -0.680 -53.789 1.00 45.38 347 ARG A N 1
ATOM 2772 C CA . ARG A 1 347 ? 31.578 0.438 -53.952 1.00 45.38 347 ARG A CA 1
ATOM 2773 C C . ARG A 1 347 ? 31.113 1.695 -53.216 1.00 45.38 347 ARG A C 1
ATOM 2775 O O . ARG A 1 347 ? 31.946 2.362 -52.610 1.00 45.38 347 ARG A O 1
ATOM 2782 N N . MET A 1 348 ? 29.817 2.011 -53.221 1.00 49.31 348 MET A N 1
ATOM 2783 C CA . MET A 1 348 ? 29.249 3.129 -52.457 1.00 49.31 348 MET A CA 1
ATOM 2784 C C . MET A 1 348 ? 29.302 2.877 -50.944 1.00 49.31 348 MET A C 1
ATOM 2786 O O . MET A 1 348 ? 29.647 3.787 -50.195 1.00 49.31 348 MET A O 1
ATOM 2790 N N . ARG A 1 349 ? 29.042 1.647 -50.478 1.00 49.41 349 ARG A N 1
ATOM 2791 C CA . ARG A 1 349 ? 29.215 1.225 -49.075 1.00 49.41 349 ARG A CA 1
ATOM 2792 C C . ARG A 1 349 ? 30.686 1.174 -48.664 1.00 49.41 349 ARG A C 1
ATOM 2794 O O . ARG A 1 349 ? 31.006 1.633 -47.578 1.00 49.41 349 ARG A O 1
ATOM 2801 N N . ALA A 1 350 ? 31.583 0.695 -49.526 1.00 50.47 350 ALA A N 1
ATOM 2802 C CA . ALA A 1 350 ? 33.026 0.640 -49.275 1.00 50.47 350 ALA A CA 1
ATOM 2803 C C . ALA A 1 350 ? 33.692 2.027 -49.259 1.00 50.47 350 ALA A C 1
ATOM 2805 O O . ALA A 1 350 ? 34.776 2.175 -48.702 1.00 50.47 350 ALA A O 1
ATOM 2806 N N . ARG A 1 351 ? 33.055 3.041 -49.862 1.00 52.66 351 ARG A N 1
ATOM 2807 C CA . ARG A 1 351 ? 33.475 4.450 -49.785 1.00 52.66 351 ARG A CA 1
ATOM 2808 C C . ARG A 1 351 ? 33.028 5.152 -48.501 1.00 52.66 351 ARG A C 1
ATOM 2810 O O . ARG A 1 351 ? 33.528 6.237 -48.218 1.00 52.66 351 ARG A O 1
ATOM 2817 N N . ARG A 1 352 ? 32.105 4.573 -47.723 1.00 59.84 352 ARG A N 1
ATOM 2818 C CA . ARG A 1 352 ? 31.718 5.126 -46.419 1.00 59.84 352 ARG A CA 1
ATOM 2819 C C . ARG A 1 352 ? 32.797 4.773 -45.397 1.00 59.84 352 ARG A C 1
ATOM 2821 O O . ARG A 1 352 ? 33.205 3.621 -45.295 1.00 59.84 352 ARG A O 1
ATOM 2828 N N . GLY A 1 353 ? 33.260 5.770 -44.643 1.00 63.19 353 GLY A N 1
ATOM 2829 C CA . GLY A 1 353 ? 34.194 5.550 -43.538 1.00 63.19 353 GLY A CA 1
ATOM 2830 C C . GLY A 1 353 ? 33.612 4.601 -42.484 1.00 63.19 353 GLY A C 1
ATOM 2831 O O . GLY A 1 353 ? 32.394 4.447 -42.387 1.00 63.19 353 GLY A O 1
ATOM 2832 N N . LEU A 1 354 ? 34.483 3.986 -41.679 1.00 69.38 354 LEU A N 1
ATOM 2833 C CA . LEU A 1 354 ? 34.135 2.955 -40.692 1.00 69.38 354 LEU A CA 1
ATOM 2834 C C . LEU A 1 354 ? 32.923 3.339 -39.817 1.00 69.38 354 LEU A C 1
ATOM 2836 O O . LEU A 1 354 ? 31.963 2.580 -39.720 1.00 69.38 354 LEU A O 1
ATOM 2840 N N . LEU A 1 355 ? 32.939 4.550 -39.255 1.00 70.50 355 LEU A N 1
ATOM 2841 C CA . LEU A 1 355 ? 31.868 5.089 -38.409 1.00 70.50 355 LEU A CA 1
ATOM 2842 C C . LEU A 1 355 ? 30.552 5.296 -39.168 1.00 70.50 355 LEU A C 1
ATOM 2844 O O . LEU A 1 355 ? 29.489 4.922 -38.682 1.00 70.50 355 LEU A O 1
ATOM 2848 N N . HIS A 1 356 ? 30.612 5.853 -40.378 1.00 74.62 356 HIS A N 1
ATOM 2849 C CA . HIS A 1 356 ? 29.417 6.148 -41.170 1.00 74.62 356 HIS A CA 1
ATOM 2850 C C . HIS A 1 356 ? 28.773 4.874 -41.750 1.00 74.62 356 HIS A C 1
ATOM 2852 O O . HIS A 1 356 ? 27.553 4.798 -41.886 1.00 74.62 356 HIS A O 1
ATOM 2858 N N . GLY A 1 357 ? 29.579 3.854 -42.064 1.00 70.31 357 GLY A N 1
ATOM 2859 C CA . GLY A 1 357 ? 29.092 2.522 -42.432 1.00 70.31 357 GLY A CA 1
ATOM 2860 C C . GLY A 1 357 ? 28.410 1.816 -41.260 1.00 70.31 357 GLY A C 1
ATOM 2861 O O . GLY A 1 357 ? 27.290 1.335 -41.411 1.00 70.31 357 GLY A O 1
ATOM 2862 N N . TRP A 1 358 ? 29.037 1.842 -40.080 1.00 72.38 358 TRP A N 1
ATOM 2863 C CA . TRP A 1 358 ? 28.497 1.227 -38.869 1.00 72.38 358 TRP A CA 1
ATOM 2864 C C . TRP A 1 358 ? 27.179 1.875 -38.432 1.00 72.38 358 TRP A C 1
ATOM 2866 O O . TRP A 1 358 ? 26.195 1.166 -38.251 1.00 72.38 358 TRP A O 1
ATOM 2876 N N . LEU A 1 359 ? 27.105 3.210 -38.369 1.00 72.00 359 LEU A N 1
ATOM 2877 C CA . LEU A 1 359 ? 25.860 3.922 -38.049 1.00 72.00 359 LEU A CA 1
ATOM 2878 C C . LEU A 1 359 ? 24.735 3.594 -39.040 1.00 72.00 359 LEU A C 1
ATOM 2880 O O . LEU A 1 359 ? 23.593 3.392 -38.639 1.00 72.00 359 LEU A O 1
ATOM 2884 N N . ALA A 1 360 ? 25.049 3.487 -40.335 1.00 72.50 360 ALA A N 1
ATOM 2885 C CA . ALA A 1 360 ? 24.062 3.113 -41.343 1.00 72.50 360 ALA A CA 1
ATOM 2886 C C . ALA A 1 360 ? 23.585 1.656 -41.198 1.00 72.50 360 ALA A C 1
ATOM 2888 O O . ALA A 1 360 ? 22.427 1.374 -41.501 1.00 72.50 360 ALA A O 1
ATOM 2889 N N . GLU A 1 361 ? 24.442 0.731 -40.756 1.00 68.44 361 GLU A N 1
ATOM 2890 C CA . GLU A 1 361 ? 24.054 -0.654 -40.458 1.00 68.44 361 GLU A CA 1
ATOM 2891 C C . GLU A 1 361 ? 23.241 -0.752 -39.165 1.00 68.44 361 GLU A C 1
ATOM 2893 O O . GLU A 1 361 ? 22.217 -1.427 -39.166 1.00 68.44 361 GLU A O 1
ATOM 2898 N N . VAL A 1 362 ? 23.600 -0.013 -38.112 1.00 66.88 362 VAL A N 1
ATOM 2899 C CA . VAL A 1 362 ? 22.782 0.100 -36.894 1.00 66.88 362 VAL A CA 1
ATOM 2900 C C . VAL A 1 362 ? 21.391 0.624 -37.244 1.00 66.88 362 VAL A C 1
ATOM 2902 O O . VAL A 1 362 ? 20.406 -0.019 -36.910 1.00 66.88 362 VAL A O 1
ATOM 2905 N N . VAL A 1 363 ? 21.273 1.712 -38.010 1.00 71.81 363 VAL A N 1
ATOM 2906 C CA . VAL A 1 363 ? 19.962 2.251 -38.418 1.00 71.81 363 VAL A CA 1
ATOM 2907 C C . VAL A 1 363 ? 19.173 1.260 -39.288 1.00 71.81 363 VAL A C 1
ATOM 2909 O O . VAL A 1 363 ? 17.960 1.168 -39.144 1.00 71.81 363 VAL A O 1
ATOM 2912 N N . ARG A 1 364 ? 19.831 0.476 -40.158 1.00 67.75 364 ARG A N 1
ATOM 2913 C CA . ARG A 1 364 ? 19.167 -0.512 -41.039 1.00 67.75 364 ARG A CA 1
ATOM 2914 C C . ARG A 1 364 ? 18.839 -1.850 -40.385 1.00 67.75 364 ARG A C 1
ATOM 2916 O O . ARG A 1 364 ? 17.956 -2.538 -40.886 1.00 67.75 364 ARG A O 1
ATOM 2923 N N . VAL A 1 365 ? 19.546 -2.242 -39.333 1.00 65.19 365 VAL A N 1
ATOM 2924 C CA . VAL A 1 365 ? 19.355 -3.538 -38.668 1.00 65.19 365 VAL A CA 1
ATOM 2925 C C . VAL A 1 365 ? 18.604 -3.366 -37.363 1.00 65.19 365 VAL A C 1
ATOM 2927 O O . VAL A 1 365 ? 17.725 -4.166 -37.089 1.00 65.19 365 VAL A O 1
ATOM 2930 N N . ALA A 1 366 ? 18.898 -2.322 -36.587 1.00 58.44 366 ALA A N 1
ATOM 2931 C CA . ALA A 1 366 ? 18.300 -2.113 -35.275 1.00 58.44 366 ALA A CA 1
ATOM 2932 C C . ALA A 1 366 ? 16.863 -1.590 -35.344 1.00 58.44 366 ALA A C 1
ATOM 2934 O O . ALA A 1 366 ? 16.131 -1.832 -34.395 1.00 58.44 366 ALA A O 1
ATOM 2935 N N . TRP A 1 367 ? 16.418 -0.944 -36.435 1.00 63.88 367 TRP A N 1
ATOM 2936 C CA . TRP A 1 367 ? 15.038 -0.439 -36.525 1.00 63.88 367 TRP A CA 1
ATOM 2937 C C . TRP A 1 367 ? 13.996 -1.557 -36.409 1.00 63.88 367 TRP A C 1
ATOM 2939 O O . TRP A 1 367 ? 12.996 -1.366 -35.734 1.00 63.88 367 TRP A O 1
ATOM 2949 N N . MET A 1 368 ? 14.235 -2.733 -36.997 1.00 53.41 368 MET A N 1
ATOM 2950 C CA . MET A 1 368 ? 13.284 -3.851 -36.952 1.00 53.41 368 MET A CA 1
ATOM 2951 C C . MET A 1 368 ? 13.177 -4.471 -35.548 1.00 53.41 368 MET A C 1
ATOM 2953 O O . MET A 1 368 ? 12.068 -4.545 -35.039 1.00 53.41 368 MET A O 1
ATOM 2957 N N . PRO A 1 369 ? 14.275 -4.837 -34.857 1.00 57.12 369 PRO A N 1
ATOM 2958 C CA . PRO A 1 369 ? 14.247 -5.235 -33.453 1.00 57.12 369 PRO A CA 1
ATOM 2959 C C . PRO A 1 369 ? 13.716 -4.146 -32.520 1.00 57.12 369 PRO A C 1
ATOM 2961 O O . PRO A 1 369 ? 13.002 -4.488 -31.586 1.00 57.12 369 PRO A O 1
ATOM 2964 N N . LEU A 1 370 ? 14.002 -2.857 -32.766 1.00 54.97 370 LEU A N 1
ATOM 2965 C CA . LEU A 1 370 ? 13.422 -1.759 -31.980 1.00 54.97 370 LEU A CA 1
ATOM 2966 C C . LEU A 1 370 ? 11.910 -1.685 -32.185 1.00 54.97 370 LEU A C 1
ATOM 2968 O O . LEU A 1 370 ? 11.176 -1.561 -31.217 1.00 54.97 370 LEU A O 1
ATOM 2972 N N . ILE A 1 371 ? 11.440 -1.785 -33.430 1.00 61.34 371 ILE A N 1
ATOM 2973 C CA . ILE A 1 371 ? 10.012 -1.810 -33.749 1.00 61.34 371 ILE A CA 1
ATOM 2974 C C . ILE A 1 371 ? 9.361 -3.057 -33.161 1.00 61.34 371 ILE A C 1
ATOM 2976 O O . ILE A 1 371 ? 8.314 -2.936 -32.549 1.00 61.34 371 ILE A O 1
ATOM 2980 N N . CYS A 1 372 ? 9.972 -4.235 -33.272 1.00 52.72 372 CYS A N 1
ATOM 2981 C CA . CYS A 1 372 ? 9.469 -5.457 -32.653 1.00 52.72 372 CYS A CA 1
ATOM 2982 C C . CYS A 1 372 ? 9.424 -5.329 -31.130 1.00 52.72 372 CYS A C 1
ATOM 2984 O O . CYS A 1 372 ? 8.419 -5.690 -30.536 1.00 52.72 372 CYS A O 1
ATOM 2986 N N . PHE A 1 373 ? 10.460 -4.779 -30.494 1.00 55.16 373 PHE A N 1
ATOM 2987 C CA . PHE A 1 373 ? 10.475 -4.516 -29.057 1.00 55.16 373 PHE A CA 1
ATOM 2988 C C . PHE A 1 373 ? 9.385 -3.518 -28.662 1.00 55.16 373 PHE A C 1
ATOM 2990 O O . PHE A 1 373 ? 8.652 -3.781 -27.720 1.00 55.16 373 PHE A O 1
ATOM 2997 N N . VAL A 1 374 ? 9.218 -2.423 -29.407 1.00 56.25 374 VAL A N 1
ATOM 2998 C CA . VAL A 1 374 ? 8.159 -1.431 -29.178 1.00 56.25 374 VAL A CA 1
ATOM 2999 C C . VAL A 1 374 ? 6.779 -2.047 -29.390 1.00 56.25 374 VAL A C 1
ATOM 3001 O O . VAL A 1 374 ? 5.909 -1.840 -28.559 1.00 56.25 374 VAL A O 1
ATOM 3004 N N . ILE A 1 375 ? 6.569 -2.843 -30.440 1.00 53.44 375 ILE A N 1
ATOM 3005 C CA . ILE A 1 375 ? 5.303 -3.534 -30.711 1.00 53.44 375 ILE A CA 1
ATOM 3006 C C . ILE A 1 375 ? 5.007 -4.554 -29.613 1.00 53.44 375 ILE A C 1
ATOM 3008 O O . ILE A 1 375 ? 3.890 -4.578 -29.118 1.00 53.44 375 ILE A O 1
ATOM 3012 N N . ILE A 1 376 ? 5.983 -5.369 -29.205 1.00 49.50 376 ILE A N 1
ATOM 3013 C CA . ILE A 1 376 ? 5.823 -6.361 -28.134 1.00 49.50 376 ILE A CA 1
ATOM 3014 C C . ILE A 1 376 ? 5.545 -5.651 -26.806 1.00 49.50 376 ILE A C 1
ATOM 3016 O O . ILE A 1 376 ? 4.576 -5.987 -26.137 1.00 49.50 376 ILE A O 1
ATOM 3020 N N . ALA A 1 377 ? 6.324 -4.629 -26.453 1.00 42.84 377 ALA A N 1
ATOM 3021 C CA . ALA A 1 377 ? 6.111 -3.835 -25.246 1.00 42.84 377 ALA A CA 1
ATOM 3022 C C . ALA A 1 377 ? 4.751 -3.114 -25.263 1.00 42.84 377 ALA A C 1
ATOM 3024 O O . ALA A 1 377 ? 4.094 -3.035 -24.230 1.00 42.84 377 ALA A O 1
ATOM 3025 N N . TRP A 1 378 ? 4.292 -2.649 -26.429 1.00 44.06 378 TRP A N 1
ATOM 3026 C CA . TRP A 1 378 ? 2.984 -2.015 -26.625 1.00 44.06 378 TRP A CA 1
ATOM 3027 C C . TRP A 1 378 ? 1.817 -3.011 -26.613 1.00 44.06 378 TRP A C 1
ATOM 3029 O O . TRP A 1 378 ? 0.721 -2.643 -26.221 1.00 44.06 378 TRP A O 1
ATOM 3039 N N . HIS A 1 379 ? 2.015 -4.260 -27.044 1.00 37.09 379 HIS A N 1
ATOM 3040 C CA . HIS A 1 379 ? 0.984 -5.308 -26.990 1.00 37.09 379 HIS A CA 1
ATOM 3041 C C . HIS A 1 379 ? 0.881 -5.977 -25.613 1.00 37.09 379 HIS A C 1
ATOM 3043 O O . HIS A 1 379 ? -0.138 -6.592 -25.304 1.00 37.09 379 HIS A O 1
ATOM 3049 N N . VAL A 1 380 ? 1.946 -5.892 -24.814 1.00 38.88 380 VAL A N 1
ATOM 3050 C CA . VAL A 1 380 ? 2.005 -6.382 -23.429 1.00 38.88 380 VAL A CA 1
ATOM 3051 C C . VAL A 1 380 ? 1.574 -5.296 -22.421 1.00 38.88 380 VAL A C 1
ATOM 3053 O O . VAL A 1 380 ? 1.254 -5.629 -21.282 1.00 38.88 380 VAL A O 1
ATOM 3056 N N . SER A 1 381 ? 1.498 -4.026 -22.842 1.00 33.06 381 SER A N 1
ATOM 3057 C CA . SER A 1 381 ? 0.915 -2.898 -22.084 1.00 33.06 381 SER A CA 1
ATOM 3058 C C . SER A 1 381 ? -0.567 -2.696 -22.411 1.00 33.06 381 SER A C 1
ATOM 3060 O O . SER A 1 381 ? -1.317 -2.227 -21.523 1.00 33.06 381 SER A O 1
#

Foldseek 3Di:
DQALFFPDDPVVNVVVLVVVCVVPPDDPDDDPDDADADDLSQNFAADDPPPPPDPPCDDNTGDPCSQVSCCVRRNDNWDWDDDLLEIETGARQRQLQNLVVVCVVVVHDLVRSCVVVVPGRSVVLQVQLVDPRPGAYEYEYAAAADDPLQFAFPDQFPDHGQHFDDDGSDTNHHDNVSNQSNCQSRVHQEYEYEDVQGWGKDKDWYQRPVVRDIDIYIYIYAHACDCPDPNQKGWGKDWDAASDPPDPDPRIDIDIGTDDRVVCCCVVPVVVVVVVVLVVLLVVLVCLLVCLNVPPPPPPDPPVVVPDPQWDFDQDPNDTDTGGDPPPVVPPPDPPPCVVVVVVVSNVLSPDPSVRNSVVSCVVPVVVVVVVVVVVVVVSD

InterPro domains:
  IPR029052 Metallo-dependent phosphatase-like [SSF56300] (10-247)
  IPR033308 PGAP5/Cdc1/Ted1 [PTHR13315] (2-295)

Sequence (381 aa):
MDGGRANISDKEYETYHQRFRRIFRYGSGEPPPTHYLPGNHDIGMIYNEFFVTQRLGTSVWFSDRADERYTSHFGPQNQIIDVENHTLVLIDAPSLVEEEEERTYRGQTYELWAAHNPKGTVAFLRSLGSQQHSLSTVLFTHIPLARPDDAPCGPLRERGTIRSGRGFGYQNTLAPQTSQFLLQTTRPSLVLSGDDHDYCEYEHTYNDIVTETLVNVTEVTVKTFSMAMGVRIPGFELLSLSPNTQSSVEAVATSPCFLPDQLGIYLSTYVPFVIFSLLLLFVSNAHRVRTRGRFVSWAPLPLWLQSLPRGCAVTARGRRLRVTFPLQELVDVDRDETVFATKTESRMRARRGLLHGWLAEVVRVAWMPLICFVIIAWHVS

Radius of gyration: 30.97 Å; Cα contacts (8 Å, |Δi|>4): 528; chains: 1; bounding box: 60×57×96 Å

Solvent-accessible surface area (backbone atoms only — not comparable to full-atom values): 21899 Å² total; per-residue (Å²): 140,72,60,57,10,40,59,65,55,70,70,56,51,49,54,52,51,52,50,50,53,61,73,70,53,65,68,104,60,84,71,71,96,78,86,54,68,46,40,39,44,34,48,33,37,95,56,54,102,84,51,94,79,60,97,70,78,67,55,86,62,38,31,87,51,10,60,60,55,43,38,77,76,57,40,62,50,61,47,78,46,81,52,67,72,27,34,39,37,36,42,33,34,38,62,38,53,54,51,50,50,54,35,56,76,70,70,50,53,70,68,60,46,18,70,76,36,69,86,39,57,63,22,52,49,53,58,46,52,73,46,86,73,91,45,56,24,38,37,35,31,28,46,26,66,47,66,59,53,82,45,67,24,58,91,76,32,90,72,86,52,69,47,74,49,71,51,85,35,46,53,58,33,41,53,61,68,58,34,48,50,50,46,55,41,59,59,44,71,33,36,42,22,32,81,79,40,42,37,30,41,45,78,46,77,46,65,34,81,87,77,74,38,83,44,76,30,48,34,40,25,33,31,29,85,45,65,61,96,86,33,62,60,16,22,41,70,47,79,46,76,45,71,54,83,86,51,102,52,73,43,65,46,75,46,84,44,76,45,77,44,59,63,55,45,44,62,71,48,48,47,53,52,52,51,50,53,54,48,51,50,41,52,52,42,48,51,39,50,75,50,64,51,75,75,68,63,76,75,73,68,58,73,76,68,70,70,54,74,90,48,54,78,48,72,57,95,94,40,80,42,73,50,68,68,85,85,55,79,83,76,75,71,52,91,67,64,45,55,55,57,48,48,50,51,49,51,56,51,53,68,41,53,72,68,62,40,31,52,52,47,46,60,70,56,46,50,57,60,50,49,50,49,49,50,52,55,58,73,75,101

pLDDT: mean 79.46, std 19.94, range [30.23, 98.69]

Secondary structure (DSSP, 8-state):
---TTBS--HHHHHHHHHHHHHHT---SSPPPP------HHHH-----TT-TT-TT---SSB-TTHHHHHHHHH--SSEEEEETTEEEEEE-HHHHHHHHHHHHHTT--HHHHHHH-TTSHHHHHHHHHTS---SEEEEEESSPPP--TT----TT-SSS-----EETTEESS--HHHHHHHHHHH--SEEEE-SS-S-EEEEEEEEETTTTEEEEEEEEEPPPS-S-TT-SS-EEEEEEE-S-TTSSS-SEEEEEEEPP-HHHHIIIIIHHHHHHHHHHHHHHHHHHHHTTTTT-S-PPP-HHHHTS-S-EEEEETTEEEEE--GGGTTSSS-TTHHHHHHHHHHHHHHTS-HHHHHHHHHHHHHHHHHHHHHHHHHHH-

Mean predicted aligned error: 12.82 Å

Nearest PDB structures (foldseek):
  6nr8-assembly1_1  TM=3.749E-01  e=4.548E+00  Homo sapiens
  8c8d-assembly1_A  TM=2.629E-01  e=7.300E+00  Homo sapiens

Organism: NCBI:txid599839